Protein AF-A0A554VFR9-F1 (afdb_monomer_lite)

Secondary structure (DSSP, 8-state):
------------------HHHHHHHHHHHHS-TT-HHHHHHHHHHHHHHHHH-THHHHHHHHHHHHHHHT--SS--HHHHHHHHHHHHHT-GGG--TTSGGGTTHHHHHHHHHHHHHHHHHTSPP-B-S---TTSS---BHHHHHHHHHHHHHHSS-TT-HHHHHHHHTTHHHHHHHSTT---HHHHGGGGGSTTHHHHHHHHHHHHHHTT--SSSHHHHHHHHH-TT--TTSHHHHTHHHHHHHHHTT-TT--HHHHHHHHIIIIIGGGT---S-HHHHHHHHHHHHHHHHHTT-HHHHHHHHHHHHHHHHHHHHHHHHHHHHHHHHHHT-HHHHHHHHHHHHHTTT-TTHHHHHHHHHHHHHHHHSPPSS-S----SS--S-HHHHHHHHIIIIIIS--SSSPP-HHHHHHH--SS---HHHHTTS--HHHHHHHHH----HHHHTT--EEE---STTS--HHHHHHSTT--GGGTPPPPPP-TTHHHHGGG-TT--EEESGGG-TT-HHHHHHHHHTTPEEE---

Structure (mmCIF, N/CA/C/O backbone):
data_AF-A0A554VFR9-F1
#
_entry.id   AF-A0A554VFR9-F1
#
loop_
_atom_site.group_PDB
_atom_site.id
_atom_site.type_symbol
_atom_site.label_atom_id
_atom_site.label_alt_id
_atom_site.label_comp_id
_atom_site.label_asym_id
_atom_site.label_entity_id
_atom_site.label_seq_id
_atom_site.pdbx_PDB_ins_code
_atom_site.Cartn_x
_atom_site.Cartn_y
_atom_site.Cartn_z
_atom_site.occupancy
_atom_site.B_iso_or_equiv
_atom_site.auth_seq_id
_atom_site.auth_comp_id
_atom_site.auth_asym_id
_atom_site.auth_atom_id
_atom_site.pdbx_PDB_model_num
ATOM 1 N N . MET A 1 1 ? 40.768 -14.006 -35.092 1.00 33.62 1 MET A N 1
ATOM 2 C CA . MET A 1 1 ? 40.180 -14.949 -36.070 1.00 33.62 1 MET A CA 1
ATOM 3 C C . MET A 1 1 ? 38.774 -14.454 -36.395 1.00 33.62 1 MET A C 1
ATOM 5 O O . MET A 1 1 ? 38.002 -14.226 -35.478 1.00 33.62 1 MET A O 1
ATOM 9 N N . LYS A 1 2 ? 38.506 -14.130 -37.666 1.00 33.12 2 LYS A N 1
ATOM 10 C CA . LYS A 1 2 ? 37.283 -13.461 -38.146 1.00 33.12 2 LYS A CA 1
ATOM 11 C C . LYS A 1 2 ? 36.063 -14.386 -38.012 1.00 33.12 2 LYS A C 1
ATOM 13 O O . LYS A 1 2 ? 35.986 -15.350 -38.767 1.00 33.12 2 LYS A O 1
ATOM 18 N N . PHE A 1 3 ? 35.091 -14.060 -37.159 1.00 30.61 3 PHE A N 1
ATOM 19 C CA . PHE A 1 3 ? 33.733 -14.598 -37.302 1.00 30.61 3 PHE A CA 1
ATOM 20 C C . PHE A 1 3 ? 32.949 -13.697 -38.254 1.00 30.61 3 PHE A C 1
ATOM 22 O O . PHE A 1 3 ? 32.554 -12.578 -37.943 1.00 30.61 3 PHE A O 1
ATOM 29 N N . ARG A 1 4 ? 32.854 -14.177 -39.490 1.00 32.91 4 ARG A N 1
ATOM 30 C CA . ARG A 1 4 ? 32.241 -13.518 -40.636 1.00 32.91 4 ARG A CA 1
ATOM 31 C C . ARG A 1 4 ? 30.737 -13.810 -40.611 1.00 32.91 4 ARG A C 1
ATOM 33 O O . ARG A 1 4 ? 30.344 -14.963 -40.720 1.00 32.91 4 ARG A O 1
ATOM 40 N N . ASN A 1 5 ? 29.946 -12.747 -40.484 1.00 36.22 5 ASN A N 1
ATOM 41 C CA . ASN A 1 5 ? 28.613 -12.533 -41.056 1.00 36.22 5 ASN A CA 1
ATOM 42 C C . ASN A 1 5 ? 27.892 -13.761 -41.638 1.00 36.22 5 ASN A C 1
ATOM 44 O O . ASN A 1 5 ? 28.120 -14.127 -42.789 1.00 36.22 5 ASN A O 1
ATOM 48 N N . TYR A 1 6 ? 26.910 -14.267 -40.893 1.00 31.06 6 TYR A N 1
ATOM 49 C CA . TYR A 1 6 ? 25.746 -14.963 -41.449 1.00 31.06 6 TYR A CA 1
ATOM 50 C C . TYR A 1 6 ? 24.455 -14.414 -40.819 1.00 31.06 6 TYR A C 1
ATOM 52 O O . TYR A 1 6 ? 23.590 -15.149 -40.359 1.00 31.06 6 TYR A O 1
ATOM 60 N N . PHE A 1 7 ? 24.309 -13.086 -40.794 1.00 34.72 7 PHE A N 1
ATOM 61 C CA . PHE A 1 7 ? 22.995 -12.477 -40.604 1.00 34.72 7 PHE A CA 1
ATOM 62 C C . PHE A 1 7 ? 22.320 -12.354 -41.967 1.00 34.72 7 PHE A C 1
ATOM 64 O O . PHE A 1 7 ? 22.789 -11.641 -42.856 1.00 34.72 7 PHE A O 1
ATOM 71 N N . PHE A 1 8 ? 21.221 -13.089 -42.135 1.00 35.09 8 PHE A N 1
ATOM 72 C CA . PHE A 1 8 ? 20.299 -12.941 -43.251 1.00 35.09 8 PHE A CA 1
ATOM 73 C C . PHE A 1 8 ? 19.952 -11.462 -43.440 1.00 35.09 8 PHE A C 1
ATOM 75 O O . PHE A 1 8 ? 19.220 -10.872 -42.647 1.00 35.09 8 PHE A O 1
ATOM 82 N N . ARG A 1 9 ? 20.434 -10.867 -44.533 1.00 36.25 9 ARG A N 1
ATOM 83 C CA . ARG A 1 9 ? 19.979 -9.565 -45.022 1.00 36.25 9 ARG A CA 1
ATOM 84 C C . ARG A 1 9 ? 18.569 -9.757 -45.597 1.00 36.25 9 ARG A C 1
ATOM 86 O O . ARG A 1 9 ? 18.390 -9.846 -46.809 1.00 36.25 9 ARG A O 1
ATOM 93 N N . LYS A 1 10 ? 17.557 -9.908 -44.732 1.00 41.34 10 LYS A N 1
ATOM 94 C CA . LYS A 1 10 ? 16.150 -9.845 -45.153 1.00 41.34 10 LYS A CA 1
ATOM 95 C C . LYS A 1 10 ? 15.907 -8.450 -45.739 1.00 41.34 10 LYS A C 1
ATOM 97 O O . LYS A 1 10 ? 16.297 -7.443 -45.152 1.00 41.34 10 LYS A O 1
ATOM 102 N N . LYS A 1 11 ? 15.294 -8.398 -46.924 1.00 38.44 11 LYS A N 1
ATOM 103 C CA . LYS A 1 11 ? 14.761 -7.172 -47.542 1.00 38.44 11 LYS A CA 1
ATOM 104 C C . LYS A 1 11 ? 13.971 -6.407 -46.468 1.00 38.44 11 LYS A C 1
ATOM 106 O O . LYS A 1 11 ? 13.011 -6.972 -45.951 1.00 38.44 11 LYS A O 1
ATOM 111 N N . LYS A 1 12 ? 14.361 -5.166 -46.137 1.00 48.94 12 LYS A N 1
ATOM 112 C CA . LYS A 1 12 ? 13.577 -4.285 -45.251 1.00 48.94 12 LYS A CA 1
ATOM 113 C C . LYS A 1 12 ? 12.148 -4.223 -45.796 1.00 48.94 12 LYS A C 1
ATOM 115 O O . LYS A 1 12 ? 11.935 -3.708 -46.894 1.00 48.94 12 LYS A O 1
ATOM 120 N N . SER A 1 13 ? 11.187 -4.806 -45.083 1.00 54.25 13 SER A N 1
ATOM 121 C CA . SER A 1 13 ? 9.773 -4.708 -45.440 1.00 54.25 13 SER A CA 1
ATOM 122 C C . SER A 1 13 ? 9.373 -3.235 -45.421 1.00 54.25 13 SER A C 1
ATOM 124 O O . SER A 1 13 ? 9.718 -2.510 -44.489 1.00 54.25 13 SER A O 1
ATOM 126 N N . LYS A 1 14 ? 8.672 -2.753 -46.449 1.00 66.44 14 LYS A N 1
ATOM 127 C CA . LYS A 1 14 ? 8.213 -1.362 -46.472 1.00 66.44 14 LYS A CA 1
ATOM 128 C C . LYS A 1 14 ? 7.170 -1.181 -45.363 1.00 66.44 14 LYS A C 1
ATOM 130 O O . LYS A 1 14 ? 6.168 -1.889 -45.363 1.00 66.44 14 LYS A O 1
ATOM 135 N N . LEU A 1 15 ? 7.408 -0.266 -44.422 1.00 79.38 15 LEU A N 1
ATOM 136 C CA . LEU A 1 15 ? 6.438 0.074 -43.381 1.00 79.38 15 LEU A CA 1
ATOM 137 C C . LEU A 1 15 ? 5.237 0.777 -44.034 1.00 79.38 15 LEU A C 1
ATOM 139 O O . LEU A 1 15 ? 5.387 1.853 -44.612 1.00 79.38 15 LEU A O 1
ATOM 143 N N . ILE A 1 16 ? 4.058 0.155 -43.976 1.00 80.31 16 ILE A N 1
ATOM 144 C CA . ILE A 1 16 ? 2.810 0.706 -44.519 1.00 80.31 16 ILE A CA 1
ATOM 145 C C . ILE A 1 16 ? 1.946 1.149 -43.339 1.00 80.31 16 ILE A C 1
ATOM 147 O O . ILE A 1 16 ? 1.390 0.319 -42.623 1.00 80.31 16 ILE A O 1
ATOM 151 N N . VAL A 1 17 ? 1.859 2.462 -43.131 1.00 88.56 17 VAL A N 1
ATOM 152 C CA . VAL A 1 17 ? 1.063 3.098 -42.072 1.00 88.56 17 VAL A CA 1
ATOM 153 C C . VAL A 1 17 ? 0.434 4.387 -42.591 1.00 88.56 17 VAL A C 1
ATOM 155 O O . VAL A 1 17 ? 0.855 4.923 -43.618 1.00 88.56 17 VAL A O 1
ATOM 158 N N . SER A 1 18 ? -0.585 4.887 -41.894 1.00 90.81 18 SER A N 1
ATOM 159 C CA . SER A 1 18 ? -1.272 6.119 -42.276 1.00 90.81 18 SER A CA 1
ATOM 160 C C . SER A 1 18 ? -0.317 7.326 -42.352 1.00 90.81 18 SER A C 1
ATOM 162 O O . SER A 1 18 ? 0.653 7.400 -41.588 1.00 90.81 18 SER A O 1
ATOM 164 N N . PRO A 1 19 ? -0.609 8.327 -43.209 1.00 93.62 19 PRO A N 1
ATOM 165 C CA . PRO A 1 19 ? 0.192 9.552 -43.299 1.00 93.62 19 PRO A CA 1
ATOM 166 C C . PRO A 1 19 ? 0.339 10.281 -41.958 1.00 93.62 19 PRO A C 1
ATOM 168 O O . PRO A 1 19 ? 1.372 10.889 -41.684 1.00 93.62 19 PRO A O 1
ATOM 171 N N . LEU A 1 20 ? -0.681 10.190 -41.098 1.00 93.75 20 LEU A N 1
ATOM 172 C CA . LEU A 1 20 ? -0.644 10.775 -39.762 1.00 93.75 20 LEU A CA 1
ATOM 173 C C . LEU A 1 20 ? 0.404 10.095 -38.871 1.00 93.75 20 LEU A C 1
ATOM 175 O O . LEU A 1 20 ? 1.154 10.788 -38.188 1.00 93.75 20 LEU A O 1
ATOM 179 N N . ILE A 1 21 ? 0.496 8.760 -38.905 1.00 93.88 21 ILE A N 1
ATOM 180 C CA . ILE A 1 21 ? 1.521 8.023 -38.155 1.00 93.88 21 ILE A CA 1
ATOM 181 C C . ILE A 1 21 ? 2.914 8.404 -38.657 1.00 93.88 21 ILE A C 1
ATOM 183 O O . ILE A 1 21 ? 3.765 8.708 -37.829 1.00 93.88 21 ILE A O 1
ATOM 187 N N . LEU A 1 22 ? 3.141 8.475 -39.976 1.00 94.31 22 LEU A N 1
ATOM 188 C CA . LEU A 1 22 ? 4.434 8.911 -40.530 1.00 94.31 22 LEU A CA 1
ATOM 189 C C . LEU A 1 22 ? 4.828 10.303 -40.023 1.00 94.31 22 LEU A C 1
ATOM 191 O O . LEU A 1 22 ? 5.923 10.481 -39.496 1.00 94.31 22 LEU A O 1
ATOM 195 N N . LYS A 1 23 ? 3.895 11.261 -40.076 1.00 95.88 23 LYS A N 1
ATOM 196 C CA . LYS A 1 23 ? 4.103 12.609 -39.534 1.00 95.88 23 LYS A CA 1
ATOM 197 C C . LYS A 1 23 ? 4.447 12.585 -38.043 1.00 95.88 23 LYS A C 1
ATOM 199 O O . LYS A 1 23 ? 5.280 13.364 -37.592 1.00 95.88 23 LYS A O 1
ATOM 204 N N . HIS A 1 24 ? 3.800 11.725 -37.257 1.00 95.31 24 HIS A N 1
ATOM 205 C CA . HIS A 1 24 ? 4.088 11.615 -35.826 1.00 95.31 24 HIS A CA 1
ATOM 206 C C . HIS A 1 24 ? 5.449 10.978 -35.568 1.00 95.31 24 HIS A C 1
ATOM 208 O O . HIS A 1 24 ? 6.139 11.427 -34.662 1.00 95.31 24 HIS A O 1
ATOM 214 N N . LEU A 1 25 ? 5.870 9.997 -36.370 1.00 95.06 25 LEU A N 1
ATOM 215 C CA . LEU A 1 25 ? 7.216 9.435 -36.274 1.00 95.06 25 LEU A CA 1
ATOM 216 C C . LEU A 1 25 ? 8.275 10.509 -36.534 1.00 95.06 25 LEU A C 1
ATOM 218 O O . LEU A 1 25 ? 9.156 10.674 -35.702 1.00 95.06 25 LEU A O 1
ATOM 222 N N . GLU A 1 26 ? 8.124 11.332 -37.573 1.00 95.06 26 GLU A N 1
ATOM 223 C CA . GLU A 1 26 ? 9.041 12.457 -37.815 1.00 95.06 26 GLU A CA 1
ATOM 224 C C . GLU A 1 26 ? 9.077 13.463 -36.652 1.00 95.06 26 GLU A C 1
ATOM 226 O O . GLU A 1 26 ? 10.134 14.004 -36.323 1.00 95.06 26 GLU A O 1
ATOM 231 N N . LEU A 1 27 ? 7.926 13.734 -36.022 1.00 94.56 27 LEU A N 1
ATOM 232 C CA . LEU A 1 27 ? 7.858 14.604 -34.844 1.00 94.56 27 LEU A CA 1
ATOM 233 C C . LEU A 1 27 ? 8.589 13.989 -33.647 1.00 94.56 27 LEU A C 1
ATOM 235 O O . LEU A 1 27 ? 9.322 14.697 -32.963 1.00 94.56 27 LEU A O 1
ATOM 239 N N . ILE A 1 28 ? 8.416 12.688 -33.409 1.00 92.94 28 ILE A N 1
ATOM 240 C CA . ILE A 1 28 ? 9.092 11.948 -32.333 1.00 92.94 28 ILE A CA 1
ATOM 241 C C . ILE A 1 28 ? 10.607 11.969 -32.536 1.00 92.94 28 ILE A C 1
ATOM 243 O O . ILE A 1 28 ? 11.354 12.174 -31.581 1.00 92.94 28 ILE A O 1
ATOM 247 N N . GLU A 1 29 ? 11.060 11.771 -33.771 1.00 93.31 29 GLU A N 1
ATOM 248 C CA . GLU A 1 29 ? 12.480 11.757 -34.122 1.00 93.31 29 GLU A CA 1
ATOM 249 C C . GLU A 1 29 ? 13.126 13.121 -33.843 1.00 93.31 29 GLU A C 1
ATOM 251 O O . GLU A 1 29 ? 14.150 13.195 -33.161 1.00 93.31 29 GLU A O 1
ATOM 256 N N . LYS A 1 30 ? 12.470 14.210 -34.267 1.00 92.62 30 LYS A N 1
ATOM 257 C CA . LYS A 1 30 ? 12.962 15.589 -34.100 1.00 92.62 30 LYS A CA 1
ATOM 258 C C . LYS A 1 30 ? 12.841 16.126 -32.672 1.00 92.62 30 LYS A C 1
ATOM 260 O O . LYS A 1 30 ? 13.602 17.014 -32.295 1.00 92.62 30 LYS A O 1
ATOM 265 N N . ALA A 1 31 ? 11.880 15.639 -31.890 1.00 89.31 31 ALA A N 1
ATOM 266 C CA . ALA A 1 31 ? 11.632 16.159 -30.553 1.00 89.31 31 ALA A CA 1
ATOM 267 C C . ALA A 1 31 ? 12.731 15.742 -29.554 1.00 89.31 31 ALA A C 1
ATOM 269 O O . ALA A 1 31 ? 13.213 14.598 -29.591 1.00 89.31 31 ALA A O 1
ATOM 270 N N . PRO A 1 32 ? 13.100 16.624 -28.606 1.00 87.12 32 PRO A N 1
ATOM 271 C CA . PRO A 1 32 ? 13.838 16.224 -27.414 1.00 87.12 32 PRO A CA 1
ATOM 272 C C . PRO A 1 32 ? 13.103 15.102 -26.674 1.00 87.12 32 PRO A C 1
ATOM 274 O O . PRO A 1 32 ? 11.875 15.085 -26.613 1.00 87.12 32 PRO A O 1
ATOM 277 N N . TYR A 1 33 ? 13.839 14.166 -26.069 1.00 80.62 33 TYR A N 1
ATOM 278 C CA . TYR A 1 33 ? 13.228 13.022 -25.376 1.00 80.62 33 TYR A CA 1
ATOM 279 C C . TYR A 1 33 ? 12.236 13.436 -24.270 1.00 80.62 33 TYR A C 1
ATOM 281 O O . TYR A 1 33 ? 11.215 12.784 -24.063 1.00 80.62 33 TYR A O 1
ATOM 289 N N . ASN A 1 34 ? 12.524 14.527 -23.564 1.00 77.00 34 ASN A N 1
ATOM 290 C CA . ASN A 1 34 ? 11.715 15.057 -22.469 1.00 77.00 34 ASN A CA 1
ATOM 291 C C . ASN A 1 34 ? 10.664 16.091 -22.920 1.00 77.00 34 ASN A C 1
ATOM 293 O O . ASN A 1 34 ? 10.110 16.794 -22.072 1.00 77.00 34 ASN A O 1
ATOM 297 N N . ASP A 1 35 ? 10.372 16.194 -24.221 1.00 86.50 35 ASP A N 1
ATOM 298 C CA . ASP A 1 35 ? 9.360 17.116 -24.738 1.00 86.50 35 ASP A CA 1
ATOM 299 C C . ASP A 1 35 ? 7.938 16.636 -24.407 1.00 86.50 35 ASP A C 1
ATOM 301 O O . ASP A 1 35 ? 7.265 15.927 -25.168 1.00 86.50 35 ASP A O 1
ATOM 305 N N . LYS A 1 36 ? 7.469 17.071 -23.235 1.00 86.38 36 LYS A N 1
ATOM 306 C CA . LYS A 1 36 ? 6.117 16.812 -22.742 1.00 86.38 36 LYS A CA 1
ATOM 307 C C . LYS A 1 36 ? 5.041 17.327 -23.703 1.00 86.38 36 LYS A C 1
ATOM 309 O O . LYS A 1 36 ? 4.041 16.646 -23.892 1.00 86.38 36 LYS A O 1
ATOM 314 N N . SER A 1 37 ? 5.239 18.485 -24.333 1.00 89.38 37 SER A N 1
ATOM 315 C CA . SER A 1 37 ? 4.233 19.093 -25.213 1.00 89.38 37 SER A CA 1
ATOM 316 C C . SER A 1 37 ? 4.000 18.243 -26.461 1.00 89.38 37 SER A C 1
ATOM 318 O O . SER A 1 37 ? 2.856 17.910 -26.792 1.00 89.38 37 SER A O 1
ATOM 320 N N . THR A 1 38 ? 5.085 17.819 -27.118 1.00 90.19 38 THR A N 1
ATOM 321 C CA . THR A 1 38 ? 5.004 16.941 -28.293 1.00 90.19 38 THR A CA 1
ATOM 322 C C . THR A 1 38 ? 4.381 15.598 -27.935 1.00 90.19 38 THR A C 1
ATOM 324 O O . THR A 1 38 ? 3.469 15.143 -28.631 1.00 90.19 38 THR A O 1
ATOM 327 N N . ARG A 1 39 ? 4.804 14.992 -26.820 1.00 88.38 39 ARG A N 1
ATOM 328 C CA . ARG A 1 39 ? 4.213 13.750 -26.313 1.00 88.38 39 ARG A CA 1
ATOM 329 C C . ARG A 1 39 ? 2.708 13.900 -26.092 1.00 88.38 39 ARG A C 1
ATOM 331 O O . ARG A 1 39 ? 1.937 13.167 -26.700 1.00 88.38 39 ARG A O 1
ATOM 338 N N . ASP A 1 40 ? 2.281 14.869 -25.286 1.00 88.50 40 ASP A N 1
ATOM 339 C CA . ASP A 1 40 ? 0.876 15.044 -24.899 1.00 88.50 40 ASP A CA 1
ATOM 340 C C . ASP A 1 40 ? -0.016 15.374 -26.118 1.00 88.50 40 ASP A C 1
ATOM 342 O O . ASP A 1 40 ? -1.191 14.996 -26.175 1.00 88.50 40 ASP A O 1
ATOM 346 N N . LYS A 1 41 ? 0.531 16.054 -27.134 1.00 91.19 41 LYS A N 1
ATOM 347 C CA . LYS A 1 41 ? -0.141 16.275 -28.424 1.00 91.19 41 LYS A CA 1
ATOM 348 C C . LYS A 1 41 ? -0.344 14.970 -29.197 1.00 91.19 41 LYS A C 1
ATOM 350 O O . LYS A 1 41 ? -1.466 14.698 -29.623 1.00 91.19 41 LYS A O 1
ATOM 355 N N . ILE A 1 42 ? 0.714 14.175 -29.371 1.00 91.81 42 ILE A N 1
ATOM 356 C CA . ILE A 1 42 ? 0.645 12.894 -30.088 1.00 91.81 42 ILE A CA 1
ATOM 357 C C . ILE A 1 42 ? -0.315 11.938 -29.372 1.00 91.81 42 ILE A C 1
ATOM 359 O O . ILE A 1 42 ? -1.168 11.349 -30.033 1.00 91.81 42 ILE A O 1
ATOM 363 N N . CYS A 1 43 ? -0.250 11.859 -28.036 1.00 88.62 43 CYS A N 1
ATOM 364 C CA . CYS A 1 43 ? -1.150 11.038 -27.221 1.00 88.62 43 CYS A CA 1
ATOM 365 C C . CYS A 1 43 ? -2.624 11.350 -27.474 1.00 88.62 43 CYS A C 1
ATOM 367 O O . CYS A 1 43 ? -3.409 10.442 -27.751 1.00 88.62 43 CYS A O 1
ATOM 369 N N . ARG A 1 44 ? -3.005 12.633 -27.435 1.00 88.12 44 ARG A N 1
ATOM 370 C CA . ARG A 1 44 ? -4.391 13.053 -27.689 1.00 88.12 44 ARG A CA 1
ATOM 371 C C . ARG A 1 44 ? -4.858 12.661 -29.089 1.00 88.12 44 ARG A C 1
ATOM 373 O O . ARG A 1 44 ? -5.931 12.085 -29.236 1.00 88.12 44 ARG A O 1
ATOM 380 N N . GLN A 1 45 ? -4.029 12.898 -30.103 1.00 90.44 45 GLN A N 1
ATOM 381 C CA . GLN A 1 45 ? -4.381 12.589 -31.489 1.00 90.44 45 GLN A CA 1
ATOM 382 C C . GLN A 1 45 ? -4.475 11.083 -31.755 1.00 90.44 45 GLN A C 1
ATOM 384 O O . GLN A 1 45 ? -5.400 10.641 -32.435 1.00 90.44 45 GLN A O 1
ATOM 389 N N . TRP A 1 46 ? -3.560 10.275 -31.207 1.00 89.81 46 TRP A N 1
ATOM 390 C CA . TRP A 1 46 ? -3.657 8.816 -31.296 1.00 89.81 46 TRP A CA 1
ATOM 391 C C . TRP A 1 46 ? -4.917 8.302 -30.594 1.00 89.81 46 TRP A C 1
ATOM 393 O O . TRP A 1 46 ? -5.629 7.490 -31.180 1.00 89.81 46 TRP A O 1
ATOM 403 N N . LYS A 1 47 ? -5.255 8.820 -29.404 1.00 85.44 47 LYS A N 1
ATOM 404 C CA . LYS A 1 47 ? -6.490 8.463 -28.684 1.00 85.44 47 LYS A CA 1
ATOM 405 C C . LYS A 1 47 ? -7.744 8.755 -29.514 1.00 85.44 47 LYS A C 1
ATOM 407 O O . LYS A 1 47 ? -8.602 7.888 -29.655 1.00 85.44 47 LYS A O 1
ATOM 412 N N . GLU A 1 48 ? -7.837 9.942 -30.111 1.00 86.88 48 GLU A N 1
ATOM 413 C CA . GLU A 1 48 ? -8.952 10.306 -30.995 1.00 86.88 48 GLU A CA 1
ATOM 414 C C . GLU A 1 48 ? -9.054 9.394 -32.224 1.00 86.88 48 GLU A C 1
ATOM 416 O O . GLU A 1 48 ? -10.157 9.002 -32.606 1.00 86.88 48 GLU A O 1
ATOM 421 N N . CYS A 1 49 ? -7.920 9.039 -32.836 1.00 88.94 49 CYS A N 1
ATOM 422 C CA . CYS A 1 49 ? -7.898 8.153 -33.999 1.00 88.94 49 CYS A CA 1
ATOM 423 C C . CYS A 1 49 ? -8.329 6.732 -33.636 1.00 88.94 49 CYS A C 1
ATOM 425 O O . CYS A 1 49 ? -9.159 6.167 -34.336 1.00 88.94 49 CYS A O 1
ATOM 427 N N . ILE A 1 50 ? -7.832 6.182 -32.525 1.00 84.81 50 ILE A N 1
ATOM 428 C CA . ILE A 1 50 ? -8.170 4.827 -32.065 1.00 84.81 50 ILE A CA 1
ATOM 429 C C . ILE A 1 50 ? -9.655 4.720 -31.699 1.00 84.81 50 ILE A C 1
ATOM 431 O O . ILE A 1 50 ? -10.300 3.727 -32.033 1.00 84.81 50 ILE A O 1
ATOM 435 N N . ASN A 1 51 ? -10.220 5.753 -31.063 1.00 82.56 51 ASN A N 1
ATOM 436 C CA . ASN A 1 51 ? -11.647 5.793 -30.734 1.00 82.56 51 ASN A CA 1
ATOM 437 C C . ASN A 1 51 ? -12.542 5.755 -31.984 1.00 82.56 51 ASN A C 1
ATOM 439 O O . ASN A 1 51 ? -13.648 5.216 -31.932 1.00 82.56 51 ASN A O 1
ATOM 443 N N . LYS A 1 52 ? -12.067 6.326 -33.099 1.00 86.88 52 LYS A N 1
ATOM 444 C CA . LYS A 1 52 ? -12.768 6.322 -34.390 1.00 86.88 52 LYS A CA 1
ATOM 445 C C . LYS A 1 52 ? -12.522 5.032 -35.175 1.00 86.88 52 LYS A C 1
ATOM 447 O O . LYS A 1 52 ? -13.459 4.491 -35.752 1.00 86.88 52 LYS A O 1
ATOM 452 N N . ASP A 1 53 ? -11.285 4.546 -35.185 1.00 86.25 53 ASP A N 1
ATOM 453 C CA . ASP A 1 53 ? -10.849 3.365 -35.922 1.00 86.25 53 ASP A CA 1
ATOM 454 C C . ASP A 1 53 ? -9.768 2.586 -35.153 1.00 86.25 53 ASP A C 1
ATOM 456 O O . ASP A 1 53 ? -8.608 2.991 -35.051 1.00 86.25 53 ASP A O 1
ATOM 460 N N . VAL A 1 54 ? -10.138 1.395 -34.678 1.00 82.19 54 VAL A N 1
ATOM 461 C CA . VAL A 1 54 ? -9.231 0.460 -33.995 1.00 82.19 54 VAL A CA 1
ATOM 462 C C . VAL A 1 54 ? -8.068 0.048 -34.893 1.00 82.19 54 VAL A C 1
ATOM 464 O O . VAL A 1 54 ? -6.987 -0.245 -34.391 1.00 82.19 54 VAL A O 1
ATOM 467 N N . SER A 1 55 ? -8.229 0.048 -36.221 1.00 85.19 55 SER A N 1
ATOM 468 C CA . SER A 1 55 ? -7.141 -0.309 -37.135 1.00 85.19 55 SER A CA 1
ATOM 469 C C . SER A 1 55 ? -5.890 0.547 -36.924 1.00 85.19 55 SER A C 1
ATOM 471 O O . SER A 1 55 ? -4.766 0.076 -37.121 1.00 85.19 55 SER A O 1
ATOM 473 N N . PHE A 1 56 ? -6.078 1.769 -36.419 1.00 88.62 56 PHE A N 1
ATOM 474 C CA . PHE A 1 56 ? -5.003 2.677 -36.067 1.00 88.62 56 PHE A CA 1
ATOM 475 C C . PHE A 1 56 ? -4.055 2.088 -35.012 1.00 88.62 56 PHE A C 1
ATOM 477 O O . PHE A 1 56 ? -2.839 2.211 -35.160 1.00 88.62 56 PHE A O 1
ATOM 484 N N . VAL A 1 57 ? -4.565 1.385 -33.987 1.00 87.88 57 VAL A N 1
ATOM 485 C CA . VAL A 1 57 ? -3.686 0.767 -32.976 1.00 87.88 57 VAL A CA 1
ATOM 486 C C . VAL A 1 57 ? -2.864 -0.371 -33.578 1.00 87.88 57 VAL A C 1
ATOM 488 O O . VAL A 1 57 ? -1.675 -0.482 -33.290 1.00 87.88 57 VAL A O 1
ATOM 491 N N . TYR A 1 58 ? -3.441 -1.171 -34.481 1.00 87.12 58 TYR A N 1
ATOM 492 C CA . TYR A 1 58 ? -2.694 -2.230 -35.169 1.00 87.12 58 TYR A CA 1
ATOM 493 C C . TYR A 1 58 ? -1.575 -1.658 -36.048 1.00 87.12 58 TYR A C 1
ATOM 495 O O . TYR A 1 58 ? -0.486 -2.222 -36.092 1.00 87.12 58 TYR A O 1
ATOM 503 N N . GLN A 1 59 ? -1.793 -0.505 -36.688 1.00 91.38 59 GLN A N 1
ATOM 504 C CA . GLN A 1 59 ? -0.733 0.184 -37.427 1.00 91.38 59 GLN A CA 1
ATOM 505 C C . GLN A 1 59 ? 0.415 0.625 -36.508 1.00 91.38 59 GLN A C 1
ATOM 507 O O . GLN A 1 59 ? 1.573 0.481 -36.889 1.00 91.38 59 GLN A O 1
ATOM 512 N N . LEU A 1 60 ? 0.129 1.103 -35.291 1.00 92.56 60 LEU A N 1
ATOM 513 C CA . LEU A 1 60 ? 1.169 1.436 -34.306 1.00 92.56 60 LEU A CA 1
ATOM 514 C C . LEU A 1 60 ? 1.950 0.195 -33.844 1.00 92.56 60 LEU A C 1
ATOM 516 O O . LEU A 1 60 ? 3.173 0.255 -33.726 1.00 92.56 60 LEU A O 1
ATOM 520 N N . TYR A 1 61 ? 1.282 -0.947 -33.661 1.00 92.12 61 TYR A N 1
ATOM 521 C CA . TYR A 1 61 ? 1.971 -2.220 -33.422 1.00 92.12 61 TYR A CA 1
ATOM 522 C C . TYR A 1 61 ? 2.860 -2.624 -34.605 1.00 92.12 61 TYR A C 1
ATOM 524 O O . TYR A 1 61 ? 3.999 -3.025 -34.383 1.00 92.12 61 TYR A O 1
ATOM 532 N N . ASN A 1 62 ? 2.414 -2.438 -35.851 1.00 92.81 62 ASN A N 1
ATOM 533 C CA . ASN A 1 62 ? 3.253 -2.693 -37.027 1.00 92.81 62 ASN A CA 1
ATOM 534 C C . ASN A 1 62 ? 4.513 -1.813 -37.033 1.00 92.81 62 ASN A C 1
ATOM 536 O O . ASN A 1 62 ? 5.585 -2.291 -37.398 1.00 92.81 62 ASN A O 1
ATOM 540 N N . VAL A 1 63 ? 4.414 -0.548 -36.593 1.00 95.38 63 VAL A N 1
ATOM 541 C CA . VAL A 1 63 ? 5.594 0.312 -36.389 1.00 95.38 63 VAL A CA 1
ATOM 542 C C . VAL A 1 63 ? 6.531 -0.295 -35.350 1.00 95.38 63 VAL A C 1
ATOM 544 O O . VAL A 1 63 ? 7.735 -0.365 -35.597 1.00 95.38 63 VAL A O 1
ATOM 547 N N . LEU A 1 64 ? 5.999 -0.722 -34.201 1.00 95.62 64 LEU A N 1
ATOM 548 C CA . LEU A 1 64 ? 6.794 -1.323 -33.133 1.00 95.62 64 LEU A CA 1
ATOM 549 C C . LEU A 1 64 ? 7.540 -2.564 -33.631 1.00 95.62 64 LEU A C 1
ATOM 551 O O . LEU A 1 64 ? 8.759 -2.625 -33.500 1.00 95.62 64 LEU A O 1
ATOM 555 N N . ILE A 1 65 ? 6.827 -3.515 -34.239 1.00 95.38 65 ILE A N 1
ATOM 556 C CA . ILE A 1 65 ? 7.420 -4.744 -34.774 1.00 95.38 65 ILE A CA 1
ATOM 557 C C . ILE A 1 65 ? 8.474 -4.411 -35.828 1.00 95.38 65 ILE A C 1
ATOM 559 O O . ILE A 1 65 ? 9.601 -4.878 -35.720 1.00 95.38 65 ILE A O 1
ATOM 563 N N . HIS A 1 66 ? 8.175 -3.518 -36.774 1.00 94.31 66 HIS A N 1
ATOM 564 C CA . HIS A 1 66 ? 9.147 -3.111 -37.786 1.00 94.31 66 HIS A CA 1
ATOM 565 C C . HIS A 1 66 ? 10.416 -2.499 -37.174 1.00 94.31 66 HIS A C 1
ATOM 567 O O . HIS A 1 66 ? 11.526 -2.816 -37.601 1.00 94.31 66 HIS A O 1
ATOM 573 N N . LYS A 1 67 ? 10.286 -1.637 -36.158 1.00 95.31 67 LYS A N 1
ATOM 574 C CA . LYS A 1 67 ? 11.448 -1.065 -35.463 1.00 95.31 67 LYS A CA 1
ATOM 575 C C . LYS A 1 67 ? 12.231 -2.135 -34.691 1.00 95.31 67 LYS A C 1
ATOM 577 O O . LYS A 1 67 ? 13.454 -2.116 -34.742 1.00 95.31 67 LYS A O 1
ATOM 582 N N . LEU A 1 68 ? 11.558 -3.092 -34.049 1.00 95.62 68 LEU A N 1
ATOM 583 C CA . LEU A 1 68 ? 12.197 -4.214 -33.346 1.00 95.62 68 LEU A CA 1
ATOM 584 C C . LEU A 1 68 ? 12.883 -5.214 -34.292 1.00 95.62 68 LEU A C 1
ATOM 586 O O . LEU A 1 68 ? 13.880 -5.827 -33.921 1.00 95.62 68 LEU A O 1
ATOM 590 N N . GLU A 1 69 ? 12.373 -5.402 -35.509 1.00 93.88 69 GLU A N 1
ATOM 591 C CA . GLU A 1 69 ? 13.010 -6.214 -36.557 1.00 93.88 69 GLU A CA 1
ATOM 592 C C . GLU A 1 69 ? 14.293 -5.592 -37.099 1.00 93.88 69 GLU A C 1
ATOM 594 O O . GLU A 1 69 ? 15.194 -6.321 -37.509 1.00 93.88 69 GLU A O 1
ATOM 599 N N . ASN A 1 70 ? 14.367 -4.262 -37.104 1.00 90.25 70 ASN A N 1
ATOM 600 C CA . ASN A 1 70 ? 15.519 -3.505 -37.587 1.00 90.25 70 ASN A CA 1
ATOM 601 C C . ASN A 1 70 ? 16.442 -3.032 -36.454 1.00 90.25 70 ASN A C 1
ATOM 603 O O . ASN A 1 70 ? 17.367 -2.271 -36.723 1.00 90.25 70 ASN A O 1
ATOM 607 N N . PHE A 1 71 ? 16.193 -3.459 -35.215 1.00 92.25 71 PHE A N 1
ATOM 608 C CA . PHE A 1 71 ? 17.050 -3.158 -34.077 1.00 92.25 71 PHE A CA 1
ATOM 609 C C . PHE A 1 71 ? 18.385 -3.902 -34.216 1.00 92.25 71 PHE A C 1
ATOM 611 O O . PHE A 1 71 ? 18.410 -5.121 -34.386 1.00 92.25 71 PHE A O 1
ATOM 618 N N . ASP A 1 72 ? 19.482 -3.153 -34.168 1.00 87.62 72 ASP A N 1
ATOM 619 C CA . ASP A 1 72 ? 20.849 -3.622 -34.410 1.00 87.62 72 ASP A CA 1
ATOM 620 C C . ASP A 1 72 ? 21.588 -4.053 -33.135 1.00 87.62 72 ASP A C 1
ATOM 622 O O . ASP A 1 72 ? 22.651 -4.660 -33.230 1.00 87.62 72 ASP A O 1
ATOM 626 N N . GLY A 1 73 ? 21.006 -3.809 -31.956 1.00 90.12 73 GLY A N 1
ATOM 627 C CA . GLY A 1 73 ? 21.617 -4.161 -30.674 1.00 90.12 73 GLY A CA 1
ATOM 628 C C . GLY A 1 73 ? 22.596 -3.121 -30.140 1.00 90.12 73 GLY A C 1
ATOM 629 O O . GLY A 1 73 ? 23.314 -3.422 -29.192 1.00 90.12 73 GLY A O 1
ATOM 630 N N . GLU A 1 74 ? 22.625 -1.916 -30.715 1.00 91.25 74 GLU A N 1
ATOM 631 C CA . GLU A 1 74 ? 23.591 -0.876 -30.360 1.00 91.25 74 GLU A CA 1
ATOM 632 C C . GLU A 1 74 ? 22.918 0.485 -30.096 1.00 91.25 74 GLU A C 1
ATOM 634 O O . GLU A 1 74 ? 21.739 0.727 -30.389 1.00 91.25 74 GLU A O 1
ATOM 639 N N . ALA A 1 75 ? 23.687 1.405 -29.506 1.00 90.44 75 ALA A N 1
ATOM 640 C CA . ALA A 1 75 ? 23.269 2.781 -29.253 1.00 90.44 75 ALA A CA 1
ATOM 641 C C . ALA A 1 75 ? 23.274 3.605 -30.555 1.00 90.44 75 ALA A C 1
ATOM 643 O O . ALA A 1 75 ? 24.188 4.387 -30.814 1.00 90.44 75 ALA A O 1
ATOM 644 N N . SER A 1 76 ? 22.237 3.430 -31.373 1.00 92.25 76 SER A N 1
ATOM 645 C CA . SER A 1 76 ? 22.015 4.153 -32.630 1.00 92.25 76 SER A CA 1
ATOM 646 C C . SER A 1 76 ? 20.909 5.208 -32.511 1.00 92.25 76 SER A C 1
ATOM 648 O O . SER A 1 76 ? 20.135 5.242 -31.546 1.00 92.25 76 SER A O 1
ATOM 650 N N . GLU A 1 77 ? 20.817 6.100 -33.500 1.00 90.88 77 GLU A N 1
ATOM 651 C CA . GLU A 1 77 ? 19.727 7.082 -33.560 1.00 90.88 77 GLU A CA 1
ATOM 652 C C . GLU A 1 77 ? 18.373 6.377 -33.748 1.00 90.88 77 GLU A C 1
ATOM 654 O O . GLU A 1 77 ? 17.371 6.749 -33.139 1.00 90.88 77 GLU A O 1
ATOM 659 N N . GLU A 1 78 ? 18.353 5.276 -34.496 1.00 91.81 78 GLU A N 1
ATOM 660 C CA . GLU A 1 78 ? 17.209 4.385 -34.645 1.00 91.81 78 GLU A CA 1
ATOM 661 C C . GLU A 1 78 ? 16.754 3.803 -33.300 1.00 91.81 78 GLU A C 1
ATOM 663 O O . GLU A 1 78 ? 15.552 3.811 -33.006 1.00 91.81 78 GLU A O 1
ATOM 668 N N . THR A 1 79 ? 17.693 3.368 -32.453 1.00 93.94 79 THR A N 1
ATOM 669 C CA . THR A 1 79 ? 17.405 2.877 -31.097 1.00 93.94 79 THR A CA 1
ATOM 670 C C . THR A 1 79 ? 16.823 3.978 -30.210 1.00 93.94 79 THR A C 1
ATOM 672 O O . THR A 1 79 ? 15.824 3.749 -29.519 1.00 93.94 79 THR A O 1
ATOM 675 N N . LYS A 1 80 ? 17.358 5.206 -30.271 1.00 92.81 80 LYS A N 1
ATOM 676 C CA . LYS A 1 80 ? 16.765 6.359 -29.566 1.00 92.81 80 LYS A CA 1
ATOM 677 C C . LYS A 1 80 ? 15.343 6.634 -30.038 1.00 92.81 80 LYS A C 1
ATOM 679 O O . LYS A 1 80 ? 14.453 6.872 -29.222 1.00 92.81 80 LYS A O 1
ATOM 684 N N . ASN A 1 81 ? 15.103 6.558 -31.341 1.00 93.00 81 ASN A N 1
ATOM 685 C CA . ASN A 1 81 ? 13.788 6.796 -31.927 1.00 93.00 81 ASN A CA 1
ATOM 686 C C . ASN A 1 81 ? 12.776 5.713 -31.531 1.00 93.00 81 ASN A C 1
ATOM 688 O O . ASN A 1 81 ? 11.619 6.031 -31.245 1.00 93.00 81 ASN A O 1
ATOM 692 N N . LEU A 1 82 ? 13.198 4.447 -31.444 1.00 95.31 82 LEU A N 1
ATOM 693 C CA . LEU A 1 82 ? 12.392 3.370 -30.864 1.00 95.31 82 LEU A CA 1
ATOM 694 C C . LEU A 1 82 ? 12.083 3.636 -29.384 1.00 95.31 82 LEU A C 1
ATOM 696 O O . LEU A 1 82 ? 10.930 3.517 -28.971 1.00 95.31 82 LEU A O 1
ATOM 700 N N . TYR A 1 83 ? 13.075 4.055 -28.597 1.00 93.69 83 TYR A N 1
ATOM 701 C CA . TYR A 1 83 ? 12.892 4.368 -27.180 1.00 93.69 83 TYR A CA 1
ATOM 702 C C . TYR A 1 83 ? 11.887 5.513 -26.952 1.00 93.69 83 TYR A C 1
ATOM 704 O O . TYR A 1 83 ? 10.983 5.406 -26.111 1.00 93.69 83 TYR A O 1
ATOM 712 N N . LYS A 1 84 ? 12.001 6.605 -27.723 1.00 91.81 84 LYS A N 1
ATOM 713 C CA . LYS A 1 84 ? 11.047 7.727 -27.695 1.00 91.81 84 LYS A CA 1
ATOM 714 C C . LYS A 1 84 ? 9.646 7.265 -28.101 1.00 91.81 84 LYS A C 1
ATOM 716 O O . LYS A 1 84 ? 8.685 7.559 -27.395 1.00 91.81 84 LYS A O 1
ATOM 721 N N . PHE A 1 85 ? 9.532 6.490 -29.184 1.00 94.19 85 PHE A N 1
ATOM 722 C CA . PHE A 1 85 ? 8.257 5.925 -29.634 1.00 94.19 85 PHE A CA 1
ATOM 723 C C . PHE A 1 85 ? 7.596 5.071 -28.545 1.00 94.19 85 PHE A C 1
ATOM 725 O O . PHE A 1 85 ? 6.432 5.297 -28.228 1.00 94.19 85 PHE A O 1
ATOM 732 N N . LEU A 1 86 ? 8.334 4.144 -27.928 1.00 92.81 86 LEU A N 1
ATOM 733 C CA . LEU A 1 86 ? 7.822 3.285 -26.858 1.00 92.81 86 LEU A CA 1
ATOM 734 C C . LEU A 1 86 ? 7.402 4.084 -25.625 1.00 92.81 86 LEU A C 1
ATOM 736 O O . LEU A 1 86 ? 6.384 3.776 -25.025 1.00 92.81 86 LEU A O 1
ATOM 740 N N . THR A 1 87 ? 8.133 5.144 -25.274 1.00 88.94 87 THR A N 1
ATOM 741 C CA . THR A 1 87 ? 7.767 6.021 -24.147 1.00 88.94 87 THR A CA 1
ATOM 742 C C . THR A 1 87 ? 6.394 6.658 -24.330 1.00 88.94 87 THR A C 1
ATOM 744 O O . THR A 1 87 ? 5.683 6.883 -23.354 1.00 88.94 87 THR A O 1
ATOM 747 N N . ILE A 1 88 ? 6.023 6.935 -25.577 1.00 89.44 88 ILE A N 1
ATOM 748 C CA . ILE A 1 88 ? 4.690 7.400 -25.927 1.00 89.44 88 ILE A CA 1
ATOM 749 C C . ILE A 1 88 ? 3.737 6.200 -25.937 1.00 89.44 88 ILE A C 1
ATOM 751 O O . ILE A 1 88 ? 2.790 6.168 -25.164 1.00 89.44 88 ILE A O 1
ATOM 755 N N . PHE A 1 89 ? 4.016 5.191 -26.759 1.00 89.69 89 PHE A N 1
ATOM 756 C CA . PHE A 1 89 ? 3.106 4.081 -27.035 1.00 89.69 89 PHE A CA 1
ATOM 757 C C . PHE A 1 89 ? 2.753 3.220 -25.814 1.00 89.69 89 PHE A C 1
ATOM 759 O O . PHE A 1 89 ? 1.677 2.644 -25.795 1.00 89.69 89 PHE A O 1
ATOM 766 N N . SER A 1 90 ? 3.620 3.139 -24.802 1.00 86.06 90 SER A N 1
ATOM 767 C CA . SER A 1 90 ? 3.392 2.367 -23.575 1.00 86.06 90 SER A CA 1
ATOM 768 C C . SER A 1 90 ? 2.993 3.229 -22.369 1.00 86.06 90 SER A C 1
ATOM 770 O O . SER A 1 90 ? 3.157 2.781 -21.234 1.00 86.06 90 SER A O 1
ATOM 772 N N . SER A 1 91 ? 2.588 4.489 -22.562 1.00 78.75 91 SER A N 1
ATOM 773 C CA . SER A 1 91 ? 2.253 5.387 -21.445 1.00 78.75 91 SER A CA 1
ATOM 774 C C . SER A 1 91 ? 0.872 5.081 -20.860 1.00 78.75 91 SER A C 1
ATOM 776 O O . SER A 1 91 ? -0.077 4.815 -21.593 1.00 78.75 91 SER A O 1
ATOM 778 N N . SER A 1 92 ? 0.725 5.214 -19.538 1.00 68.06 92 SER A N 1
ATOM 779 C CA . SER A 1 92 ? -0.577 5.131 -18.872 1.00 68.06 92 SER A CA 1
ATOM 780 C C . SER A 1 92 ? -1.526 6.271 -19.237 1.00 68.06 92 SER A C 1
ATOM 782 O O . SER A 1 92 ? -2.737 6.127 -19.104 1.00 68.06 92 SER A O 1
ATOM 784 N N . ASP A 1 93 ? -0.999 7.384 -19.754 1.00 63.69 93 ASP A N 1
ATOM 785 C CA . ASP A 1 93 ? -1.796 8.517 -20.243 1.00 63.69 93 ASP A CA 1
ATOM 786 C C . ASP A 1 93 ? -2.631 8.135 -21.489 1.00 63.69 93 ASP A C 1
ATOM 788 O O . ASP A 1 93 ? -3.549 8.859 -21.884 1.00 63.69 93 ASP A O 1
ATOM 792 N N . TYR A 1 94 ? -2.340 6.973 -22.098 1.00 60.53 94 TYR A N 1
ATOM 793 C CA . TYR A 1 94 ? -3.163 6.322 -23.123 1.00 60.53 94 TYR A CA 1
ATOM 794 C C . TYR A 1 94 ? -4.365 5.554 -22.561 1.00 60.53 94 TYR A C 1
ATOM 796 O O . TYR A 1 94 ? -5.243 5.156 -23.332 1.00 60.53 94 TYR A O 1
ATOM 804 N N . ILE A 1 95 ? -4.452 5.321 -21.248 1.00 52.19 95 ILE A N 1
ATOM 805 C CA . ILE A 1 95 ? -5.457 4.418 -20.686 1.00 52.19 95 ILE A CA 1
ATOM 806 C C . ILE A 1 95 ? -6.799 5.129 -20.545 1.00 52.19 95 ILE A C 1
ATOM 808 O O . ILE A 1 95 ? -7.145 5.748 -19.547 1.00 52.19 95 ILE A O 1
ATOM 812 N N . SER A 1 96 ? -7.602 4.940 -21.578 1.00 46.47 96 SER A N 1
ATOM 813 C CA . SER A 1 96 ? -8.885 4.263 -21.404 1.00 46.47 96 SER A CA 1
ATOM 814 C C . SER A 1 96 ? -9.079 3.328 -22.603 1.00 46.47 96 SER A C 1
ATOM 816 O O . SER A 1 96 ? -10.068 3.413 -23.325 1.00 46.47 96 SER A O 1
ATOM 818 N N . LEU A 1 97 ? -8.110 2.436 -22.849 1.00 50.59 97 LEU A N 1
ATOM 819 C CA . LEU A 1 97 ? -8.256 1.332 -23.814 1.00 50.59 97 LEU A CA 1
ATOM 820 C C . LEU A 1 97 ? -9.075 0.158 -23.233 1.00 50.59 97 LEU A C 1
ATOM 822 O O . LEU A 1 97 ? -9.080 -0.936 -23.791 1.00 50.59 97 LEU A O 1
ATOM 826 N N . SER A 1 98 ? -9.811 0.396 -22.140 1.00 46.56 98 SER A N 1
ATOM 827 C CA . SER A 1 98 ? -10.833 -0.495 -21.572 1.00 46.56 98 SER A CA 1
ATOM 828 C C . SER A 1 98 ? -12.057 -0.671 -22.483 1.00 46.56 98 SER A C 1
ATOM 830 O O . SER A 1 98 ? -12.905 -1.525 -22.216 1.00 46.56 98 SER A O 1
ATOM 832 N N . GLY A 1 99 ? -12.140 0.086 -23.583 1.00 54.75 99 GLY A N 1
ATOM 833 C CA . GLY A 1 99 ? -13.132 -0.124 -24.627 1.00 54.75 99 GLY A CA 1
ATOM 834 C C . GLY A 1 99 ? -12.998 -1.515 -25.249 1.00 54.75 99 GLY A C 1
ATOM 835 O O . GLY A 1 99 ? -11.917 -1.940 -25.650 1.00 54.75 99 GLY A O 1
ATOM 836 N N . GLU A 1 100 ? -14.121 -2.220 -25.374 1.00 58.03 100 GLU A N 1
ATOM 837 C CA . GLU A 1 100 ? -14.232 -3.573 -25.944 1.00 58.03 100 GLU A CA 1
ATOM 838 C C . GLU A 1 100 ? -13.520 -3.740 -27.297 1.00 58.03 100 GLU A C 1
ATOM 840 O O . GLU A 1 100 ? -12.960 -4.789 -27.603 1.00 58.03 100 GLU A O 1
ATOM 845 N N . LYS A 1 101 ? -13.447 -2.644 -28.052 1.00 60.22 101 LYS A N 1
ATOM 846 C CA . LYS A 1 101 ? -12.879 -2.547 -29.392 1.00 60.22 101 LYS A CA 1
ATOM 847 C C . LYS A 1 101 ? -11.351 -2.719 -29.468 1.00 60.22 101 LYS A C 1
ATOM 849 O O . LYS A 1 101 ? -10.866 -3.185 -30.492 1.00 60.22 101 LYS A O 1
ATOM 854 N N . THR A 1 102 ? -10.580 -2.385 -28.428 1.00 62.81 102 THR A N 1
ATOM 855 C CA . THR A 1 102 ? -9.096 -2.404 -28.464 1.00 62.81 102 THR A CA 1
ATOM 856 C C . THR A 1 102 ? -8.461 -3.598 -27.751 1.00 62.81 102 THR A C 1
ATOM 858 O O . THR A 1 102 ? -7.249 -3.794 -27.858 1.00 62.81 102 THR A O 1
ATOM 861 N N . LYS A 1 103 ? -9.272 -4.441 -27.095 1.00 64.31 103 LYS A N 1
ATOM 862 C CA . LYS A 1 103 ? -8.832 -5.571 -26.253 1.00 64.31 103 LYS A CA 1
ATOM 863 C C . LYS A 1 103 ? -7.940 -6.585 -26.990 1.00 64.31 103 LYS A C 1
ATOM 865 O O . LYS A 1 103 ? -7.069 -7.201 -26.397 1.00 64.31 103 LYS A O 1
ATOM 870 N N . HIS A 1 104 ? -8.072 -6.700 -28.312 1.00 68.25 104 HIS A N 1
ATOM 871 C CA . HIS A 1 104 ? -7.328 -7.682 -29.109 1.00 68.25 104 HIS A CA 1
ATOM 872 C C . HIS A 1 104 ? -5.979 -7.190 -29.663 1.00 68.25 104 HIS A C 1
ATOM 874 O O . HIS A 1 104 ? -5.314 -7.936 -30.385 1.00 68.25 104 HIS A O 1
ATOM 880 N N . ALA A 1 105 ? -5.549 -5.954 -29.392 1.00 76.50 105 ALA A N 1
ATOM 881 C CA . ALA A 1 105 ? -4.325 -5.412 -29.993 1.00 76.50 105 ALA A CA 1
ATOM 882 C C . ALA A 1 105 ? -3.062 -6.196 -29.602 1.00 76.50 105 ALA A C 1
ATOM 884 O O . ALA A 1 105 ? -2.282 -6.578 -30.479 1.00 76.50 105 ALA A O 1
ATOM 885 N N . ILE A 1 106 ? -2.920 -6.529 -28.315 1.00 83.50 106 ILE A N 1
ATOM 886 C CA . ILE A 1 106 ? -1.838 -7.401 -27.846 1.00 83.50 106 ILE A CA 1
ATOM 887 C C . ILE A 1 106 ? -1.984 -8.817 -28.380 1.00 83.50 106 ILE A C 1
ATOM 889 O O . ILE A 1 106 ? -1.002 -9.365 -28.870 1.00 83.50 106 ILE A O 1
ATOM 893 N N . SER A 1 107 ? -3.196 -9.379 -28.374 1.00 82.12 107 SER A N 1
ATOM 894 C CA . SER A 1 107 ? -3.426 -10.767 -28.796 1.00 82.12 107 SER A CA 1
ATOM 895 C C . SER A 1 107 ? -2.861 -11.088 -30.187 1.00 82.12 107 SER A C 1
ATOM 897 O O . SER A 1 107 ? -2.285 -12.154 -30.384 1.00 82.12 107 SER A O 1
ATOM 899 N N . LYS A 1 108 ? -2.954 -10.141 -31.136 1.00 85.12 108 LYS A N 1
ATOM 900 C CA . LYS A 1 108 ? -2.466 -10.309 -32.516 1.00 85.12 108 LYS A CA 1
ATOM 901 C C . LYS A 1 108 ? -0.951 -10.169 -32.670 1.00 85.12 108 LYS A C 1
ATOM 903 O O . LYS A 1 108 ? -0.417 -10.591 -33.685 1.00 85.12 108 LYS A O 1
ATOM 908 N N . ASN A 1 109 ? -0.278 -9.546 -31.705 1.00 88.38 109 ASN A N 1
ATOM 909 C CA . ASN A 1 109 ? 1.149 -9.221 -31.778 1.00 88.38 109 ASN A CA 1
ATOM 910 C C . ASN A 1 109 ? 1.981 -9.954 -30.717 1.00 88.38 109 ASN A C 1
ATOM 912 O O . ASN A 1 109 ? 3.203 -9.848 -30.722 1.00 88.38 109 ASN A O 1
ATOM 916 N N . ASN A 1 110 ? 1.337 -10.682 -29.805 1.00 91.06 110 ASN A N 1
ATOM 917 C CA . ASN A 1 110 ? 1.963 -11.302 -28.644 1.00 91.06 110 ASN A CA 1
ATOM 918 C C . ASN A 1 110 ? 3.110 -12.256 -29.017 1.00 91.06 110 ASN A C 1
ATOM 920 O O . ASN A 1 110 ? 4.199 -12.136 -28.463 1.00 91.06 110 ASN A O 1
ATOM 924 N N . GLU A 1 111 ? 2.901 -13.145 -29.993 1.00 92.69 111 GLU A N 1
ATOM 925 C CA . GLU A 1 111 ? 3.931 -14.100 -30.430 1.00 92.69 111 GLU A CA 1
ATOM 926 C C . GLU A 1 111 ? 5.188 -13.382 -30.949 1.00 92.69 111 GLU A C 1
ATOM 928 O O . GLU A 1 111 ? 6.307 -13.668 -30.512 1.00 92.69 111 GLU A O 1
ATOM 933 N N . GLU A 1 112 ? 5.004 -12.381 -31.813 1.00 94.00 112 GLU A N 1
ATOM 934 C CA . GLU A 1 112 ? 6.101 -11.577 -32.355 1.00 94.00 112 GLU A CA 1
ATOM 935 C C . GLU A 1 112 ? 6.797 -10.745 -31.268 1.00 94.00 112 GLU A C 1
ATOM 937 O O . GLU A 1 112 ? 8.028 -10.685 -31.223 1.00 94.00 112 GLU A O 1
ATOM 942 N N . LEU A 1 113 ? 6.042 -10.153 -30.338 1.00 94.69 113 LEU A N 1
ATOM 943 C CA . LEU A 1 113 ? 6.607 -9.413 -29.208 1.00 94.69 113 LEU A CA 1
ATOM 944 C C . LEU A 1 113 ? 7.448 -10.318 -28.306 1.00 94.69 113 LEU A C 1
ATOM 946 O O . LEU A 1 113 ? 8.582 -9.959 -27.995 1.00 94.69 113 LEU A O 1
ATOM 950 N N . ILE A 1 114 ? 6.951 -11.501 -27.934 1.00 95.50 114 ILE A N 1
ATOM 951 C CA . ILE A 1 114 ? 7.712 -12.483 -27.147 1.00 95.50 114 ILE A CA 1
ATOM 952 C C . ILE A 1 114 ? 8.987 -12.887 -27.892 1.00 95.50 114 ILE A C 1
ATOM 954 O O . ILE A 1 114 ? 10.066 -12.928 -27.296 1.00 95.50 114 ILE A O 1
ATOM 958 N N . ARG A 1 115 ? 8.903 -13.128 -29.208 1.00 96.44 115 ARG A N 1
ATOM 959 C CA . ARG A 1 115 ? 10.071 -13.442 -30.045 1.00 96.44 115 ARG A CA 1
ATOM 960 C C . ARG A 1 115 ? 11.126 -12.335 -29.992 1.00 96.44 115 ARG A C 1
ATOM 962 O O . ARG A 1 115 ? 12.318 -12.637 -29.987 1.00 96.44 115 ARG A O 1
ATOM 969 N N . HIS A 1 116 ? 10.718 -11.068 -29.982 1.00 96.69 116 HIS A N 1
ATOM 970 C CA . HIS A 1 116 ? 11.642 -9.940 -29.859 1.00 96.69 116 HIS A CA 1
ATOM 971 C C . HIS A 1 116 ? 12.195 -9.780 -28.445 1.00 96.69 116 HIS A C 1
ATOM 973 O O . HIS A 1 116 ? 13.396 -9.580 -28.303 1.00 96.69 116 HIS A O 1
ATOM 979 N N . ILE A 1 117 ? 11.370 -9.938 -27.410 1.00 96.44 117 ILE A N 1
ATOM 980 C CA . ILE A 1 117 ? 11.808 -9.858 -26.011 1.00 96.44 117 ILE A CA 1
ATOM 981 C C . ILE A 1 117 ? 12.897 -10.891 -25.728 1.00 96.44 117 ILE A C 1
ATOM 983 O O . ILE A 1 117 ? 13.928 -10.523 -25.180 1.00 96.44 117 ILE A O 1
ATOM 987 N N . LYS A 1 118 ? 12.734 -12.140 -26.186 1.00 96.12 118 LYS A N 1
ATOM 988 C CA . LYS A 1 118 ? 13.776 -13.176 -26.066 1.00 96.12 118 LYS A CA 1
ATOM 989 C C . LYS A 1 118 ? 15.129 -12.707 -26.602 1.00 96.12 118 LYS A C 1
ATOM 991 O O . LYS A 1 118 ? 16.121 -12.806 -25.897 1.00 96.12 118 LYS A O 1
ATOM 996 N N . LYS A 1 119 ? 15.148 -12.140 -27.812 1.00 95.75 119 LYS A N 1
ATOM 997 C CA . LYS A 1 119 ? 16.377 -11.623 -28.436 1.00 95.75 119 LYS A CA 1
ATOM 998 C C . LYS A 1 119 ? 16.960 -10.439 -27.670 1.00 95.75 119 LYS A C 1
ATOM 1000 O O . LYS A 1 119 ? 18.167 -10.351 -27.517 1.00 95.75 119 LYS A O 1
ATOM 1005 N N . LEU A 1 120 ? 16.111 -9.523 -27.200 1.00 96.62 120 LEU A N 1
ATOM 1006 C CA . LEU A 1 120 ? 16.559 -8.347 -26.450 1.00 96.62 120 LEU A CA 1
ATOM 1007 C C . LEU A 1 120 ? 17.191 -8.726 -25.106 1.00 96.62 120 LEU A C 1
ATOM 1009 O O . LEU A 1 120 ? 18.152 -8.089 -24.695 1.00 96.62 120 LEU A O 1
ATOM 1013 N N . LEU A 1 121 ? 16.679 -9.766 -24.442 1.00 96.38 121 LEU A N 1
ATOM 1014 C CA . LEU A 1 121 ? 17.208 -10.254 -23.165 1.00 96.38 121 LEU A CA 1
ATOM 1015 C C . LEU A 1 121 ? 18.607 -10.886 -23.278 1.00 96.38 121 LEU A C 1
ATOM 1017 O O . LEU A 1 121 ? 19.281 -11.032 -22.264 1.00 96.38 121 LEU A O 1
ATOM 1021 N N . GLU A 1 122 ? 19.047 -11.252 -24.485 1.00 95.12 122 GLU A N 1
ATOM 1022 C CA . GLU A 1 122 ? 20.391 -11.789 -24.746 1.00 95.12 122 GLU A CA 1
ATOM 1023 C C . GLU A 1 122 ? 21.448 -10.686 -24.939 1.00 95.12 122 GLU A C 1
ATOM 1025 O O . GLU A 1 122 ? 22.645 -10.974 -24.982 1.00 95.12 122 GLU A O 1
ATOM 1030 N N . ILE A 1 123 ? 21.026 -9.423 -25.066 1.00 95.06 123 ILE A N 1
ATOM 1031 C CA . ILE A 1 123 ? 21.911 -8.293 -25.358 1.00 95.06 123 ILE A CA 1
ATOM 1032 C C . ILE A 1 123 ? 22.345 -7.633 -24.038 1.00 95.06 123 ILE A C 1
ATOM 1034 O O . ILE A 1 123 ? 21.484 -7.305 -23.216 1.00 95.06 123 ILE A O 1
ATOM 1038 N N . PRO A 1 124 ? 23.656 -7.403 -23.818 1.00 93.50 124 PRO A N 1
ATOM 1039 C CA . PRO A 1 124 ? 24.141 -6.670 -22.652 1.00 93.50 124 PRO A CA 1
ATOM 1040 C C . PRO A 1 124 ? 23.533 -5.268 -22.551 1.00 93.50 124 PRO A C 1
ATOM 1042 O O . PRO A 1 124 ? 23.288 -4.616 -23.564 1.00 93.50 124 PRO A O 1
ATOM 1045 N N . ASP A 1 125 ? 23.324 -4.782 -21.329 1.00 94.12 125 ASP A N 1
ATOM 1046 C CA . ASP A 1 125 ? 22.762 -3.447 -21.122 1.00 94.12 125 ASP A CA 1
ATOM 1047 C C . ASP A 1 125 ? 23.685 -2.346 -21.664 1.00 94.12 125 ASP A C 1
ATOM 1049 O O . ASP A 1 125 ? 24.909 -2.407 -21.531 1.00 94.12 125 ASP A O 1
ATOM 1053 N N . PHE A 1 126 ? 23.087 -1.316 -22.260 1.00 93.94 126 PHE A N 1
ATOM 1054 C CA . PHE A 1 126 ? 23.798 -0.149 -22.774 1.00 93.94 126 PHE A CA 1
ATOM 1055 C C . PHE A 1 126 ? 22.929 1.105 -22.695 1.00 93.94 126 PHE A C 1
ATOM 1057 O O . PHE A 1 126 ? 21.697 1.046 -22.691 1.00 93.94 126 PHE A O 1
ATOM 1064 N N . GLN A 1 127 ? 23.583 2.263 -22.641 1.00 93.88 127 GLN A N 1
ATOM 1065 C CA . GLN A 1 127 ? 22.919 3.558 -22.554 1.00 93.88 127 GLN A CA 1
ATOM 1066 C C . GLN A 1 127 ? 22.343 3.974 -23.918 1.00 93.88 127 GLN A C 1
ATOM 1068 O O . GLN A 1 127 ? 23.068 3.993 -24.910 1.00 93.88 127 GLN A O 1
ATOM 1073 N N . ILE A 1 128 ? 21.060 4.346 -23.972 1.00 93.19 128 ILE A N 1
ATOM 1074 C CA . ILE A 1 128 ? 20.373 4.779 -25.204 1.00 93.19 128 ILE A CA 1
ATOM 1075 C C . ILE A 1 128 ? 20.244 6.306 -25.257 1.00 93.19 128 ILE A C 1
ATOM 1077 O O . ILE A 1 128 ? 20.570 6.934 -26.265 1.00 93.19 128 ILE A O 1
ATOM 1081 N N . ILE A 1 129 ? 19.756 6.914 -24.176 1.00 89.25 129 ILE A N 1
ATOM 1082 C CA . ILE A 1 129 ? 19.563 8.368 -24.034 1.00 89.25 129 ILE A CA 1
ATOM 1083 C C . ILE A 1 129 ? 20.234 8.869 -22.757 1.00 89.25 129 ILE A C 1
ATOM 1085 O O . ILE A 1 129 ? 20.561 8.070 -21.897 1.00 89.25 129 ILE A O 1
ATOM 1089 N N . GLU A 1 130 ? 20.418 10.173 -22.580 1.00 84.25 130 GLU A N 1
ATOM 1090 C CA . GLU A 1 130 ? 20.969 10.703 -21.325 1.00 84.25 130 GLU A CA 1
ATOM 1091 C C . GLU A 1 130 ? 20.081 10.380 -20.112 1.00 84.25 130 GLU A C 1
ATOM 1093 O O . GLU A 1 130 ? 18.848 10.436 -20.182 1.00 84.25 130 GLU A O 1
ATOM 1098 N N . VAL A 1 131 ? 20.723 10.063 -18.981 1.00 79.12 131 VAL A N 1
ATOM 1099 C CA . VAL A 1 131 ? 20.035 9.796 -17.715 1.00 79.12 131 VAL A CA 1
ATOM 1100 C C . VAL A 1 131 ? 19.335 11.071 -17.261 1.00 79.12 131 VAL A C 1
ATOM 1102 O O . VAL A 1 131 ? 19.970 12.077 -16.944 1.00 79.12 131 VAL A O 1
ATOM 1105 N N . ASN A 1 132 ? 18.010 11.025 -17.164 1.00 71.62 132 ASN A N 1
ATOM 1106 C CA . ASN A 1 132 ? 17.261 12.110 -16.557 1.00 71.62 132 ASN A CA 1
ATOM 1107 C C . ASN A 1 132 ? 17.127 11.841 -15.058 1.00 71.62 132 ASN A C 1
ATOM 1109 O O . ASN A 1 132 ? 16.230 11.116 -14.638 1.00 71.62 132 ASN A O 1
ATOM 1113 N N . VAL A 1 133 ? 17.984 12.481 -14.257 1.00 66.44 133 VAL A N 1
ATOM 1114 C CA . VAL A 1 133 ? 18.012 12.363 -12.785 1.00 66.44 133 VAL A CA 1
ATOM 1115 C C . VAL A 1 133 ? 16.695 12.743 -12.096 1.00 66.44 133 VAL A C 1
ATOM 1117 O O . VAL A 1 133 ? 16.486 12.397 -10.937 1.00 66.44 133 VAL A O 1
ATOM 1120 N N . LYS A 1 134 ? 15.789 13.446 -12.792 1.00 65.00 134 LYS A N 1
ATOM 1121 C CA . LYS A 1 134 ? 14.453 13.797 -12.284 1.00 65.00 134 LYS A CA 1
ATOM 1122 C C . LYS A 1 134 ? 13.403 12.719 -12.561 1.00 65.00 134 LYS A C 1
ATOM 1124 O O . LYS A 1 134 ? 12.287 12.829 -12.066 1.00 65.00 134 LYS A O 1
ATOM 1129 N N . THR A 1 135 ? 13.722 11.705 -13.363 1.00 64.88 135 THR A N 1
ATOM 1130 C CA . THR A 1 135 ? 12.828 10.582 -13.668 1.00 64.88 135 THR A CA 1
ATOM 1131 C C . THR A 1 135 ? 13.453 9.272 -13.213 1.00 64.88 135 THR A C 1
ATOM 1133 O O . THR A 1 135 ? 14.668 9.125 -13.228 1.00 64.88 135 THR A O 1
ATOM 1136 N N . TYR A 1 136 ? 12.633 8.277 -12.877 1.00 62.91 136 TYR A N 1
ATOM 1137 C CA . TYR A 1 136 ? 13.129 6.934 -12.548 1.00 62.91 136 TYR A CA 1
ATOM 1138 C C . TYR A 1 136 ? 13.684 6.159 -13.760 1.00 62.91 136 TYR A C 1
ATOM 1140 O O . TYR A 1 136 ? 14.190 5.054 -13.585 1.00 62.91 136 TYR A O 1
ATOM 1148 N N . ASN A 1 137 ? 13.606 6.730 -14.968 1.00 73.31 137 ASN A N 1
ATOM 1149 C CA . ASN A 1 137 ? 14.132 6.130 -16.190 1.00 73.31 137 ASN A CA 1
ATOM 1150 C C . ASN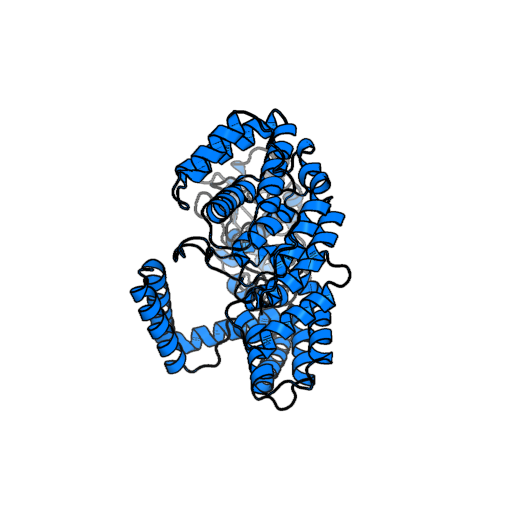 A 1 137 ? 15.634 6.418 -16.308 1.00 73.31 137 ASN A C 1
ATOM 1152 O O . ASN A 1 137 ? 16.052 7.574 -16.405 1.00 73.31 137 ASN A O 1
ATOM 1156 N N . LYS A 1 138 ? 16.424 5.352 -16.359 1.00 81.06 138 LYS A N 1
ATOM 1157 C CA . LYS A 1 138 ? 17.851 5.367 -16.662 1.00 81.06 138 LYS A CA 1
ATOM 1158 C C . LYS A 1 138 ? 18.130 5.605 -18.136 1.00 81.06 138 LYS A C 1
ATOM 1160 O O . LYS A 1 138 ? 19.191 6.122 -18.436 1.00 81.06 138 LYS A O 1
ATOM 1165 N N . GLY A 1 139 ? 17.211 5.284 -19.045 1.00 88.50 139 GLY A N 1
ATOM 1166 C CA . GLY A 1 139 ? 17.406 5.487 -20.479 1.00 88.50 139 GLY A CA 1
ATOM 1167 C C . GLY A 1 139 ? 18.305 4.444 -21.140 1.00 88.50 139 GLY A C 1
ATOM 1168 O O . GLY A 1 139 ? 18.987 4.771 -22.108 1.00 88.50 139 GLY A O 1
ATOM 1169 N N . ASN A 1 140 ? 18.333 3.223 -20.609 1.00 92.56 140 ASN A N 1
ATOM 1170 C CA . ASN A 1 140 ? 19.138 2.098 -21.089 1.00 92.56 140 ASN A CA 1
ATOM 1171 C C . ASN A 1 140 ? 18.278 1.026 -21.793 1.00 92.56 140 ASN A C 1
ATOM 1173 O O . ASN A 1 140 ? 17.057 1.175 -21.930 1.00 92.56 140 ASN A O 1
ATOM 1177 N N . LEU A 1 141 ? 18.908 -0.059 -22.252 1.00 95.19 141 LEU A N 1
ATOM 1178 C CA . LEU A 1 141 ? 18.214 -1.183 -22.886 1.00 95.19 141 LEU A CA 1
ATOM 1179 C C . LEU A 1 141 ? 17.205 -1.836 -21.934 1.00 95.19 141 LEU A C 1
ATOM 1181 O O . LEU A 1 141 ? 16.081 -2.132 -22.346 1.00 95.19 141 LEU A O 1
ATOM 1185 N N . GLY A 1 142 ? 17.560 -1.984 -20.655 1.00 93.31 142 GLY A N 1
ATOM 1186 C CA . GLY A 1 142 ? 16.634 -2.471 -19.632 1.00 93.31 142 GLY A CA 1
ATOM 1187 C C . GLY A 1 142 ? 15.325 -1.672 -19.590 1.00 93.31 142 GLY A C 1
ATOM 1188 O O . GLY A 1 142 ? 14.243 -2.257 -19.554 1.00 93.31 142 GLY A O 1
ATOM 1189 N N . ASP A 1 143 ? 15.389 -0.341 -19.652 1.00 91.31 143 ASP A N 1
ATOM 1190 C CA . ASP A 1 143 ? 14.211 0.537 -19.705 1.00 91.31 143 ASP A CA 1
ATOM 1191 C C . ASP A 1 143 ? 13.418 0.417 -21.008 1.00 91.31 143 ASP A C 1
ATOM 1193 O O . ASP A 1 143 ? 12.187 0.512 -20.996 1.00 91.31 143 ASP A O 1
ATOM 1197 N N . LEU A 1 144 ? 14.092 0.192 -22.138 1.00 94.12 144 LEU A N 1
ATOM 1198 C CA . LEU A 1 144 ? 13.417 -0.068 -23.409 1.00 94.12 144 LEU A CA 1
ATOM 1199 C C . LEU A 1 144 ? 12.559 -1.333 -23.309 1.00 94.12 144 LEU A C 1
ATOM 1201 O O . LEU A 1 144 ? 11.378 -1.303 -23.659 1.00 94.12 144 LEU A O 1
ATOM 1205 N N . ILE A 1 145 ? 13.131 -2.424 -22.791 1.00 95.00 145 ILE A N 1
ATOM 1206 C CA . ILE A 1 145 ? 12.430 -3.706 -22.644 1.00 95.00 145 ILE A CA 1
ATOM 1207 C C . ILE A 1 145 ? 11.252 -3.559 -21.675 1.00 95.00 145 ILE A C 1
ATOM 1209 O O . ILE A 1 145 ? 10.149 -4.011 -21.978 1.00 95.00 145 ILE A O 1
ATOM 1213 N N . GLN A 1 146 ? 11.431 -2.849 -20.557 1.00 91.38 146 GLN A N 1
ATOM 1214 C CA . GLN A 1 146 ? 10.347 -2.561 -19.610 1.00 91.38 146 GLN A CA 1
ATOM 1215 C C . GLN A 1 146 ? 9.137 -1.886 -20.261 1.00 91.38 146 GLN A C 1
ATOM 1217 O O . GLN A 1 146 ? 7.999 -2.220 -19.934 1.00 91.38 146 GLN A O 1
ATOM 1222 N N . LYS A 1 147 ? 9.353 -0.954 -21.196 1.00 91.12 147 LYS A N 1
ATOM 1223 C CA . LYS A 1 147 ? 8.254 -0.293 -21.920 1.00 91.12 147 LYS A CA 1
ATOM 1224 C C . LYS A 1 147 ? 7.467 -1.277 -22.781 1.00 91.12 147 LYS A C 1
ATOM 1226 O O . LYS A 1 147 ? 6.255 -1.137 -22.904 1.00 91.12 147 LYS A O 1
ATOM 1231 N N . ILE A 1 148 ? 8.119 -2.309 -23.320 1.00 93.88 148 ILE A N 1
ATOM 1232 C CA . ILE A 1 148 ? 7.430 -3.395 -24.029 1.00 93.88 148 ILE A CA 1
ATOM 1233 C C . ILE A 1 148 ? 6.579 -4.212 -23.043 1.00 93.88 148 ILE A C 1
ATOM 1235 O O . ILE A 1 148 ? 5.418 -4.490 -23.334 1.00 93.88 148 ILE A O 1
ATOM 1239 N N . PHE A 1 149 ? 7.103 -4.534 -21.854 1.00 92.19 149 PHE A N 1
ATOM 1240 C CA . PHE A 1 149 ? 6.326 -5.204 -20.799 1.00 92.19 149 PHE A CA 1
ATOM 1241 C C . PHE A 1 149 ? 5.131 -4.363 -20.328 1.00 92.19 149 PHE A C 1
ATOM 1243 O O . PHE A 1 149 ? 4.054 -4.910 -20.109 1.00 92.19 149 PHE A O 1
ATOM 1250 N N . ALA A 1 150 ? 5.276 -3.039 -20.229 1.00 88.38 150 ALA A N 1
ATOM 1251 C CA . ALA A 1 150 ? 4.198 -2.138 -19.817 1.00 88.38 150 ALA A CA 1
ATOM 1252 C C . ALA A 1 150 ? 2.970 -2.202 -20.748 1.00 88.38 150 ALA A C 1
ATOM 1254 O O . ALA A 1 150 ? 1.842 -2.000 -20.294 1.00 88.38 150 ALA A O 1
ATOM 1255 N N . LEU A 1 151 ? 3.151 -2.572 -22.024 1.00 88.38 151 LEU A N 1
ATOM 1256 C CA . LEU A 1 151 ? 2.031 -2.825 -22.937 1.00 88.38 151 LEU A CA 1
ATOM 1257 C C . LEU A 1 151 ? 1.099 -3.912 -22.377 1.00 88.38 151 LEU A C 1
ATOM 1259 O O . LEU A 1 151 ? -0.115 -3.765 -22.461 1.00 88.38 151 LEU A O 1
ATOM 1263 N N . TYR A 1 152 ? 1.631 -4.958 -21.736 1.00 88.25 152 TYR A N 1
ATOM 1264 C CA . TYR A 1 152 ? 0.842 -6.053 -21.147 1.00 88.25 152 TYR A CA 1
ATOM 1265 C C . TYR A 1 152 ? 0.049 -5.660 -19.898 1.00 88.25 152 TYR A C 1
ATOM 1267 O O . TYR A 1 152 ? -0.742 -6.453 -19.387 1.00 88.25 152 TYR A O 1
ATOM 1275 N N . PHE A 1 153 ? 0.260 -4.444 -19.403 1.00 80.56 153 PHE A N 1
ATOM 1276 C CA . PHE A 1 153 ? -0.548 -3.857 -18.348 1.00 80.56 153 PHE A CA 1
ATOM 1277 C C . PHE A 1 153 ? -1.578 -2.888 -18.943 1.00 80.56 153 PHE A C 1
ATOM 1279 O O . PHE A 1 153 ? -2.761 -2.964 -18.622 1.00 80.56 153 PHE A O 1
ATOM 1286 N N . TYR A 1 154 ? -1.150 -2.020 -19.864 1.00 79.62 154 TYR A N 1
ATOM 1287 C CA . TYR A 1 154 ? -1.974 -0.918 -20.369 1.00 79.62 154 TYR A CA 1
ATOM 1288 C C . TYR A 1 154 ? -2.838 -1.255 -21.592 1.00 79.62 154 TYR A C 1
ATOM 1290 O O . TYR A 1 154 ? -3.854 -0.600 -21.818 1.00 79.62 154 TYR A O 1
ATOM 1298 N N . HIS A 1 155 ? -2.446 -2.241 -22.403 1.00 81.69 155 HIS A N 1
ATOM 1299 C CA . HIS A 1 155 ? -3.099 -2.594 -23.676 1.00 81.69 155 HIS A CA 1
ATOM 1300 C C . HIS A 1 155 ? -3.788 -3.972 -23.641 1.00 81.69 155 HIS A C 1
ATOM 1302 O O . HIS A 1 155 ? -4.237 -4.469 -24.673 1.00 81.69 155 HIS A O 1
ATOM 1308 N N . THR A 1 156 ? -3.873 -4.593 -22.464 1.00 70.75 156 THR A N 1
ATOM 1309 C CA . THR A 1 156 ? -4.647 -5.824 -22.213 1.00 70.75 156 THR A CA 1
ATOM 1310 C C . THR A 1 156 ? -5.924 -5.510 -21.451 1.00 70.75 156 THR A C 1
ATOM 1312 O O . THR A 1 156 ? -5.902 -4.682 -20.538 1.00 70.75 156 THR A O 1
ATOM 1315 N N . SER A 1 157 ? -7.004 -6.231 -21.734 1.00 67.25 157 SER A N 1
ATOM 1316 C CA . SER A 1 157 ? -8.158 -6.274 -20.840 1.00 67.25 157 SER A CA 1
ATOM 1317 C C . SER A 1 157 ? -7.886 -7.163 -19.621 1.00 67.25 157 SER A C 1
ATOM 1319 O O . SER A 1 157 ? -6.950 -7.961 -19.606 1.00 67.25 157 SER A O 1
ATOM 1321 N N . TYR A 1 158 ? -8.721 -7.057 -18.586 1.00 60.59 158 TYR A N 1
ATOM 1322 C CA . TYR A 1 158 ? -8.671 -7.978 -17.444 1.00 60.59 158 TYR A CA 1
ATOM 1323 C C . TYR A 1 158 ? -8.946 -9.442 -17.841 1.00 60.59 158 TYR A C 1
ATOM 1325 O O . TYR A 1 158 ? -8.555 -10.338 -17.107 1.00 60.59 158 TYR A O 1
ATOM 1333 N N . LEU A 1 159 ? -9.560 -9.681 -19.008 1.00 58.09 159 LEU A N 1
ATOM 1334 C CA . LEU A 1 159 ? -9.870 -11.011 -19.544 1.00 58.09 159 LEU A CA 1
ATOM 1335 C C . LEU A 1 159 ? -8.685 -11.659 -20.284 1.00 58.09 159 LEU A C 1
ATOM 1337 O O . LEU A 1 159 ? -8.735 -12.841 -20.611 1.00 58.09 159 LEU A O 1
ATOM 1341 N N . ASP A 1 160 ? -7.608 -10.914 -20.545 1.00 72.38 160 ASP A N 1
ATOM 1342 C CA . ASP A 1 160 ? -6.452 -11.368 -21.330 1.00 72.38 160 ASP A CA 1
ATOM 1343 C C . ASP A 1 160 ? -5.382 -12.077 -20.472 1.00 72.38 160 ASP A C 1
ATOM 1345 O O . ASP A 1 160 ? -4.176 -11.940 -20.705 1.00 72.38 160 ASP A O 1
ATOM 1349 N N . GLU A 1 161 ? -5.807 -12.854 -19.469 1.00 82.00 161 GLU A N 1
ATOM 1350 C CA . GLU A 1 161 ? -4.905 -13.543 -18.532 1.00 82.00 161 GLU A CA 1
ATOM 1351 C C . GLU A 1 161 ? -3.912 -14.472 -19.238 1.00 82.00 161 GLU A C 1
ATOM 1353 O O . GLU A 1 161 ? -2.757 -14.557 -18.824 1.00 82.00 161 GLU A O 1
ATOM 1358 N N . LYS A 1 162 ? -4.319 -15.097 -20.353 1.00 88.00 162 LYS A N 1
ATOM 1359 C CA . LYS A 1 162 ? -3.444 -15.943 -21.178 1.00 88.00 162 LYS A CA 1
ATOM 1360 C C . LYS A 1 162 ? -2.157 -15.212 -21.574 1.00 88.00 162 LYS A C 1
ATOM 1362 O O . LYS A 1 162 ? -1.065 -15.723 -21.347 1.00 88.00 162 LYS A O 1
ATOM 1367 N N . TYR A 1 163 ? -2.273 -14.011 -22.139 1.00 88.12 163 TYR A N 1
ATOM 1368 C CA . TYR A 1 163 ? -1.114 -13.262 -22.636 1.00 88.12 163 TYR A CA 1
ATOM 1369 C C . TYR A 1 163 ? -0.255 -12.722 -21.495 1.00 88.12 163 TYR A C 1
ATOM 1371 O O . TYR A 1 163 ? 0.969 -12.686 -21.606 1.00 88.12 163 TYR A O 1
ATOM 1379 N N . ARG A 1 164 ? -0.879 -12.368 -20.363 1.00 89.50 164 ARG A N 1
ATOM 1380 C CA . ARG A 1 164 ? -0.150 -12.017 -19.136 1.00 89.50 164 ARG A CA 1
ATOM 1381 C C . ARG A 1 164 ? 0.629 -13.210 -18.580 1.00 89.50 164 ARG A C 1
ATOM 1383 O O . ARG A 1 164 ? 1.762 -13.041 -18.142 1.00 89.50 164 ARG A O 1
ATOM 1390 N N . SER A 1 165 ? 0.067 -14.413 -18.654 1.00 91.94 165 SER A N 1
ATOM 1391 C CA . SER A 1 165 ? 0.758 -15.642 -18.268 1.00 91.94 165 SER A CA 1
ATOM 1392 C C . SER A 1 165 ? 1.941 -15.945 -19.191 1.00 91.94 165 SER A C 1
ATOM 1394 O O . SER A 1 165 ? 3.044 -16.203 -18.712 1.00 91.94 165 SER A O 1
ATOM 1396 N N . GLU A 1 166 ? 1.773 -15.820 -20.509 1.00 93.44 166 GLU A N 1
ATOM 1397 C CA . GLU A 1 166 ? 2.858 -16.043 -21.473 1.00 93.44 166 GLU A CA 1
ATOM 1398 C C . GLU A 1 166 ? 4.029 -15.066 -21.285 1.00 93.44 166 GLU A C 1
ATOM 1400 O O . GLU A 1 166 ? 5.183 -15.498 -21.241 1.00 93.44 166 GLU A O 1
ATOM 1405 N N . ILE A 1 167 ? 3.756 -13.766 -21.109 1.00 93.19 167 ILE A N 1
ATOM 1406 C CA . ILE A 1 167 ? 4.822 -12.776 -20.891 1.00 93.19 167 ILE A CA 1
ATOM 1407 C C . ILE A 1 167 ? 5.484 -12.913 -19.513 1.00 93.19 167 ILE A C 1
ATOM 1409 O O . ILE A 1 167 ? 6.669 -12.607 -19.367 1.00 93.19 167 ILE A O 1
ATOM 1413 N N . SER A 1 168 ? 4.752 -13.398 -18.502 1.00 94.50 168 SER A N 1
ATOM 1414 C CA . SER A 1 168 ? 5.270 -13.505 -17.133 1.00 94.50 168 SER A CA 1
ATOM 1415 C C . SER A 1 168 ? 6.505 -14.405 -17.014 1.00 94.50 168 SER A C 1
ATOM 1417 O O . SER A 1 168 ? 7.360 -14.159 -16.165 1.00 94.50 168 SER A O 1
ATOM 1419 N N . GLN A 1 169 ? 6.658 -15.374 -17.925 1.00 95.56 169 GLN A N 1
ATOM 1420 C CA . GLN A 1 169 ? 7.809 -16.286 -18.007 1.00 95.56 169 GLN A CA 1
ATOM 1421 C C . GLN A 1 169 ? 9.141 -15.556 -18.249 1.00 95.56 169 GLN A C 1
ATOM 1423 O O . GLN A 1 169 ? 10.210 -16.100 -17.987 1.00 95.56 169 GLN A O 1
ATOM 1428 N N . TYR A 1 170 ? 9.092 -14.312 -18.732 1.00 96.06 170 TYR A N 1
ATOM 1429 C CA . TYR A 1 170 ? 10.273 -13.512 -19.061 1.00 96.06 170 TYR A CA 1
ATOM 1430 C C . TYR A 1 170 ? 10.599 -12.443 -18.011 1.00 96.06 170 TYR A C 1
ATOM 1432 O O . TYR A 1 170 ? 11.584 -11.725 -18.168 1.00 96.06 170 TYR A O 1
ATOM 1440 N N . ILE A 1 171 ? 9.824 -12.342 -16.925 1.00 94.62 171 ILE A N 1
ATOM 1441 C CA . ILE A 1 171 ? 10.070 -11.368 -15.848 1.00 94.62 171 ILE A CA 1
ATOM 1442 C C . ILE A 1 171 ? 11.342 -11.713 -15.074 1.00 94.62 171 ILE A C 1
ATOM 1444 O O . ILE A 1 171 ? 12.185 -10.848 -14.849 1.00 94.62 171 ILE A O 1
ATOM 1448 N N . LEU A 1 172 ? 11.505 -12.977 -14.681 1.00 94.69 172 LEU A N 1
ATOM 1449 C CA . LEU A 1 172 ? 12.711 -13.426 -13.991 1.00 94.69 172 LEU A CA 1
ATOM 1450 C C . LEU A 1 172 ? 13.964 -13.261 -14.883 1.00 94.69 172 LEU A C 1
ATOM 1452 O O . LEU A 1 172 ? 14.919 -12.633 -14.421 1.00 94.69 172 LEU A O 1
ATOM 1456 N N . PRO A 1 173 ? 13.974 -13.710 -16.159 1.00 95.81 173 PRO A N 1
ATOM 1457 C CA . PRO A 1 173 ? 15.044 -13.385 -17.106 1.00 95.81 173 PRO A CA 1
ATOM 1458 C C . PRO A 1 173 ? 15.345 -11.885 -17.227 1.00 95.81 173 PRO A C 1
ATOM 1460 O O . PRO A 1 173 ? 16.512 -11.502 -17.203 1.00 95.81 173 PRO A O 1
ATOM 1463 N N . LEU A 1 174 ? 14.315 -11.032 -17.296 1.00 94.94 174 LEU A N 1
ATOM 1464 C CA . LEU A 1 174 ? 14.471 -9.576 -17.358 1.00 94.94 174 LEU A CA 1
ATOM 1465 C C . LEU A 1 174 ? 15.249 -9.034 -16.159 1.00 94.94 174 LEU A C 1
ATOM 1467 O O . LEU A 1 174 ? 16.224 -8.314 -16.343 1.00 94.94 174 LEU A O 1
ATOM 1471 N N . TYR A 1 175 ? 14.855 -9.372 -14.934 1.00 93.44 175 TYR A N 1
ATOM 1472 C CA . TYR A 1 175 ? 15.549 -8.853 -13.754 1.00 93.44 175 TYR A CA 1
ATOM 1473 C C . TYR A 1 175 ? 16.914 -9.499 -13.517 1.00 93.44 175 TYR A C 1
ATOM 1475 O O . TYR A 1 175 ? 17.779 -8.863 -12.922 1.00 93.44 175 TYR A O 1
ATOM 1483 N N . LYS A 1 176 ? 17.153 -10.719 -14.010 1.00 93.31 176 LYS A N 1
ATOM 1484 C CA . LYS A 1 176 ? 18.500 -11.305 -13.996 1.00 93.31 176 LYS A CA 1
ATOM 1485 C C . LYS A 1 176 ? 19.443 -10.602 -14.973 1.00 93.31 176 LYS A C 1
ATOM 1487 O O . LYS A 1 176 ? 20.584 -10.332 -14.611 1.00 93.31 176 LYS A O 1
ATOM 1492 N N . ALA A 1 177 ? 18.970 -10.286 -16.179 1.00 94.00 177 ALA A N 1
ATOM 1493 C CA . ALA A 1 177 ? 19.758 -9.583 -17.192 1.00 94.00 177 ALA A CA 1
ATOM 1494 C C . ALA A 1 177 ? 19.942 -8.088 -16.863 1.00 94.00 177 ALA A C 1
ATOM 1496 O O . ALA A 1 177 ? 21.000 -7.521 -17.123 1.00 94.00 177 ALA A O 1
ATOM 1497 N N . PHE A 1 178 ? 18.940 -7.462 -16.238 1.00 92.25 178 PHE A N 1
ATOM 1498 C CA . PHE A 1 178 ? 18.910 -6.029 -15.930 1.00 92.25 178 PHE A CA 1
ATOM 1499 C C . PHE A 1 178 ? 18.613 -5.793 -14.437 1.00 92.25 178 PHE A C 1
ATOM 1501 O O . PHE A 1 178 ? 17.559 -5.256 -14.083 1.00 92.25 178 PHE A O 1
ATOM 1508 N N . PRO A 1 179 ? 19.527 -6.173 -13.525 1.00 91.00 179 PRO A N 1
ATOM 1509 C CA . PRO A 1 179 ? 19.252 -6.231 -12.088 1.00 91.00 179 PRO A CA 1
ATOM 1510 C C . PRO A 1 179 ? 19.018 -4.870 -11.434 1.00 91.00 179 PRO A C 1
ATOM 1512 O O . PRO A 1 179 ? 18.369 -4.793 -10.393 1.00 91.00 179 PRO A O 1
ATOM 1515 N N . GLU A 1 180 ? 19.492 -3.774 -12.023 1.00 87.56 180 GLU A N 1
ATOM 1516 C CA . GLU A 1 180 ? 19.236 -2.437 -11.484 1.00 87.56 180 GLU A CA 1
ATOM 1517 C C . GLU A 1 180 ? 17.928 -1.788 -11.978 1.00 87.56 180 GLU A C 1
ATOM 1519 O O . GLU A 1 180 ? 17.717 -0.585 -11.782 1.00 87.56 180 GLU A O 1
ATOM 1524 N N . ASN A 1 181 ? 17.082 -2.554 -12.665 1.00 85.44 181 ASN A N 1
ATOM 1525 C CA . ASN A 1 181 ? 15.726 -2.170 -13.027 1.00 85.44 181 ASN A CA 1
ATOM 1526 C C . ASN A 1 181 ? 14.847 -2.119 -11.764 1.00 85.44 181 ASN A C 1
ATOM 1528 O O . ASN A 1 181 ? 14.870 -3.038 -10.947 1.00 85.44 181 ASN A O 1
ATOM 1532 N N . LYS A 1 182 ? 14.076 -1.037 -11.600 1.00 84.19 182 LYS A N 1
ATOM 1533 C CA . LYS A 1 182 ? 13.281 -0.749 -10.390 1.00 84.19 182 LYS A CA 1
ATOM 1534 C C . LYS A 1 182 ? 11.770 -0.770 -10.613 1.00 84.19 182 LYS A C 1
ATOM 1536 O O . LYS A 1 182 ? 11.016 -0.399 -9.718 1.00 84.19 182 LYS A O 1
ATOM 1541 N N . ASN A 1 183 ? 11.306 -1.151 -11.797 1.00 84.06 183 ASN A N 1
ATOM 1542 C CA . ASN A 1 183 ? 9.901 -1.008 -12.148 1.00 84.06 183 ASN A CA 1
ATOM 1543 C C . ASN A 1 183 ? 9.027 -2.075 -11.475 1.00 84.06 183 ASN A C 1
ATOM 1545 O O . ASN A 1 183 ? 8.866 -3.178 -11.983 1.00 84.06 183 ASN A O 1
ATOM 1549 N N . THR A 1 184 ? 8.432 -1.733 -10.336 1.00 81.56 184 THR A N 1
ATOM 1550 C CA . THR A 1 184 ? 7.562 -2.618 -9.544 1.00 81.56 184 THR A CA 1
ATOM 1551 C C . THR A 1 184 ? 6.202 -2.899 -10.188 1.00 81.56 184 THR A C 1
ATOM 1553 O O . THR A 1 184 ? 5.476 -3.777 -9.728 1.00 81.56 184 THR A O 1
ATOM 1556 N N . LEU A 1 185 ? 5.833 -2.193 -11.263 1.00 81.00 185 LEU A N 1
ATOM 1557 C CA . LEU A 1 185 ? 4.617 -2.508 -12.012 1.00 81.00 185 LEU A CA 1
ATOM 1558 C C . LEU A 1 185 ? 4.774 -3.836 -12.759 1.00 81.00 185 LEU A C 1
ATOM 1560 O O . LEU A 1 185 ? 3.849 -4.641 -12.799 1.00 81.00 185 LEU A O 1
ATOM 1564 N N . ILE A 1 186 ? 5.959 -4.090 -13.318 1.00 86.62 186 ILE A N 1
ATOM 1565 C CA . ILE A 1 186 ? 6.229 -5.308 -14.093 1.00 86.62 186 ILE A CA 1
ATOM 1566 C C . ILE A 1 186 ? 6.260 -6.534 -13.184 1.00 86.62 186 ILE A C 1
ATOM 1568 O O . ILE A 1 186 ? 5.794 -7.595 -13.590 1.00 86.62 186 ILE A O 1
ATOM 1572 N N . THR A 1 187 ? 6.720 -6.402 -11.936 1.00 85.69 187 THR A N 1
ATOM 1573 C CA . THR A 1 187 ? 6.674 -7.521 -10.982 1.00 85.69 187 THR A CA 1
ATOM 1574 C C . THR A 1 187 ? 5.242 -7.970 -10.691 1.00 85.69 187 THR A C 1
ATOM 1576 O O . THR A 1 187 ? 5.033 -9.152 -10.444 1.00 85.69 187 THR A O 1
ATOM 1579 N N . ALA A 1 188 ? 4.237 -7.094 -10.822 1.00 85.31 188 ALA A N 1
ATOM 1580 C CA . ALA A 1 188 ? 2.832 -7.476 -10.668 1.00 85.31 188 ALA A CA 1
ATOM 1581 C C . ALA A 1 188 ? 2.351 -8.469 -11.743 1.00 85.31 188 ALA A C 1
ATOM 1583 O O . ALA A 1 188 ? 1.361 -9.163 -11.524 1.00 85.31 188 ALA A O 1
ATOM 1584 N N . LEU A 1 189 ? 3.037 -8.574 -12.891 1.00 89.69 189 LEU A N 1
ATOM 1585 C CA . LEU A 1 189 ? 2.736 -9.588 -13.905 1.00 89.69 189 LEU A CA 1
ATOM 1586 C C . LEU A 1 189 ? 3.195 -10.996 -13.479 1.00 89.69 189 LEU A C 1
ATOM 1588 O O . LEU A 1 189 ? 2.721 -11.985 -14.033 1.00 89.69 189 LEU A O 1
ATOM 1592 N N . LEU A 1 190 ? 4.075 -11.115 -12.478 1.00 92.19 190 LEU A N 1
ATOM 1593 C CA . LEU A 1 190 ? 4.616 -12.405 -12.042 1.00 92.19 190 LEU A CA 1
ATOM 1594 C C . LEU A 1 190 ? 3.543 -13.308 -11.425 1.00 92.19 190 LEU A C 1
ATOM 1596 O O . LEU A 1 190 ? 3.643 -14.527 -11.519 1.00 92.19 190 LEU A O 1
ATOM 1600 N N . ARG A 1 191 ? 2.464 -12.728 -10.884 1.00 93.06 191 ARG A N 1
ATOM 1601 C CA . ARG A 1 191 ? 1.308 -13.478 -10.367 1.00 93.06 191 ARG A CA 1
ATOM 1602 C C . ARG A 1 191 ? 0.586 -14.327 -11.4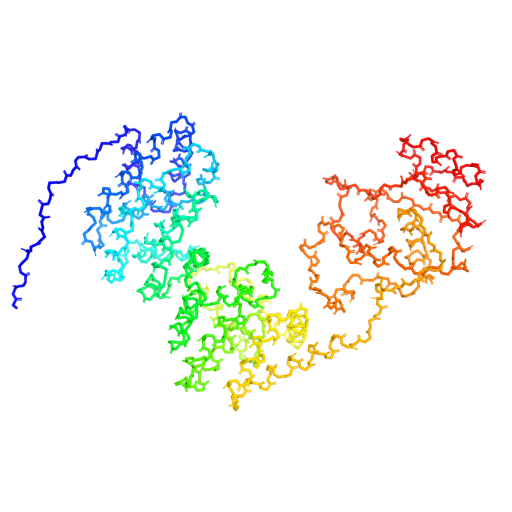19 1.00 93.06 191 ARG A C 1
ATOM 1604 O O . ARG A 1 191 ? -0.131 -15.246 -11.045 1.00 93.06 191 ARG A O 1
ATOM 1611 N N . TYR A 1 192 ? 0.740 -14.006 -12.707 1.00 93.19 192 TYR A N 1
ATOM 1612 C CA . TYR A 1 192 ? 0.148 -14.774 -13.810 1.00 93.19 192 TYR A CA 1
ATOM 1613 C C . TYR A 1 192 ? 1.034 -15.952 -14.244 1.00 93.19 192 TYR A C 1
ATOM 1615 O O . TYR A 1 192 ? 0.637 -16.740 -15.106 1.00 93.19 192 TYR A O 1
ATOM 1623 N 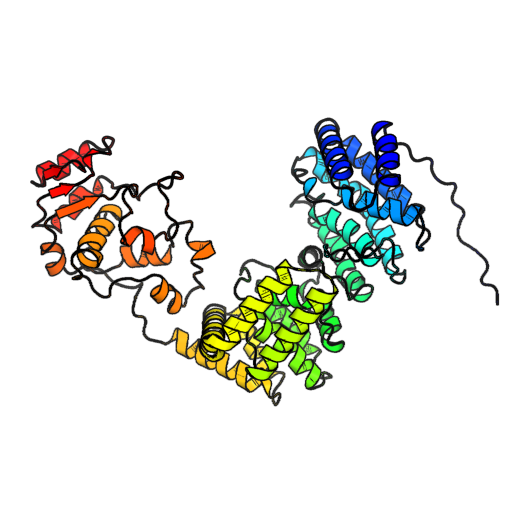N . HIS A 1 193 ? 2.234 -16.083 -13.670 1.00 95.38 193 HIS A N 1
ATOM 1624 C CA . HIS A 1 193 ? 3.133 -17.185 -13.974 1.00 95.38 193 HIS A CA 1
ATOM 1625 C C . HIS A 1 193 ? 2.578 -18.507 -13.420 1.00 95.38 193 HIS A C 1
ATOM 1627 O O . HIS A 1 193 ? 2.181 -18.543 -12.253 1.00 95.38 193 HIS A O 1
ATOM 1633 N N . PRO A 1 194 ? 2.600 -19.618 -14.188 1.00 94.31 194 PRO A N 1
ATOM 1634 C CA . PRO A 1 194 ? 2.105 -20.914 -13.708 1.00 94.31 194 PRO A CA 1
ATOM 1635 C C . PRO A 1 194 ? 2.773 -21.378 -12.403 1.00 94.31 194 PRO A C 1
ATOM 1637 O O . PRO A 1 194 ? 2.122 -21.962 -11.545 1.00 94.31 194 PRO A O 1
ATOM 1640 N N . ASN A 1 195 ? 4.054 -21.033 -12.228 1.00 96.19 195 ASN A N 1
ATOM 1641 C CA . ASN A 1 195 ? 4.851 -21.298 -11.025 1.00 96.19 195 ASN A CA 1
ATOM 1642 C C . ASN A 1 195 ? 5.224 -19.987 -10.311 1.00 96.19 195 ASN A C 1
ATOM 1644 O O . ASN A 1 195 ? 6.401 -19.722 -10.060 1.00 96.19 195 ASN A O 1
ATOM 1648 N N . ALA A 1 196 ? 4.252 -19.095 -10.098 1.00 96.75 196 ALA A N 1
ATOM 1649 C CA . ALA A 1 196 ? 4.502 -17.753 -9.568 1.00 96.75 196 ALA A CA 1
ATOM 1650 C C . ALA A 1 196 ? 5.262 -17.763 -8.232 1.00 96.75 196 ALA A C 1
ATOM 1652 O O . ALA A 1 196 ? 6.223 -17.016 -8.089 1.00 96.75 196 ALA A O 1
ATOM 1653 N N . ILE A 1 197 ? 4.888 -18.632 -7.284 1.00 97.69 197 ILE A N 1
ATOM 1654 C CA . ILE A 1 197 ? 5.537 -18.721 -5.961 1.00 97.69 197 ILE A CA 1
ATOM 1655 C C . ILE A 1 197 ? 7.042 -18.979 -6.101 1.00 97.69 197 ILE A C 1
ATOM 1657 O O . ILE A 1 197 ? 7.841 -18.213 -5.561 1.00 97.69 197 ILE A O 1
ATOM 1661 N N . ASP A 1 198 ? 7.419 -19.999 -6.871 1.00 97.44 198 ASP A N 1
ATOM 1662 C CA . ASP A 1 198 ? 8.823 -20.369 -7.065 1.00 97.44 198 ASP A CA 1
ATOM 1663 C C . ASP A 1 198 ? 9.592 -19.278 -7.812 1.00 97.44 198 ASP A C 1
ATOM 1665 O O . ASP A 1 198 ? 10.739 -18.993 -7.489 1.00 97.44 198 ASP A O 1
ATOM 1669 N N . ASN A 1 199 ? 8.944 -18.596 -8.761 1.00 96.88 199 ASN A N 1
ATOM 1670 C CA . ASN A 1 199 ? 9.577 -17.499 -9.492 1.00 96.88 199 ASN A CA 1
ATOM 1671 C C . ASN A 1 199 ? 9.797 -16.258 -8.616 1.00 96.88 199 ASN A C 1
ATOM 1673 O O . ASN A 1 199 ? 10.827 -15.600 -8.754 1.00 96.88 199 ASN A O 1
ATOM 1677 N N . TYR A 1 200 ? 8.873 -15.941 -7.701 1.00 97.25 200 TYR A N 1
ATOM 1678 C CA . TYR A 1 200 ? 9.110 -14.911 -6.686 1.00 97.25 200 TYR A CA 1
ATOM 1679 C C . TYR A 1 200 ? 10.279 -15.310 -5.784 1.00 97.25 200 TYR A C 1
ATOM 1681 O O . TYR A 1 200 ? 11.172 -14.494 -5.568 1.00 97.25 200 TYR A O 1
ATOM 1689 N N . ALA A 1 201 ? 10.307 -16.553 -5.294 1.00 97.81 201 ALA A N 1
ATOM 1690 C CA . ALA A 1 201 ? 11.392 -17.045 -4.451 1.00 97.81 201 ALA A CA 1
ATOM 1691 C C . ALA A 1 201 ? 12.747 -16.955 -5.170 1.00 97.81 201 ALA A C 1
ATOM 1693 O O . ALA A 1 201 ? 13.681 -16.357 -4.643 1.00 97.81 201 ALA A O 1
ATOM 1694 N N . GLU A 1 202 ? 12.844 -17.457 -6.401 1.00 97.38 202 GLU A N 1
ATOM 1695 C CA . GLU A 1 202 ? 14.071 -17.426 -7.200 1.00 97.38 202 GLU A CA 1
ATOM 1696 C C . GLU A 1 202 ? 14.548 -15.996 -7.486 1.00 97.38 202 GLU A C 1
ATOM 1698 O O . GLU A 1 202 ? 15.738 -15.694 -7.358 1.00 97.38 202 GLU A O 1
ATOM 1703 N N . LEU A 1 203 ? 13.621 -15.094 -7.818 1.00 96.00 203 LEU A N 1
ATOM 1704 C CA . LEU A 1 203 ? 13.928 -13.684 -8.029 1.00 96.00 203 LEU A CA 1
ATOM 1705 C C . LEU A 1 203 ? 14.470 -13.032 -6.752 1.00 96.00 203 LEU A C 1
ATOM 1707 O O . LEU A 1 203 ? 15.483 -12.336 -6.794 1.00 96.00 203 LEU A O 1
ATOM 1711 N N . ILE A 1 204 ? 13.822 -13.272 -5.611 1.00 96.62 204 ILE A N 1
ATOM 1712 C CA . ILE A 1 204 ? 14.253 -12.746 -4.313 1.00 96.62 204 ILE A CA 1
ATOM 1713 C C . ILE A 1 204 ? 15.643 -13.278 -3.961 1.00 96.62 204 ILE A C 1
ATOM 1715 O O . ILE A 1 204 ? 16.526 -12.489 -3.627 1.00 96.62 204 ILE A O 1
ATOM 1719 N N . MET A 1 205 ? 15.868 -14.588 -4.088 1.00 96.69 205 MET A N 1
ATOM 1720 C CA . MET A 1 205 ? 17.164 -15.207 -3.810 1.00 96.69 205 MET A CA 1
ATOM 1721 C C . MET A 1 205 ? 18.275 -14.603 -4.669 1.00 96.69 205 MET A C 1
ATOM 1723 O O . MET A 1 205 ? 19.325 -14.259 -4.132 1.00 96.69 205 MET A O 1
ATOM 1727 N N . PHE A 1 206 ? 18.031 -14.388 -5.968 1.00 95.94 206 PHE A N 1
ATOM 1728 C CA . PHE A 1 206 ? 18.988 -13.733 -6.864 1.00 95.94 206 PHE A CA 1
ATOM 1729 C C . PHE A 1 206 ? 19.437 -12.360 -6.338 1.00 95.94 206 PHE A C 1
ATOM 1731 O O . PHE A 1 206 ? 20.630 -12.060 -6.345 1.00 95.94 206 PHE A O 1
ATOM 1738 N N . TYR A 1 207 ? 18.511 -11.529 -5.853 1.00 95.81 207 TYR A N 1
ATOM 1739 C CA . TYR A 1 207 ? 18.846 -10.211 -5.306 1.00 95.81 207 TYR A CA 1
ATOM 1740 C C . TYR A 1 207 ? 19.526 -10.283 -3.934 1.00 95.81 207 TYR A C 1
ATOM 1742 O O . TYR A 1 207 ? 20.450 -9.513 -3.661 1.00 95.81 207 TYR A O 1
ATOM 1750 N N . ILE A 1 208 ? 19.079 -11.202 -3.079 1.00 96.19 208 ILE A N 1
ATOM 1751 C CA . ILE A 1 208 ? 19.561 -11.351 -1.705 1.00 96.19 208 ILE A CA 1
ATOM 1752 C C . ILE A 1 208 ? 21.002 -11.854 -1.660 1.00 96.19 208 ILE A C 1
ATOM 1754 O O . ILE A 1 208 ? 21.818 -11.272 -0.947 1.00 96.19 208 ILE A O 1
ATOM 1758 N N . THR A 1 209 ? 21.353 -12.871 -2.454 1.00 94.75 209 THR A N 1
ATOM 1759 C CA . THR A 1 209 ? 22.721 -13.422 -2.465 1.00 94.75 209 THR A CA 1
ATOM 1760 C C . THR A 1 209 ? 23.751 -12.410 -2.963 1.00 94.75 209 THR A C 1
ATOM 1762 O O . THR A 1 209 ? 24.903 -12.431 -2.537 1.00 94.75 209 THR A O 1
ATOM 1765 N N . GLN A 1 210 ? 23.326 -11.476 -3.814 1.00 92.88 210 GLN A N 1
ATOM 1766 C CA . GLN A 1 210 ? 24.147 -10.372 -4.311 1.00 92.88 210 GLN A CA 1
ATOM 1767 C C . GLN A 1 210 ? 24.092 -9.123 -3.422 1.00 92.88 210 GLN A C 1
ATOM 1769 O O . GLN A 1 210 ? 24.768 -8.139 -3.718 1.00 92.88 210 GLN A O 1
ATOM 1774 N N . LYS A 1 211 ? 23.275 -9.128 -2.358 1.00 91.56 211 LYS A N 1
ATOM 1775 C CA . LYS A 1 211 ? 22.999 -7.965 -1.498 1.00 91.56 211 LYS A CA 1
ATOM 1776 C C . LYS A 1 211 ? 22.631 -6.708 -2.304 1.00 91.56 211 LYS A C 1
ATOM 1778 O O . LYS A 1 211 ? 23.038 -5.591 -1.984 1.00 91.56 211 LYS A O 1
ATOM 1783 N N . ASN A 1 212 ? 21.886 -6.888 -3.396 1.00 87.25 212 ASN A N 1
ATOM 1784 C CA . ASN A 1 212 ? 21.600 -5.817 -4.342 1.00 87.25 212 ASN A CA 1
ATOM 1785 C C . ASN A 1 212 ? 20.393 -4.980 -3.884 1.00 87.25 212 ASN A C 1
ATOM 1787 O O . ASN A 1 212 ? 19.242 -5.406 -3.971 1.00 87.25 212 ASN A O 1
ATOM 1791 N N . THR A 1 213 ? 20.670 -3.749 -3.451 1.00 81.62 213 THR A N 1
ATOM 1792 C CA . THR A 1 213 ? 19.680 -2.760 -2.986 1.00 81.62 213 THR A CA 1
ATOM 1793 C C . THR A 1 213 ? 19.119 -1.867 -4.098 1.00 81.62 213 THR A C 1
ATOM 1795 O O . THR A 1 213 ? 18.224 -1.058 -3.860 1.00 81.62 213 THR A O 1
ATOM 1798 N N . LYS A 1 214 ? 19.638 -1.972 -5.327 1.00 78.31 214 LYS A N 1
ATOM 1799 C CA . LYS A 1 214 ? 19.317 -1.068 -6.443 1.00 78.31 214 LYS A CA 1
ATOM 1800 C C . LYS A 1 214 ? 18.187 -1.569 -7.349 1.00 78.31 214 LYS A C 1
ATOM 1802 O O . LYS A 1 214 ? 17.889 -0.886 -8.326 1.00 78.31 214 LYS A O 1
ATOM 1807 N N . GLY A 1 215 ? 17.576 -2.715 -7.053 1.00 83.44 215 GLY A N 1
ATOM 1808 C CA . GLY A 1 215 ? 16.516 -3.320 -7.867 1.00 83.44 215 GLY A CA 1
ATOM 1809 C C . GLY A 1 215 ? 15.115 -3.249 -7.253 1.00 83.44 215 GLY A C 1
ATOM 1810 O O . GLY A 1 215 ? 14.786 -2.354 -6.478 1.00 83.44 215 GLY A O 1
ATOM 1811 N N . ILE A 1 216 ? 14.288 -4.230 -7.609 1.00 90.44 216 ILE A N 1
ATOM 1812 C CA . ILE A 1 216 ? 12.871 -4.374 -7.218 1.00 90.44 216 ILE A CA 1
ATOM 1813 C C . ILE A 1 216 ? 12.625 -4.993 -5.839 1.00 90.44 216 ILE A C 1
ATOM 1815 O O . ILE A 1 216 ? 11.475 -5.082 -5.408 1.00 90.44 216 ILE A O 1
ATOM 1819 N N . LEU A 1 217 ? 13.682 -5.416 -5.143 1.00 92.81 217 LEU A N 1
ATOM 1820 C CA . LEU A 1 217 ? 13.579 -6.210 -3.919 1.00 92.81 217 LEU A CA 1
ATOM 1821 C C . LEU A 1 217 ? 12.737 -5.524 -2.831 1.00 92.81 217 LEU A C 1
ATOM 1823 O O . LEU A 1 217 ? 11.812 -6.133 -2.302 1.00 92.81 217 LEU A O 1
ATOM 1827 N N . THR A 1 218 ? 12.992 -4.240 -2.560 1.00 90.81 218 THR A N 1
ATOM 1828 C CA . THR A 1 218 ? 12.216 -3.452 -1.586 1.00 90.81 218 THR A CA 1
ATOM 1829 C C . THR A 1 218 ? 10.738 -3.372 -1.963 1.00 90.81 218 THR A C 1
ATOM 1831 O O . THR A 1 218 ? 9.878 -3.464 -1.097 1.00 90.81 218 THR A O 1
ATOM 1834 N N . GLY A 1 219 ? 10.424 -3.246 -3.256 1.00 91.81 219 GLY A N 1
ATOM 1835 C CA . GLY A 1 219 ? 9.042 -3.203 -3.730 1.00 91.81 219 GLY A CA 1
ATOM 1836 C C . GLY A 1 219 ? 8.297 -4.518 -3.503 1.00 91.81 219 GLY A C 1
ATOM 1837 O O . GLY A 1 219 ? 7.146 -4.498 -3.076 1.00 91.81 219 GLY A O 1
ATOM 1838 N N . ILE A 1 220 ? 8.957 -5.659 -3.735 1.00 94.62 220 ILE A N 1
ATOM 1839 C CA . ILE A 1 220 ? 8.388 -6.979 -3.422 1.00 94.62 220 ILE A CA 1
ATOM 1840 C C . ILE A 1 220 ? 8.188 -7.129 -1.912 1.00 94.62 220 ILE A C 1
ATOM 1842 O O . ILE A 1 220 ? 7.105 -7.510 -1.473 1.00 94.62 220 ILE A O 1
ATOM 1846 N N . ALA A 1 221 ? 9.206 -6.795 -1.120 1.00 95.69 221 ALA A N 1
ATOM 1847 C CA . ALA A 1 221 ? 9.161 -6.914 0.331 1.00 95.69 221 ALA A CA 1
ATOM 1848 C C . ALA A 1 221 ? 8.018 -6.084 0.942 1.00 95.69 221 ALA A C 1
ATOM 1850 O O . ALA A 1 221 ? 7.239 -6.605 1.741 1.00 95.69 221 ALA A O 1
ATOM 1851 N N . LEU A 1 222 ? 7.837 -4.839 0.486 1.00 94.31 222 LEU A N 1
ATOM 1852 C CA . LEU A 1 222 ? 6.741 -3.974 0.925 1.00 94.31 222 LEU A CA 1
ATOM 1853 C C . LEU A 1 222 ? 5.366 -4.541 0.570 1.00 94.31 222 LEU A C 1
ATOM 1855 O O . LEU A 1 222 ? 4.477 -4.460 1.405 1.00 94.31 222 LEU A O 1
ATOM 1859 N N . LYS A 1 223 ? 5.183 -5.159 -0.602 1.00 94.38 223 LYS A N 1
ATOM 1860 C CA . LYS A 1 223 ? 3.918 -5.836 -0.941 1.00 94.38 223 LYS A CA 1
ATOM 1861 C C . LYS A 1 223 ? 3.677 -7.111 -0.131 1.00 94.38 223 LYS A C 1
ATOM 1863 O O . LYS A 1 223 ? 2.533 -7.485 0.095 1.00 94.38 223 LYS A O 1
ATOM 1868 N N . MET A 1 224 ? 4.735 -7.794 0.306 1.00 96.25 224 MET A N 1
ATOM 1869 C CA . MET A 1 224 ? 4.607 -8.988 1.145 1.00 96.25 224 MET A CA 1
ATOM 1870 C C . MET A 1 224 ? 4.315 -8.630 2.606 1.00 96.25 224 MET A C 1
ATOM 1872 O O . MET A 1 224 ? 3.447 -9.248 3.221 1.00 96.25 224 MET A O 1
ATOM 1876 N N . PHE A 1 225 ? 5.017 -7.648 3.178 1.00 96.50 225 PHE A N 1
ATOM 1877 C CA . PHE A 1 225 ? 5.037 -7.427 4.631 1.00 96.50 225 PHE A CA 1
ATOM 1878 C C . PHE A 1 225 ? 4.873 -5.984 5.086 1.00 96.50 225 PHE A C 1
ATOM 1880 O O . PHE A 1 225 ? 4.670 -5.784 6.283 1.00 96.50 225 PHE A O 1
ATOM 1887 N N . GLY A 1 226 ? 4.928 -5.004 4.182 1.00 93.88 226 GLY A N 1
ATOM 1888 C CA . GLY A 1 226 ? 4.825 -3.589 4.530 1.00 93.88 226 GLY A CA 1
ATOM 1889 C C . GLY A 1 226 ? 3.588 -3.269 5.372 1.00 93.88 226 GLY A C 1
ATOM 1890 O O . GLY A 1 226 ? 2.585 -3.989 5.326 1.00 93.88 226 GLY A O 1
ATOM 1891 N N . LEU A 1 227 ? 3.661 -2.174 6.136 1.00 90.38 227 LEU A N 1
ATOM 1892 C CA . LEU A 1 227 ? 2.563 -1.720 7.003 1.00 90.38 227 LEU A CA 1
ATOM 1893 C C . LEU A 1 227 ? 1.239 -1.612 6.225 1.00 90.38 227 LEU A C 1
ATOM 1895 O O . LEU A 1 227 ? 0.221 -2.146 6.657 1.00 90.38 227 LEU A O 1
ATOM 1899 N N . ASN A 1 228 ? 1.311 -1.082 5.002 1.00 85.25 228 ASN A N 1
ATOM 1900 C CA . ASN A 1 228 ? 0.162 -0.867 4.118 1.00 85.25 228 ASN A CA 1
ATOM 1901 C C . ASN A 1 228 ? -0.008 -1.969 3.057 1.00 85.25 228 ASN A C 1
ATOM 1903 O O . ASN A 1 228 ? -0.643 -1.742 2.031 1.00 85.25 228 ASN A O 1
ATOM 1907 N N . ALA A 1 229 ? 0.602 -3.145 3.242 1.00 89.69 229 ALA A N 1
ATOM 1908 C CA . ALA A 1 229 ? 0.437 -4.237 2.287 1.00 89.69 229 ALA A CA 1
ATOM 1909 C C . ALA A 1 229 ? -1.010 -4.744 2.288 1.00 89.69 229 ALA A C 1
ATOM 1911 O O . ALA A 1 229 ? -1.514 -5.185 3.335 1.00 89.69 229 ALA A O 1
ATOM 1912 N N . ASP A 1 230 ? -1.628 -4.712 1.105 1.00 86.81 230 ASP A N 1
ATOM 1913 C CA . ASP A 1 230 ? -2.974 -5.218 0.862 1.00 86.81 230 ASP A CA 1
ATOM 1914 C C . ASP A 1 230 ? -3.014 -6.731 1.109 1.00 86.81 230 ASP A C 1
ATOM 1916 O O . ASP A 1 230 ? -2.180 -7.500 0.625 1.00 86.81 230 ASP A O 1
ATOM 1920 N N . ARG A 1 231 ? -3.998 -7.171 1.894 1.00 87.88 231 ARG A N 1
ATOM 1921 C CA . ARG A 1 231 ? -4.187 -8.585 2.226 1.00 87.88 231 ARG A CA 1
ATOM 1922 C C . ARG A 1 231 ? -4.682 -9.394 1.034 1.00 87.88 231 ARG A C 1
ATOM 1924 O O . ARG A 1 231 ? -4.516 -10.613 1.028 1.00 87.88 231 ARG A O 1
ATOM 1931 N N . GLU A 1 232 ? -5.258 -8.728 0.037 1.00 89.50 232 GLU A N 1
ATOM 1932 C CA . GLU A 1 232 ? -5.785 -9.352 -1.165 1.00 89.50 232 GLU A CA 1
ATOM 1933 C C . GLU A 1 232 ? -4.739 -9.536 -2.269 1.00 89.50 232 GLU A C 1
ATOM 1935 O O . GLU A 1 232 ? -4.942 -10.375 -3.162 1.00 89.50 232 GLU A O 1
ATOM 1940 N N . ASP A 1 233 ? -3.607 -8.833 -2.165 1.00 91.25 233 ASP A N 1
ATOM 1941 C CA . ASP A 1 233 ? -2.494 -8.932 -3.101 1.00 91.25 233 ASP A CA 1
ATOM 1942 C C . ASP A 1 233 ? -1.874 -10.332 -3.110 1.00 91.25 233 ASP A C 1
ATOM 1944 O O . ASP A 1 233 ? -1.782 -11.038 -2.098 1.00 91.25 233 ASP A O 1
ATOM 1948 N N . PHE A 1 234 ? -1.425 -10.749 -4.296 1.00 95.12 234 PHE A N 1
ATOM 1949 C CA . PHE A 1 234 ? -0.857 -12.080 -4.500 1.00 95.12 234 PHE A CA 1
ATOM 1950 C C . PHE A 1 234 ? 0.389 -12.294 -3.636 1.00 95.12 234 PHE A C 1
ATOM 1952 O O . PHE A 1 234 ? 0.545 -13.363 -3.039 1.00 95.12 234 PHE A O 1
ATOM 1959 N N . GLU A 1 235 ? 1.254 -11.280 -3.578 1.00 95.88 235 GLU A N 1
ATOM 1960 C CA . GLU A 1 235 ? 2.499 -11.271 -2.821 1.00 95.88 235 GLU A CA 1
ATOM 1961 C C . GLU A 1 235 ? 2.242 -11.514 -1.333 1.00 95.88 235 GLU A C 1
ATOM 1963 O O . GLU A 1 235 ? 2.849 -12.417 -0.757 1.00 95.88 235 GLU A O 1
ATOM 1968 N N . HIS A 1 236 ? 1.304 -10.778 -0.725 1.00 96.38 236 HIS A N 1
ATOM 1969 C CA . HIS A 1 236 ? 0.950 -10.959 0.680 1.00 96.38 236 HIS A CA 1
ATOM 1970 C C . HIS A 1 236 ? 0.312 -12.331 0.921 1.00 96.38 236 HIS A C 1
ATOM 1972 O O . HIS A 1 236 ? 0.808 -13.103 1.739 1.00 96.38 236 HIS A O 1
ATOM 1978 N N . LYS A 1 237 ? -0.734 -12.702 0.167 1.00 96.81 237 LYS A N 1
ATOM 1979 C CA . LYS A 1 237 ? -1.435 -13.993 0.336 1.00 96.81 237 LYS A CA 1
ATOM 1980 C C . LYS A 1 237 ? -0.511 -15.203 0.281 1.00 96.81 237 LYS A C 1
ATOM 1982 O O . LYS A 1 237 ? -0.741 -16.194 0.974 1.00 96.81 237 LYS A O 1
ATOM 1987 N N . ASN A 1 238 ? 0.521 -15.143 -0.557 1.00 98.00 238 ASN A N 1
ATOM 1988 C CA . ASN A 1 238 ? 1.452 -16.247 -0.756 1.00 98.00 238 ASN A CA 1
ATOM 1989 C C . ASN A 1 238 ? 2.785 -16.057 -0.030 1.00 98.00 238 ASN A C 1
ATOM 1991 O O . ASN A 1 238 ? 3.666 -16.903 -0.191 1.00 98.00 238 ASN A O 1
ATOM 1995 N N . ALA A 1 239 ? 2.939 -15.020 0.800 1.00 98.38 239 ALA A N 1
ATOM 1996 C CA . ALA A 1 239 ? 4.223 -14.692 1.403 1.00 98.38 239 ALA A CA 1
ATOM 1997 C C . ALA A 1 239 ? 4.803 -15.851 2.224 1.00 98.38 239 ALA A C 1
ATOM 1999 O O . ALA A 1 239 ? 5.971 -16.177 2.059 1.00 98.38 239 ALA A O 1
ATOM 2000 N N . VAL A 1 240 ? 3.983 -16.564 3.005 1.00 98.75 240 VAL A N 1
ATOM 2001 C CA . VAL A 1 240 ? 4.430 -17.746 3.772 1.00 98.75 240 VAL A CA 1
ATOM 2002 C C . VAL A 1 240 ? 5.008 -18.833 2.855 1.00 98.75 240 VAL A C 1
ATOM 2004 O O . VAL A 1 240 ? 6.040 -19.425 3.168 1.00 98.75 240 VAL A O 1
ATOM 2007 N N . LYS A 1 241 ? 4.373 -19.085 1.702 1.00 98.75 241 LYS A N 1
ATOM 2008 C CA . LYS A 1 241 ? 4.829 -20.093 0.731 1.00 98.75 241 LYS A CA 1
ATOM 2009 C C . LYS A 1 241 ? 6.117 -19.656 0.036 1.00 98.75 241 LYS A C 1
ATOM 2011 O O . LYS A 1 241 ? 7.025 -20.465 -0.106 1.00 98.75 241 LYS A O 1
ATOM 2016 N N . ILE A 1 242 ? 6.206 -18.379 -0.340 1.00 98.69 242 ILE A N 1
ATOM 2017 C CA . ILE A 1 242 ? 7.405 -17.787 -0.948 1.00 98.69 242 ILE A CA 1
ATOM 2018 C C . ILE A 1 242 ? 8.579 -17.850 0.037 1.00 98.69 242 ILE A C 1
ATOM 2020 O O . ILE A 1 242 ? 9.656 -18.307 -0.328 1.00 98.69 242 ILE A O 1
ATOM 2024 N N . ILE A 1 243 ? 8.367 -17.462 1.300 1.00 98.75 243 ILE A N 1
ATOM 2025 C CA . ILE A 1 243 ? 9.383 -17.549 2.359 1.00 98.75 243 ILE A CA 1
ATOM 2026 C C . ILE A 1 243 ? 9.839 -18.988 2.553 1.00 98.75 243 ILE A C 1
ATOM 2028 O O . ILE A 1 243 ? 11.038 -19.228 2.613 1.00 98.75 243 ILE A O 1
ATOM 2032 N N . LYS A 1 244 ? 8.917 -19.955 2.596 1.00 98.62 244 LYS A N 1
ATOM 2033 C CA . LYS A 1 244 ? 9.291 -21.368 2.691 1.00 98.62 244 LYS A CA 1
ATOM 2034 C C . LYS A 1 244 ? 10.188 -21.801 1.522 1.00 98.62 244 LYS A C 1
ATOM 2036 O O . LYS A 1 244 ? 11.259 -22.333 1.773 1.00 98.62 244 LYS A O 1
ATOM 2041 N N . ALA A 1 245 ? 9.805 -21.491 0.283 1.00 98.50 245 ALA A N 1
ATOM 2042 C CA . ALA A 1 245 ? 10.596 -21.831 -0.903 1.00 98.50 245 ALA A CA 1
ATOM 2043 C C . ALA A 1 245 ? 11.998 -21.181 -0.905 1.00 98.50 245 ALA A C 1
ATOM 2045 O O . ALA A 1 245 ? 12.966 -21.798 -1.349 1.00 98.50 245 ALA A O 1
ATOM 2046 N N . ILE A 1 246 ? 12.124 -19.956 -0.377 1.00 98.56 246 ILE A N 1
ATOM 2047 C CA . ILE A 1 246 ? 13.423 -19.297 -0.164 1.00 98.56 246 ILE A CA 1
ATOM 2048 C C . ILE A 1 246 ? 14.248 -20.059 0.877 1.00 98.56 246 ILE A C 1
ATOM 2050 O O . ILE A 1 246 ? 15.419 -20.349 0.644 1.00 98.56 246 ILE A O 1
ATOM 2054 N N . LEU A 1 247 ? 13.646 -20.374 2.027 1.00 98.00 247 LEU A N 1
ATOM 2055 C CA . LEU A 1 247 ? 14.349 -21.009 3.139 1.00 98.00 247 LEU A CA 1
ATOM 2056 C C . LEU A 1 247 ? 14.830 -22.421 2.789 1.00 98.00 247 LEU A C 1
ATOM 2058 O O . LEU A 1 247 ? 15.955 -22.759 3.149 1.00 98.00 247 LEU A O 1
ATOM 2062 N N . ASP A 1 248 ? 14.051 -23.172 2.005 1.00 97.12 248 ASP A N 1
ATOM 2063 C CA . ASP A 1 248 ? 14.415 -24.496 1.476 1.00 97.12 248 ASP A CA 1
ATOM 2064 C C . ASP A 1 248 ? 15.708 -24.468 0.622 1.00 97.12 248 ASP A C 1
ATOM 2066 O O . ASP A 1 248 ? 16.302 -25.511 0.363 1.00 97.12 248 ASP A O 1
ATOM 2070 N N . ASN A 1 249 ? 16.168 -23.283 0.197 1.00 95.38 249 ASN A N 1
ATOM 2071 C CA . ASN A 1 249 ? 17.372 -23.076 -0.616 1.00 95.38 249 ASN A CA 1
ATOM 2072 C C . ASN A 1 249 ? 18.381 -22.106 0.040 1.00 95.38 249 ASN A C 1
ATOM 2074 O O . ASN A 1 249 ? 19.229 -21.523 -0.642 1.00 95.38 249 ASN A O 1
ATOM 2078 N N . SER A 1 250 ? 18.290 -21.900 1.358 1.00 95.50 250 SER A N 1
ATOM 2079 C CA . SER A 1 250 ? 19.078 -20.888 2.084 1.00 95.50 250 SER A CA 1
ATOM 2080 C C . SER A 1 250 ? 20.240 -21.440 2.918 1.00 95.50 250 SER A C 1
ATOM 2082 O O . SER A 1 250 ? 20.980 -20.662 3.519 1.00 95.50 250 SER A O 1
ATOM 2084 N N . ASP A 1 251 ? 20.457 -22.759 2.925 1.00 91.88 251 ASP A N 1
ATOM 2085 C CA . ASP A 1 251 ? 21.471 -23.420 3.764 1.00 91.88 251 ASP A CA 1
ATOM 2086 C C . ASP A 1 251 ? 22.895 -22.896 3.528 1.00 91.88 251 ASP A C 1
ATOM 2088 O O . ASP A 1 251 ? 23.699 -22.797 4.455 1.00 91.88 251 ASP A O 1
ATOM 2092 N N . SER A 1 252 ? 23.211 -22.513 2.287 1.00 93.81 252 SER A N 1
ATOM 2093 C CA . SER A 1 252 ? 24.527 -21.986 1.916 1.00 93.81 252 SER A CA 1
ATOM 2094 C C . SER A 1 252 ? 24.695 -20.487 2.190 1.00 93.81 252 SER A C 1
ATOM 2096 O O . SER A 1 252 ? 25.723 -19.912 1.825 1.00 93.81 252 SER A O 1
ATOM 2098 N N . TRP A 1 253 ? 23.688 -19.809 2.748 1.00 97.12 253 TRP A N 1
ATOM 2099 C CA . TRP A 1 253 ? 23.757 -18.370 2.989 1.00 97.12 253 TRP A CA 1
ATOM 2100 C C . TRP A 1 253 ? 24.689 -18.058 4.153 1.00 97.12 253 TRP A C 1
ATOM 2102 O O . TRP A 1 253 ? 24.587 -18.629 5.240 1.00 97.12 253 TRP A O 1
ATOM 2112 N N . THR A 1 254 ? 25.572 -17.085 3.941 1.00 96.75 254 THR A N 1
ATOM 2113 C CA . THR A 1 254 ? 26.394 -16.532 5.018 1.00 96.75 254 THR A CA 1
ATOM 2114 C C . THR A 1 254 ? 25.532 -15.729 5.993 1.00 96.75 254 THR A C 1
ATOM 2116 O O . THR A 1 254 ? 24.437 -15.273 5.653 1.00 96.75 254 THR A O 1
ATOM 2119 N N . GLU A 1 255 ? 26.044 -15.495 7.202 1.00 96.44 255 GLU A N 1
ATOM 2120 C CA . GLU A 1 255 ? 25.347 -14.682 8.208 1.00 96.44 255 GLU A CA 1
ATOM 2121 C C . GLU A 1 255 ? 25.028 -13.260 7.721 1.00 96.44 255 GLU A C 1
ATOM 2123 O O . GLU A 1 255 ? 23.959 -12.727 8.021 1.00 96.44 255 GLU A O 1
ATOM 2128 N N . ASP A 1 256 ? 25.892 -12.667 6.895 1.00 96.62 256 ASP A N 1
ATOM 2129 C CA . ASP A 1 256 ? 25.637 -11.362 6.279 1.00 96.62 256 ASP A CA 1
ATOM 2130 C C . ASP A 1 256 ? 24.455 -11.399 5.303 1.00 96.62 256 ASP A C 1
ATOM 2132 O O . ASP A 1 256 ? 23.655 -10.465 5.265 1.00 96.62 256 ASP A O 1
ATOM 2136 N N . VAL A 1 257 ? 24.327 -12.471 4.511 1.00 97.44 257 VAL A N 1
ATOM 2137 C CA . VAL A 1 257 ? 23.217 -12.637 3.557 1.00 97.44 257 VAL A CA 1
ATOM 2138 C C . VAL A 1 257 ? 21.902 -12.850 4.309 1.00 97.44 257 VAL A C 1
ATOM 2140 O O . VAL A 1 257 ? 20.905 -12.202 3.987 1.00 97.44 257 VAL A O 1
ATOM 2143 N N . LYS A 1 258 ? 21.907 -13.675 5.365 1.00 97.88 258 LYS A N 1
ATOM 2144 C CA . LYS A 1 258 ? 20.749 -13.844 6.261 1.00 97.88 258 LYS A CA 1
ATOM 2145 C C . LYS A 1 258 ? 20.348 -12.520 6.912 1.00 97.88 258 LYS A C 1
ATOM 2147 O O . LYS A 1 258 ? 19.170 -12.172 6.935 1.00 97.88 258 LYS A O 1
ATOM 2152 N N . SER A 1 259 ? 21.325 -11.748 7.387 1.00 97.50 259 SER A N 1
ATOM 2153 C CA . SER A 1 259 ? 21.086 -10.444 8.013 1.00 97.50 259 SER A CA 1
ATOM 2154 C C . SER A 1 259 ? 20.484 -9.439 7.032 1.00 97.50 259 SER A C 1
ATOM 2156 O O . SER A 1 259 ? 19.525 -8.753 7.378 1.00 97.50 259 SER A O 1
ATOM 2158 N N . PHE A 1 260 ? 21.001 -9.392 5.802 1.00 97.38 260 PHE A N 1
ATOM 2159 C CA . PHE A 1 260 ? 20.476 -8.544 4.731 1.00 97.38 260 PHE A CA 1
ATOM 2160 C C . PHE A 1 260 ? 19.038 -8.918 4.340 1.00 97.38 260 PHE A C 1
ATOM 2162 O O . PHE A 1 260 ? 18.202 -8.043 4.099 1.00 97.38 260 PHE A O 1
ATOM 2169 N N . PHE A 1 261 ? 18.726 -10.216 4.311 1.00 98.06 261 PHE A N 1
ATOM 2170 C CA . PHE A 1 261 ? 17.365 -10.699 4.100 1.00 98.06 261 PHE A CA 1
ATOM 2171 C C . PHE A 1 261 ? 16.409 -10.239 5.201 1.00 98.06 261 PHE A C 1
ATOM 2173 O O . PHE A 1 261 ? 15.344 -9.703 4.889 1.00 98.06 261 PHE A O 1
ATOM 2180 N N . ILE A 1 262 ? 16.805 -10.397 6.469 1.00 98.06 262 ILE A N 1
ATOM 2181 C CA . ILE A 1 262 ? 15.993 -9.977 7.616 1.00 98.06 262 ILE A CA 1
ATOM 2182 C C . ILE A 1 262 ? 15.729 -8.468 7.574 1.00 98.06 262 ILE A C 1
ATOM 2184 O O . ILE A 1 262 ? 14.582 -8.046 7.736 1.00 98.06 262 ILE A O 1
ATOM 2188 N N . ASP A 1 263 ? 16.758 -7.661 7.300 1.00 97.06 263 ASP A N 1
ATOM 2189 C CA . ASP A 1 263 ? 16.590 -6.213 7.160 1.00 97.06 263 ASP A CA 1
ATOM 2190 C C . ASP A 1 263 ? 15.591 -5.883 6.063 1.00 97.06 263 ASP A C 1
ATOM 2192 O O . ASP A 1 263 ? 14.678 -5.091 6.264 1.00 97.06 263 ASP A O 1
ATOM 2196 N N . THR A 1 264 ? 15.740 -6.509 4.898 1.00 96.38 264 THR A N 1
ATOM 2197 C CA . THR A 1 264 ? 14.950 -6.145 3.726 1.00 96.38 264 THR A CA 1
ATOM 2198 C C . THR A 1 264 ? 13.480 -6.519 3.873 1.00 96.38 264 THR A C 1
ATOM 2200 O O . THR A 1 264 ? 12.615 -5.696 3.574 1.00 96.38 264 THR A O 1
ATOM 2203 N N . PHE A 1 265 ? 13.188 -7.738 4.329 1.00 97.19 265 PHE A N 1
ATOM 2204 C CA . PHE A 1 265 ? 11.819 -8.260 4.373 1.00 97.19 265 PHE A CA 1
ATOM 2205 C C . PHE A 1 265 ? 11.074 -7.978 5.672 1.00 97.19 265 PHE A C 1
ATOM 2207 O O . PHE A 1 265 ? 9.850 -8.082 5.684 1.00 97.19 265 PHE A O 1
ATOM 2214 N N . PHE A 1 266 ? 11.771 -7.597 6.743 1.00 96.94 266 PHE A N 1
ATOM 2215 C CA . PHE A 1 266 ? 11.127 -7.307 8.021 1.00 96.94 266 PHE A CA 1
ATOM 2216 C C . PHE A 1 266 ? 11.439 -5.892 8.489 1.00 96.94 266 PHE A C 1
ATOM 2218 O O . PHE A 1 266 ? 10.557 -5.043 8.413 1.00 96.94 266 PHE A O 1
ATOM 2225 N N . PHE A 1 267 ? 12.668 -5.585 8.911 1.00 97.38 267 PHE A N 1
ATOM 2226 C CA . PHE A 1 267 ? 12.926 -4.292 9.560 1.00 97.38 267 PHE A CA 1
ATOM 2227 C C . PHE A 1 267 ? 12.637 -3.093 8.650 1.00 97.38 267 PHE A C 1
ATOM 2229 O O . PHE A 1 267 ? 11.855 -2.229 9.032 1.00 97.38 267 PHE A O 1
ATOM 2236 N N . ASN A 1 268 ? 13.127 -3.089 7.411 1.00 94.88 268 ASN A N 1
ATOM 2237 C CA . ASN A 1 268 ? 12.861 -2.019 6.447 1.00 94.88 268 ASN A CA 1
ATOM 2238 C C . ASN A 1 268 ? 11.376 -1.938 6.057 1.00 94.88 268 ASN A C 1
ATOM 2240 O O . ASN A 1 268 ? 10.868 -0.849 5.808 1.00 94.88 268 ASN A O 1
ATOM 2244 N N . CYS A 1 269 ? 10.665 -3.071 6.017 1.00 95.12 269 CYS A N 1
ATOM 2245 C CA . CYS A 1 269 ? 9.229 -3.099 5.714 1.00 95.12 269 CYS A CA 1
ATOM 2246 C C . CYS A 1 269 ? 8.371 -2.498 6.833 1.00 95.12 269 CYS A C 1
ATOM 2248 O O . CYS A 1 269 ? 7.280 -1.992 6.565 1.00 95.12 269 CYS A O 1
ATOM 2250 N N . PHE A 1 270 ? 8.872 -2.546 8.065 1.00 95.06 270 PHE A N 1
ATOM 2251 C CA . PHE A 1 270 ? 8.260 -1.931 9.238 1.00 95.06 270 PHE A CA 1
ATOM 2252 C C . PHE A 1 270 ? 8.876 -0.570 9.592 1.00 95.06 270 PHE A C 1
ATOM 2254 O O . PHE A 1 270 ? 8.568 -0.021 10.644 1.00 95.06 270 PHE A O 1
ATOM 2261 N N . ASP A 1 271 ? 9.762 -0.038 8.741 1.00 93.88 271 ASP A N 1
ATOM 2262 C CA . ASP A 1 271 ? 10.526 1.193 8.988 1.00 93.88 271 ASP A CA 1
ATOM 2263 C C . ASP A 1 271 ? 11.338 1.163 10.306 1.00 93.88 271 ASP A C 1
ATOM 2265 O O . ASP A 1 271 ? 11.650 2.193 10.900 1.00 93.88 271 ASP A O 1
ATOM 2269 N N . ILE A 1 272 ? 11.718 -0.027 10.782 1.00 96.06 272 ILE A N 1
ATOM 2270 C CA . ILE A 1 272 ? 12.569 -0.212 11.959 1.00 96.06 272 ILE A CA 1
ATOM 2271 C C . ILE A 1 272 ? 14.029 -0.011 11.554 1.00 96.06 272 ILE A C 1
ATOM 2273 O O . ILE A 1 272 ? 14.577 -0.752 10.740 1.00 96.06 272 ILE A O 1
ATOM 2277 N N . LYS A 1 273 ? 14.690 0.953 12.199 1.00 93.25 273 LYS A N 1
ATOM 2278 C CA . LYS A 1 273 ? 16.138 1.169 12.102 1.00 93.25 273 LYS A CA 1
ATOM 2279 C C . LYS A 1 273 ? 16.788 0.786 13.429 1.00 93.25 273 LYS A C 1
ATOM 2281 O O . LYS A 1 273 ? 16.486 1.392 14.455 1.00 93.25 273 LYS A O 1
ATOM 2286 N N . LEU A 1 274 ? 17.669 -0.216 13.405 1.00 92.62 274 LEU A N 1
ATOM 2287 C CA . LEU A 1 274 ? 18.387 -0.693 14.598 1.00 92.62 274 LEU A CA 1
ATOM 2288 C C . LEU A 1 274 ? 19.628 0.152 14.941 1.00 92.62 274 LEU A C 1
ATOM 2290 O O . LEU A 1 274 ? 20.182 0.004 16.027 1.00 92.62 274 LEU A O 1
ATOM 2294 N N . ASN A 1 275 ? 20.042 1.025 14.023 1.00 92.12 275 ASN A N 1
ATOM 2295 C CA . ASN A 1 275 ? 21.223 1.877 14.141 1.00 92.12 275 ASN A CA 1
ATOM 2296 C C . ASN A 1 275 ? 21.048 2.937 15.237 1.00 92.12 275 ASN A C 1
ATOM 2298 O O . ASN A 1 275 ? 19.923 3.377 15.516 1.00 92.12 275 ASN A O 1
ATOM 2302 N N . THR A 1 276 ? 22.159 3.391 15.819 1.00 95.31 276 THR A N 1
ATOM 2303 C CA . THR A 1 276 ? 22.145 4.450 16.836 1.00 95.31 276 THR A CA 1
ATOM 2304 C C . THR A 1 276 ? 21.690 5.787 16.250 1.00 95.31 276 THR A C 1
ATOM 2306 O O . THR A 1 276 ? 21.643 5.986 15.031 1.00 95.31 276 THR A O 1
ATOM 2309 N N . LYS A 1 277 ? 21.367 6.743 17.127 1.00 96.38 277 LYS A N 1
ATOM 2310 C CA . LYS A 1 277 ? 21.016 8.105 16.715 1.00 96.38 277 LYS A CA 1
ATOM 2311 C C . LYS A 1 277 ? 22.122 8.725 15.856 1.00 96.38 277 LYS A C 1
ATOM 2313 O O . LYS A 1 277 ? 21.835 9.320 14.823 1.00 96.38 277 LYS A O 1
ATOM 2318 N N . GLU A 1 278 ? 23.379 8.559 16.254 1.00 97.12 278 GLU A N 1
ATOM 2319 C CA . GLU A 1 278 ? 24.550 9.111 15.568 1.00 97.12 278 GLU A CA 1
ATOM 2320 C C . GLU A 1 278 ? 24.717 8.516 14.167 1.00 97.12 278 GLU A C 1
ATOM 2322 O O . GLU A 1 278 ? 24.957 9.250 13.208 1.00 97.12 278 GLU A O 1
ATOM 2327 N N . GLU A 1 279 ? 24.546 7.200 14.036 1.00 96.31 279 GLU A N 1
ATOM 2328 C CA . GLU A 1 279 ? 24.616 6.493 12.755 1.00 96.31 279 GLU A CA 1
ATOM 2329 C C . GLU A 1 279 ? 23.510 6.961 11.803 1.00 96.31 279 GLU A C 1
ATOM 2331 O O . GLU A 1 279 ? 23.785 7.302 10.652 1.00 96.31 279 GLU A O 1
ATOM 2336 N N . GLN A 1 280 ? 22.273 7.085 12.294 1.00 95.12 280 GLN A N 1
ATOM 2337 C CA . GLN A 1 280 ? 21.160 7.579 11.480 1.00 95.12 280 GLN A CA 1
ATOM 2338 C C . GLN A 1 280 ? 21.353 9.043 11.066 1.00 95.12 280 GLN A C 1
ATOM 2340 O O . GLN A 1 280 ? 21.086 9.407 9.920 1.00 95.12 280 GLN A O 1
ATOM 2345 N N . LEU A 1 281 ? 21.857 9.897 11.962 1.00 97.25 281 LEU A N 1
ATOM 2346 C CA . LEU A 1 281 ? 22.175 11.285 11.623 1.00 97.25 281 LEU A CA 1
ATOM 2347 C C . LEU A 1 281 ? 23.287 11.368 10.576 1.00 97.25 281 LEU A C 1
ATOM 2349 O O . LEU A 1 281 ? 23.229 12.229 9.694 1.00 97.25 281 LEU A O 1
ATOM 2353 N N . LYS A 1 282 ? 24.284 10.481 10.640 1.00 97.25 282 LYS A N 1
ATOM 2354 C CA . LYS A 1 282 ? 25.341 10.389 9.631 1.00 97.25 282 LYS A CA 1
ATOM 2355 C C . LYS A 1 282 ? 24.765 10.031 8.258 1.00 97.25 282 LYS A C 1
ATOM 2357 O O . LYS A 1 282 ? 24.997 10.782 7.314 1.00 97.25 282 LYS A O 1
ATOM 2362 N N . GLU A 1 283 ? 23.960 8.974 8.164 1.00 94.38 283 GLU A N 1
ATOM 2363 C CA . GLU A 1 283 ? 23.306 8.555 6.912 1.00 94.38 283 GLU A CA 1
ATOM 2364 C C . GLU A 1 283 ? 22.444 9.671 6.305 1.00 94.38 283 GLU A C 1
ATOM 2366 O O . GLU A 1 283 ? 22.519 9.958 5.108 1.00 94.38 283 GLU A O 1
ATOM 2371 N N . VAL A 1 284 ? 21.647 10.356 7.132 1.00 96.12 284 VAL A N 1
ATOM 2372 C CA . VAL A 1 284 ? 20.798 11.460 6.667 1.00 96.12 284 VAL A CA 1
ATOM 2373 C C . VAL A 1 284 ? 21.641 12.641 6.176 1.00 96.12 284 VAL A C 1
ATOM 2375 O O . VAL A 1 284 ? 21.302 13.253 5.162 1.00 96.12 284 VAL A O 1
ATOM 2378 N N . ASN A 1 285 ? 22.759 12.961 6.836 1.00 97.06 285 ASN A N 1
ATOM 2379 C CA . ASN A 1 285 ? 23.673 14.004 6.364 1.00 97.06 285 ASN A CA 1
ATOM 2380 C C . ASN A 1 285 ? 24.317 13.633 5.022 1.00 97.06 285 ASN A C 1
ATOM 2382 O O . ASN A 1 285 ? 24.331 14.459 4.111 1.00 97.06 285 ASN A O 1
ATOM 2386 N N . GLU A 1 286 ? 24.795 12.396 4.874 1.00 96.88 286 GLU A N 1
ATOM 2387 C CA . GLU A 1 286 ? 25.345 11.896 3.610 1.00 96.88 286 GLU A CA 1
ATOM 2388 C C . GLU A 1 286 ? 24.305 11.996 2.486 1.00 96.88 286 GLU A C 1
ATOM 2390 O O . GLU A 1 286 ? 24.612 12.494 1.399 1.00 96.88 286 GLU A O 1
ATOM 2395 N N . LYS A 1 287 ? 23.041 11.648 2.768 1.00 95.25 287 LYS A N 1
ATOM 2396 C CA . LYS A 1 287 ? 21.950 11.779 1.799 1.00 95.25 287 LYS A CA 1
ATOM 2397 C C . LYS A 1 287 ? 21.643 13.232 1.435 1.00 95.25 287 LYS A C 1
ATOM 2399 O O . LYS A 1 287 ? 21.358 13.530 0.274 1.00 95.25 287 LYS A O 1
ATOM 2404 N N . ILE A 1 288 ? 21.710 14.153 2.396 1.00 96.69 288 ILE A N 1
ATOM 2405 C CA . ILE A 1 288 ? 21.552 15.592 2.143 1.00 96.69 288 ILE A CA 1
ATOM 2406 C C . ILE A 1 288 ? 22.649 16.096 1.199 1.00 96.69 288 ILE A C 1
ATOM 2408 O O . ILE A 1 288 ? 22.331 16.820 0.252 1.00 96.69 288 ILE A O 1
ATOM 2412 N N . GLU A 1 289 ? 23.912 15.728 1.428 1.00 96.81 289 GLU A N 1
ATOM 2413 C CA . GLU A 1 289 ? 25.025 16.151 0.569 1.00 96.81 289 GLU A CA 1
ATOM 2414 C C . GLU A 1 289 ? 24.943 15.529 -0.831 1.00 96.81 289 GLU A C 1
ATOM 2416 O O . GLU A 1 289 ? 25.102 16.243 -1.825 1.00 96.81 289 GLU A O 1
ATOM 2421 N N . GLU A 1 290 ? 24.577 14.248 -0.931 1.00 93.94 290 GLU A N 1
ATOM 2422 C CA . GLU A 1 290 ? 24.293 13.589 -2.209 1.00 93.94 290 GLU A CA 1
ATOM 2423 C C . GLU A 1 290 ? 23.232 14.375 -2.998 1.00 93.94 290 GLU A C 1
ATOM 2425 O O . GLU A 1 290 ? 23.480 14.795 -4.128 1.00 93.94 290 GLU A O 1
ATOM 2430 N N . LEU A 1 291 ? 22.071 14.656 -2.393 1.00 92.62 291 LEU A N 1
ATOM 2431 C CA . LEU A 1 291 ? 20.954 15.336 -3.059 1.00 92.62 291 LEU A CA 1
ATOM 2432 C C . LEU A 1 291 ? 21.267 16.789 -3.436 1.00 92.62 291 LEU A C 1
ATOM 2434 O O . LEU A 1 291 ? 20.767 17.273 -4.456 1.00 92.62 291 LEU A O 1
ATOM 2438 N N . LYS A 1 292 ? 22.096 17.485 -2.647 1.00 94.50 292 LYS A N 1
ATOM 2439 C CA . LYS A 1 292 ? 22.626 18.805 -3.016 1.00 94.50 292 LYS A CA 1
ATOM 2440 C C . LYS A 1 292 ? 23.498 18.713 -4.263 1.00 94.50 292 LYS A C 1
ATOM 2442 O O . LYS A 1 292 ? 23.310 19.524 -5.167 1.00 94.50 292 LYS A O 1
ATOM 2447 N N . SER A 1 293 ? 24.400 17.730 -4.328 1.00 92.62 293 SER A N 1
ATOM 2448 C CA . SER A 1 293 ? 25.330 17.575 -5.455 1.00 92.62 293 SER A CA 1
ATOM 2449 C C . SER A 1 293 ? 24.617 17.362 -6.798 1.00 92.62 293 SER A C 1
ATOM 2451 O O . SER A 1 293 ? 25.103 17.817 -7.829 1.00 92.62 293 SER A O 1
ATOM 2453 N N . ILE A 1 294 ? 23.423 16.756 -6.779 1.00 87.75 294 ILE A N 1
ATOM 2454 C CA . ILE A 1 294 ? 22.593 16.511 -7.972 1.00 87.75 294 ILE A CA 1
ATOM 2455 C C . ILE A 1 294 ? 21.415 17.492 -8.134 1.00 87.75 294 ILE A C 1
ATOM 2457 O O . ILE A 1 294 ? 20.559 17.300 -8.997 1.00 87.75 294 ILE A O 1
ATOM 2461 N N . GLY A 1 295 ? 21.345 18.551 -7.318 1.00 88.94 295 GLY A N 1
ATOM 2462 C CA . GLY A 1 295 ? 20.363 19.636 -7.461 1.00 88.94 295 GLY A CA 1
ATOM 2463 C C . GLY A 1 295 ? 18.910 19.283 -7.103 1.00 88.94 295 GLY A C 1
ATOM 2464 O O . GLY A 1 295 ? 17.979 19.929 -7.589 1.00 88.94 295 GLY A O 1
ATOM 2465 N N . ILE A 1 296 ? 18.668 18.277 -6.252 1.00 87.81 296 ILE A N 1
ATOM 2466 C CA . ILE A 1 296 ? 17.313 17.857 -5.839 1.00 87.81 296 ILE A CA 1
ATOM 2467 C C . ILE A 1 296 ? 16.889 18.605 -4.562 1.00 87.81 296 ILE A C 1
ATOM 2469 O O . ILE A 1 296 ? 16.881 18.071 -3.452 1.00 87.81 296 ILE A O 1
ATOM 2473 N N . HIS A 1 297 ? 16.499 19.875 -4.713 1.00 91.25 297 HIS A N 1
ATOM 2474 C CA . HIS A 1 297 ? 16.193 20.766 -3.580 1.00 91.25 297 HIS A CA 1
ATOM 2475 C C . HIS A 1 297 ? 15.043 20.290 -2.676 1.00 91.25 297 HIS A C 1
ATOM 2477 O O . HIS A 1 297 ? 15.128 20.430 -1.456 1.00 91.25 297 HIS A O 1
ATOM 2483 N N . GLN A 1 298 ? 13.980 19.711 -3.245 1.00 91.38 298 GLN A N 1
ATOM 2484 C CA . GLN A 1 298 ? 12.857 19.198 -2.447 1.00 91.38 298 GLN A CA 1
ATOM 2485 C C . GLN A 1 298 ? 13.280 18.014 -1.570 1.00 91.38 298 GLN A C 1
ATOM 2487 O O . GLN A 1 298 ? 12.917 17.957 -0.397 1.00 91.38 298 GLN A O 1
ATOM 2492 N N . GLY A 1 299 ? 14.124 17.127 -2.105 1.00 90.62 299 GLY A N 1
ATOM 2493 C CA . GLY A 1 299 ? 14.721 16.035 -1.338 1.00 90.62 299 GLY A CA 1
ATOM 2494 C C . GLY A 1 299 ? 15.583 16.564 -0.192 1.00 90.62 299 GLY A C 1
ATOM 2495 O O . GLY A 1 299 ? 15.419 16.141 0.946 1.00 90.62 299 GLY A O 1
ATOM 2496 N N . VAL A 1 300 ? 16.423 17.572 -0.448 1.00 94.50 300 VAL A N 1
ATOM 2497 C CA . VAL A 1 300 ? 17.218 18.223 0.609 1.00 94.50 300 VAL A CA 1
ATOM 2498 C C . VAL A 1 300 ? 16.328 18.800 1.716 1.00 94.50 300 VAL A C 1
ATOM 2500 O O . VAL A 1 300 ? 16.630 18.626 2.895 1.00 94.50 300 VAL A O 1
ATOM 2503 N N . LYS A 1 301 ? 15.221 19.472 1.368 1.00 96.31 301 LYS A N 1
ATOM 2504 C CA . LYS A 1 301 ? 14.267 20.007 2.355 1.00 96.31 301 LYS A CA 1
ATOM 2505 C C . LYS A 1 301 ? 13.642 18.888 3.194 1.00 96.31 301 LYS A C 1
ATOM 2507 O O . LYS A 1 301 ? 13.555 19.031 4.412 1.00 96.31 301 LYS A O 1
ATOM 2512 N N . HIS A 1 302 ? 13.243 17.792 2.552 1.00 95.56 302 HIS A N 1
ATOM 2513 C CA . HIS A 1 302 ? 12.685 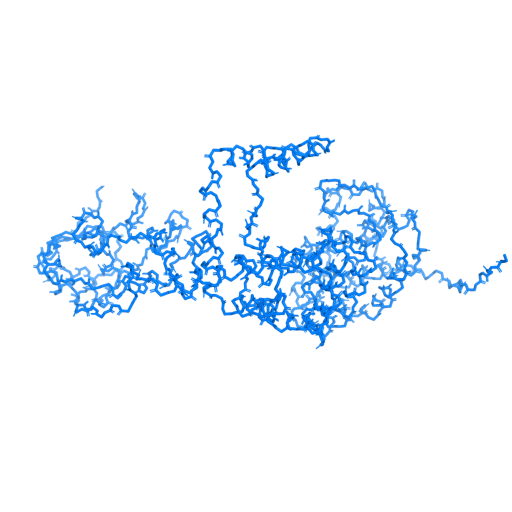16.618 3.218 1.00 95.56 302 HIS A CA 1
ATOM 2514 C C . HIS A 1 302 ? 13.670 16.015 4.229 1.00 95.56 302 HIS A C 1
ATOM 2516 O O . HIS A 1 302 ? 13.355 15.954 5.415 1.00 95.56 302 HIS A O 1
ATOM 2522 N N . TYR A 1 303 ? 14.891 15.677 3.806 1.00 96.38 303 TYR A N 1
ATOM 2523 C CA . TYR A 1 303 ? 15.875 15.046 4.693 1.00 96.38 303 TYR A CA 1
ATOM 2524 C C . TYR A 1 303 ? 16.402 15.987 5.784 1.00 96.38 303 TYR A C 1
ATOM 2526 O O . TYR A 1 303 ? 16.731 15.534 6.874 1.00 96.38 303 TYR A O 1
ATOM 2534 N N . LYS A 1 304 ? 16.415 17.311 5.568 1.00 97.25 304 LYS A N 1
ATOM 2535 C CA . LYS A 1 304 ? 16.668 18.271 6.659 1.00 97.25 304 LYS A CA 1
ATOM 2536 C C . LYS A 1 304 ? 15.582 18.226 7.737 1.00 97.25 304 LYS A C 1
ATOM 2538 O O . LYS A 1 304 ? 15.900 18.358 8.916 1.00 97.25 304 LYS A O 1
ATOM 2543 N N . LYS A 1 305 ? 14.314 18.048 7.348 1.00 96.81 305 LYS A N 1
ATOM 2544 C CA . LYS A 1 305 ? 13.209 17.863 8.298 1.00 96.81 305 LYS A CA 1
ATOM 2545 C C . LYS A 1 305 ? 13.349 16.530 9.034 1.00 96.81 305 LYS A C 1
ATOM 2547 O O . LYS A 1 305 ? 13.187 16.513 10.247 1.00 96.81 305 LYS A O 1
ATOM 2552 N N . GLU A 1 306 ? 13.686 15.452 8.324 1.00 94.69 306 GLU A N 1
ATOM 2553 C CA . GLU A 1 306 ? 13.954 14.141 8.936 1.00 94.69 306 GLU A CA 1
ATOM 2554 C C . GLU A 1 306 ? 15.099 14.223 9.949 1.00 94.69 306 GLU A C 1
ATOM 2556 O O . GLU A 1 306 ? 14.924 13.798 11.087 1.00 94.69 306 GLU A O 1
ATOM 2561 N N . LYS A 1 307 ? 16.221 14.857 9.581 1.00 97.12 307 LYS A N 1
ATOM 2562 C CA . LYS A 1 307 ? 17.359 15.093 10.477 1.00 97.12 307 LYS A CA 1
ATOM 2563 C C . LYS A 1 307 ? 16.920 15.764 11.775 1.00 97.12 307 LYS A C 1
ATOM 2565 O O . LYS A 1 307 ? 17.180 15.226 12.843 1.00 97.12 307 LYS A O 1
ATOM 2570 N N . LYS A 1 308 ? 16.217 16.898 11.672 1.00 97.38 308 LYS A N 1
ATOM 2571 C CA . LYS A 1 308 ? 15.717 17.623 12.845 1.00 97.38 308 LYS A CA 1
ATOM 2572 C C . LYS A 1 308 ? 14.795 16.744 13.694 1.00 97.38 308 LYS A C 1
ATOM 2574 O O . LYS A 1 308 ? 14.876 16.751 14.912 1.00 97.38 308 LYS A O 1
ATOM 2579 N N . ASN A 1 309 ? 13.943 15.946 13.055 1.00 95.25 309 ASN A N 1
ATOM 2580 C CA . ASN A 1 309 ? 13.039 15.063 13.778 1.00 95.25 309 ASN A CA 1
ATOM 2581 C C . ASN A 1 309 ? 13.789 13.957 14.541 1.00 95.25 309 ASN A C 1
ATOM 2583 O O . ASN A 1 309 ? 13.426 13.643 15.667 1.00 95.25 309 ASN A O 1
ATOM 2587 N N . ILE A 1 310 ? 14.856 13.400 13.959 1.00 95.38 310 ILE A N 1
ATOM 2588 C CA . ILE A 1 310 ? 15.752 12.455 14.643 1.00 95.38 310 ILE A CA 1
ATOM 2589 C C . ILE A 1 310 ? 16.486 13.156 15.795 1.00 95.38 310 ILE A C 1
ATOM 2591 O O . ILE A 1 310 ? 16.599 12.591 16.879 1.00 95.38 310 ILE A O 1
ATOM 2595 N N . GLU A 1 311 ? 16.972 14.383 15.595 1.00 96.94 311 GLU A N 1
ATOM 2596 C CA . GLU A 1 311 ? 17.637 15.172 16.642 1.00 96.94 311 GLU A CA 1
ATOM 2597 C C . GLU A 1 311 ? 16.717 15.403 17.849 1.00 96.94 311 GLU A C 1
ATOM 2599 O O . GLU A 1 311 ? 17.140 15.153 18.980 1.00 96.94 311 GLU A O 1
ATOM 2604 N N . ASP A 1 312 ? 15.466 15.785 17.600 1.00 97.44 312 ASP A N 1
ATOM 2605 C CA . ASP A 1 312 ? 14.521 16.210 18.634 1.00 97.44 312 ASP A CA 1
ATOM 2606 C C . ASP A 1 312 ? 13.735 15.033 19.258 1.00 97.44 312 ASP A C 1
ATOM 2608 O O . ASP A 1 312 ? 13.419 15.065 20.445 1.00 97.44 312 ASP A O 1
ATOM 2612 N N . HIS A 1 313 ? 13.436 13.972 18.493 1.00 97.00 313 HIS A N 1
ATOM 2613 C CA . HIS A 1 313 ? 12.434 12.955 18.867 1.00 97.00 313 HIS A CA 1
ATOM 2614 C C . HIS A 1 313 ? 12.871 11.496 18.627 1.00 97.00 313 HIS A C 1
ATOM 2616 O O . HIS A 1 313 ? 12.021 10.628 18.422 1.00 97.00 313 HIS A O 1
ATOM 2622 N N . PHE A 1 314 ? 14.175 11.196 18.642 1.00 96.12 314 PHE A N 1
ATOM 2623 C CA . PHE A 1 314 ? 14.710 9.862 18.312 1.00 96.12 314 PHE A CA 1
ATOM 2624 C C . PHE A 1 314 ? 13.987 8.684 18.996 1.00 96.12 314 PHE A C 1
ATOM 2626 O O . PHE A 1 314 ? 13.511 7.782 18.308 1.00 96.12 314 PHE A O 1
ATOM 2633 N N . GLU A 1 315 ? 13.875 8.699 20.329 1.00 96.25 315 GLU A N 1
ATOM 2634 C CA . GLU A 1 315 ? 13.268 7.586 21.078 1.00 96.25 315 GLU A CA 1
ATOM 2635 C C . GLU A 1 315 ? 11.775 7.435 20.771 1.00 96.25 315 GLU A C 1
ATOM 2637 O O . GLU A 1 315 ? 11.312 6.326 20.519 1.00 96.25 315 GLU A O 1
ATOM 2642 N N . ALA A 1 316 ? 11.037 8.546 20.675 1.00 95.38 316 ALA A N 1
ATOM 2643 C CA . ALA A 1 316 ? 9.618 8.521 20.322 1.00 95.38 316 ALA A CA 1
ATOM 2644 C C . ALA A 1 316 ? 9.386 7.971 18.902 1.00 95.38 316 ALA A C 1
ATOM 2646 O O . ALA A 1 316 ? 8.441 7.221 18.667 1.00 95.38 316 ALA A O 1
ATOM 2647 N N . ILE A 1 317 ? 10.264 8.299 17.946 1.00 93.69 317 ILE A N 1
ATOM 2648 C CA . ILE A 1 317 ? 10.218 7.750 16.581 1.00 93.69 317 ILE A CA 1
ATOM 2649 C C . ILE A 1 317 ? 10.465 6.239 16.601 1.00 93.69 317 ILE A C 1
ATOM 2651 O O . ILE A 1 317 ? 9.758 5.489 15.925 1.00 93.69 317 ILE A O 1
ATOM 2655 N N . LYS A 1 318 ? 11.469 5.791 17.361 1.00 95.19 318 LYS A N 1
ATOM 2656 C CA . LYS A 1 318 ? 11.818 4.374 17.494 1.00 95.19 318 LYS A CA 1
ATOM 2657 C C . LYS A 1 318 ? 10.679 3.576 18.129 1.00 95.19 318 LYS A C 1
ATOM 2659 O O . LYS A 1 318 ? 10.299 2.543 17.586 1.00 95.19 318 LYS A O 1
ATOM 2664 N N . GLU A 1 319 ? 10.118 4.075 19.227 1.00 95.44 319 GLU A N 1
ATOM 2665 C CA . GLU A 1 319 ? 8.974 3.469 19.909 1.00 95.44 319 GLU A CA 1
ATOM 2666 C C . GLU A 1 319 ? 7.757 3.388 18.984 1.00 95.44 319 GLU A C 1
ATOM 2668 O O . GLU A 1 319 ? 7.166 2.320 18.837 1.00 95.44 319 GLU A O 1
ATOM 2673 N N . LYS A 1 320 ? 7.429 4.482 18.283 1.00 93.00 320 LYS A N 1
ATOM 2674 C CA . LYS A 1 320 ? 6.318 4.499 17.328 1.00 93.00 320 LYS A CA 1
ATOM 2675 C C . LYS A 1 320 ? 6.484 3.426 16.247 1.00 93.00 320 LYS A C 1
ATOM 2677 O O . LYS A 1 320 ? 5.582 2.622 16.050 1.00 93.00 320 LYS A O 1
ATOM 2682 N N . ARG A 1 321 ? 7.643 3.378 15.580 1.00 94.88 321 ARG A N 1
ATOM 2683 C CA . ARG A 1 321 ? 7.934 2.388 14.522 1.00 94.88 321 ARG A CA 1
ATOM 2684 C C . ARG A 1 321 ? 7.847 0.952 15.032 1.00 94.88 321 ARG A C 1
ATOM 2686 O O . ARG A 1 321 ? 7.337 0.081 14.334 1.00 94.88 321 ARG A O 1
ATOM 2693 N N . TRP A 1 322 ? 8.321 0.704 16.253 1.00 96.75 322 TRP A N 1
ATOM 2694 C CA . TRP A 1 322 ? 8.198 -0.607 16.885 1.00 96.75 322 TRP A CA 1
ATOM 2695 C C . TRP A 1 322 ? 6.735 -0.979 17.138 1.00 96.75 322 TRP A C 1
ATOM 2697 O O . TRP A 1 322 ? 6.314 -2.073 16.772 1.00 96.75 322 TRP A O 1
ATOM 2707 N N . ASN A 1 323 ? 5.943 -0.060 17.692 1.00 94.00 323 ASN A N 1
ATOM 2708 C CA . ASN A 1 323 ? 4.522 -0.277 17.961 1.00 94.00 323 ASN A CA 1
ATOM 2709 C C . ASN A 1 323 ? 3.714 -0.500 16.673 1.00 94.00 323 ASN A C 1
ATOM 2711 O O . ASN A 1 323 ? 2.900 -1.423 16.621 1.00 94.00 323 ASN A O 1
ATOM 2715 N N . ASP A 1 324 ? 3.996 0.264 15.613 1.00 92.94 324 ASP A N 1
ATOM 2716 C CA . ASP A 1 324 ? 3.386 0.078 14.290 1.00 92.94 324 ASP A CA 1
ATOM 2717 C C . ASP A 1 324 ? 3.693 -1.338 13.745 1.00 92.94 324 ASP A C 1
ATOM 2719 O O . ASP A 1 324 ? 2.811 -2.031 13.225 1.00 92.94 324 ASP A O 1
ATOM 2723 N N . ALA A 1 325 ? 4.930 -1.820 13.924 1.00 95.94 325 ALA A N 1
ATOM 2724 C CA . ALA A 1 325 ? 5.337 -3.174 13.543 1.00 95.94 325 ALA A CA 1
ATOM 2725 C C . ALA A 1 325 ? 4.631 -4.259 14.371 1.00 95.94 325 ALA A C 1
ATOM 2727 O O . ALA A 1 325 ? 4.122 -5.235 13.816 1.00 95.94 325 ALA A O 1
ATOM 2728 N N . VAL A 1 326 ? 4.580 -4.083 15.694 1.00 96.19 326 VAL A N 1
ATOM 2729 C CA . VAL A 1 326 ? 3.896 -4.974 16.642 1.00 96.19 326 VAL A CA 1
ATOM 2730 C C . VAL A 1 326 ? 2.425 -5.116 16.270 1.00 96.19 326 VAL A C 1
ATOM 2732 O O . VAL A 1 326 ? 1.924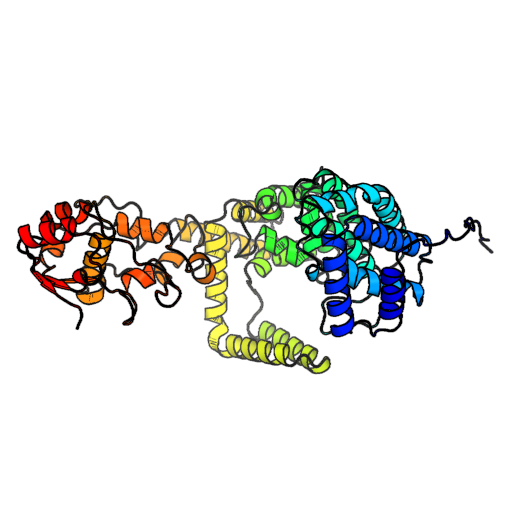 -6.236 16.147 1.00 96.19 326 VAL A O 1
ATOM 2735 N N . GLN A 1 327 ? 1.744 -4.002 16.000 1.00 93.44 327 GLN A N 1
ATOM 2736 C CA . GLN A 1 327 ? 0.357 -4.023 15.560 1.00 93.44 327 GLN A CA 1
ATOM 2737 C C . GLN A 1 327 ? 0.215 -4.765 14.228 1.00 93.44 327 GLN A C 1
ATOM 2739 O O . GLN A 1 327 ? -0.599 -5.686 14.122 1.00 93.44 327 GLN A O 1
ATOM 2744 N N . ARG A 1 328 ? 1.040 -4.434 13.223 1.00 93.44 328 ARG A N 1
ATOM 2745 C CA . ARG A 1 328 ? 1.009 -5.092 11.907 1.00 93.44 328 ARG A CA 1
ATOM 2746 C C . ARG A 1 328 ? 1.179 -6.608 12.017 1.00 93.44 328 ARG A C 1
ATOM 2748 O O . ARG A 1 328 ? 0.450 -7.359 11.365 1.00 93.44 328 ARG A O 1
ATOM 2755 N N . ILE A 1 329 ? 2.130 -7.069 12.827 1.00 96.06 329 ILE A N 1
ATOM 2756 C CA . ILE A 1 329 ? 2.411 -8.494 13.042 1.00 96.06 329 ILE A CA 1
ATOM 2757 C C . ILE A 1 329 ? 1.276 -9.156 13.825 1.00 96.06 329 ILE A C 1
ATOM 2759 O O . ILE A 1 329 ? 0.882 -10.279 13.493 1.00 96.06 329 ILE A O 1
ATOM 2763 N N . ALA A 1 330 ? 0.714 -8.475 14.826 1.00 94.75 330 ALA A N 1
ATOM 2764 C CA . ALA A 1 330 ? -0.409 -8.989 15.589 1.00 94.75 330 ALA A CA 1
ATOM 2765 C C . ALA A 1 330 ? -1.604 -9.281 14.668 1.00 94.75 330 ALA A C 1
ATOM 2767 O O . ALA A 1 330 ? -2.117 -10.402 14.631 1.00 94.75 330 ALA A O 1
ATOM 2768 N N . VAL A 1 331 ? -2.000 -8.327 13.837 1.00 91.75 331 VAL A N 1
ATOM 2769 C CA . VAL A 1 331 ? -3.211 -8.465 13.017 1.00 91.75 331 VAL A CA 1
ATOM 2770 C C . VAL A 1 331 ? -3.010 -9.277 11.727 1.00 91.75 331 VAL A C 1
ATOM 2772 O O . VAL A 1 331 ? -3.962 -9.455 10.964 1.00 91.75 331 VAL A O 1
ATOM 2775 N N . SER A 1 332 ? -1.791 -9.759 11.450 1.00 94.19 332 SER A N 1
ATOM 2776 C CA . SER A 1 332 ? -1.430 -10.480 10.221 1.00 94.19 332 SER A CA 1
ATOM 2777 C C . SER A 1 332 ? -0.861 -11.874 10.509 1.00 94.19 332 SER A C 1
ATOM 2779 O O . SER A 1 332 ? 0.310 -12.053 10.868 1.00 94.19 332 SER A O 1
ATOM 2781 N N . LYS A 1 333 ? -1.682 -12.907 10.278 1.00 94.56 333 LYS A N 1
ATOM 2782 C CA . LYS A 1 333 ? -1.245 -14.310 10.365 1.00 94.56 333 LYS A CA 1
ATOM 2783 C C . LYS A 1 333 ? -0.101 -14.601 9.390 1.00 94.56 333 LYS A C 1
ATOM 2785 O O . LYS A 1 333 ? 0.916 -15.150 9.793 1.00 94.56 333 LYS A O 1
ATOM 2790 N N . THR A 1 334 ? -0.228 -14.153 8.144 1.00 96.44 334 THR A N 1
ATOM 2791 C CA . THR A 1 334 ? 0.800 -14.288 7.105 1.00 96.44 334 THR A CA 1
ATOM 2792 C C . THR A 1 334 ? 2.153 -13.727 7.549 1.00 96.44 334 THR A C 1
ATOM 2794 O O . THR A 1 334 ? 3.179 -14.400 7.421 1.00 96.44 334 THR A O 1
ATOM 2797 N N . THR A 1 335 ? 2.171 -12.501 8.083 1.00 97.44 335 THR A N 1
ATOM 2798 C CA . THR A 1 335 ? 3.409 -11.837 8.515 1.00 97.44 335 THR A CA 1
ATOM 2799 C C . THR A 1 335 ? 4.018 -12.569 9.708 1.00 97.44 335 THR A C 1
ATOM 2801 O O . THR A 1 335 ? 5.196 -12.923 9.679 1.00 97.44 335 THR A O 1
ATOM 2804 N N . SER A 1 336 ? 3.213 -12.855 10.736 1.00 97.88 336 SER A N 1
ATOM 2805 C CA . SER A 1 336 ? 3.688 -13.546 11.941 1.00 97.88 336 SER A CA 1
ATOM 2806 C C . SER A 1 336 ? 4.203 -14.963 11.657 1.00 97.88 336 SER A C 1
ATOM 2808 O O . SER A 1 336 ? 5.242 -15.350 12.190 1.00 97.88 336 SER A O 1
ATOM 2810 N N . GLU A 1 337 ? 3.546 -15.736 10.787 1.00 98.56 337 GLU A N 1
ATOM 2811 C CA . GLU A 1 337 ? 4.021 -17.062 10.370 1.00 98.56 337 GLU A CA 1
ATOM 2812 C C . GLU A 1 337 ? 5.323 -16.984 9.568 1.00 98.56 337 GLU A C 1
ATOM 2814 O O . GLU A 1 337 ? 6.241 -17.764 9.827 1.00 98.56 337 GLU A O 1
ATOM 2819 N N . SER A 1 338 ? 5.444 -16.013 8.660 1.00 98.69 338 SER A N 1
ATOM 2820 C CA . SER A 1 338 ? 6.669 -15.785 7.883 1.00 98.69 338 SER A CA 1
ATOM 2821 C C . SER A 1 338 ? 7.862 -15.456 8.783 1.00 98.69 338 SER A C 1
ATOM 2823 O O . SER A 1 338 ? 8.926 -16.055 8.637 1.00 98.69 338 SER A O 1
ATOM 2825 N N . ILE A 1 339 ? 7.672 -14.581 9.778 1.00 98.69 339 ILE A N 1
ATOM 2826 C CA . ILE A 1 339 ? 8.702 -14.271 10.780 1.00 98.69 339 ILE A CA 1
ATOM 2827 C C . ILE A 1 339 ? 9.080 -15.531 11.572 1.00 98.69 339 ILE A C 1
ATOM 2829 O O . ILE A 1 339 ? 10.263 -15.821 11.737 1.00 98.69 339 ILE A O 1
ATOM 2833 N N . ARG A 1 340 ? 8.101 -16.330 12.024 1.00 98.69 340 ARG A N 1
ATOM 2834 C CA . ARG A 1 340 ? 8.372 -17.578 12.765 1.00 98.69 340 ARG A CA 1
ATOM 2835 C C . ARG A 1 340 ? 9.155 -18.601 11.940 1.00 98.69 340 ARG A C 1
ATOM 2837 O O . ARG A 1 340 ? 9.980 -19.307 12.514 1.00 98.69 340 ARG A O 1
ATOM 2844 N N . LEU A 1 341 ? 8.911 -18.702 10.632 1.00 98.62 341 LEU A N 1
ATOM 2845 C CA . LEU A 1 341 ? 9.705 -19.561 9.746 1.00 98.62 341 LEU A CA 1
ATOM 2846 C C . LEU A 1 341 ? 11.169 -19.111 9.714 1.00 98.62 341 LEU A C 1
ATOM 2848 O O . LEU A 1 341 ? 12.064 -19.932 9.902 1.00 98.62 341 LEU A O 1
ATOM 2852 N N . VAL A 1 342 ? 11.403 -17.808 9.562 1.00 98.56 342 VAL A N 1
ATOM 2853 C CA . VAL A 1 342 ? 12.752 -17.230 9.505 1.00 98.56 342 VAL A CA 1
ATOM 2854 C C . VAL A 1 342 ? 13.488 -17.370 10.839 1.00 98.56 342 VAL A C 1
ATOM 2856 O O . VAL A 1 342 ? 14.653 -17.755 10.842 1.00 98.56 342 VAL A O 1
ATOM 2859 N N . ILE A 1 343 ? 12.805 -17.158 11.971 1.00 98.50 343 ILE A N 1
ATOM 2860 C CA . ILE A 1 343 ? 13.360 -17.386 13.319 1.00 98.50 343 ILE A CA 1
ATOM 2861 C C . ILE A 1 343 ? 13.889 -18.815 13.469 1.00 98.50 343 ILE A C 1
ATOM 2863 O O . ILE A 1 343 ? 14.980 -19.009 13.998 1.00 98.50 343 ILE A O 1
ATOM 2867 N N . ARG A 1 344 ? 13.139 -19.817 12.994 1.00 97.75 344 ARG A N 1
ATOM 2868 C CA . ARG A 1 344 ? 13.564 -21.223 13.075 1.00 97.75 344 ARG A CA 1
ATOM 2869 C C . ARG A 1 344 ? 14.742 -21.514 12.148 1.00 97.75 344 ARG A C 1
ATOM 2871 O O . ARG A 1 344 ? 15.680 -22.190 12.560 1.00 97.75 344 ARG A O 1
ATOM 2878 N N . ALA A 1 345 ? 14.692 -21.012 10.916 1.00 97.81 345 ALA A N 1
ATOM 2879 C CA . ALA A 1 345 ? 15.697 -21.317 9.902 1.00 97.81 345 ALA A CA 1
ATOM 2880 C C . ALA A 1 345 ? 17.052 -20.652 10.189 1.00 97.81 345 ALA A C 1
ATOM 2882 O O . ALA A 1 345 ? 18.095 -21.270 10.006 1.00 97.81 345 ALA A O 1
ATOM 2883 N N . PHE A 1 346 ? 17.063 -19.410 10.680 1.00 97.31 346 PHE A N 1
ATOM 2884 C CA . PHE A 1 346 ? 18.292 -18.633 10.892 1.00 97.31 346 PHE A CA 1
ATOM 2885 C C . PHE A 1 346 ? 18.728 -18.588 12.361 1.00 97.31 346 PHE A C 1
ATOM 2887 O O . PHE A 1 346 ? 19.203 -17.563 12.852 1.00 97.31 346 PHE A O 1
ATOM 2894 N N . THR A 1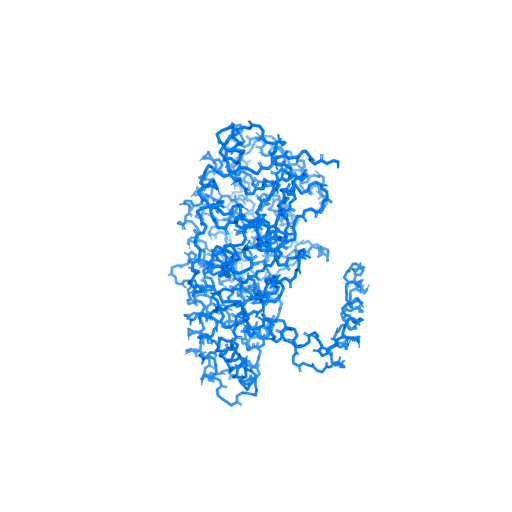 347 ? 18.579 -19.711 13.069 1.00 92.25 347 THR A N 1
ATOM 2895 C CA . THR A 1 347 ? 18.993 -19.850 14.475 1.00 92.25 347 THR A CA 1
ATOM 2896 C C . THR A 1 347 ? 20.453 -19.414 14.662 1.00 92.25 347 THR A C 1
ATOM 2898 O O . THR A 1 347 ? 21.331 -19.829 13.910 1.00 92.25 347 THR A O 1
ATOM 2901 N N . GLY A 1 348 ? 20.717 -18.581 15.674 1.00 90.81 348 GLY A N 1
ATOM 2902 C CA . GLY A 1 348 ? 22.054 -18.057 15.983 1.00 90.81 348 GLY A CA 1
ATOM 2903 C C . GLY A 1 348 ? 22.389 -16.712 15.332 1.00 90.81 348 GLY A C 1
ATOM 2904 O O . GLY A 1 348 ? 23.312 -16.042 15.793 1.00 90.81 348 GLY A O 1
ATOM 2905 N N . ASN A 1 349 ? 21.623 -16.260 14.333 1.00 96.06 349 ASN A N 1
ATOM 2906 C CA . ASN A 1 349 ? 21.805 -14.922 13.778 1.00 96.06 349 ASN A CA 1
ATOM 2907 C C . ASN A 1 349 ? 21.365 -13.846 14.801 1.00 96.06 349 ASN A C 1
ATOM 2909 O O . ASN A 1 349 ? 20.263 -13.941 15.351 1.00 96.06 349 ASN A O 1
ATOM 2913 N N . PRO A 1 350 ? 22.161 -12.785 15.044 1.00 94.50 350 PRO A N 1
ATOM 2914 C CA . PRO A 1 350 ? 21.873 -11.799 16.091 1.00 94.50 350 PRO A CA 1
ATOM 2915 C C . PRO A 1 350 ? 20.551 -11.044 15.883 1.00 94.50 350 PRO A C 1
ATOM 2917 O O . PRO A 1 350 ? 19.936 -10.593 16.851 1.00 94.50 350 PRO A O 1
ATOM 2920 N N . LYS A 1 351 ? 20.067 -10.931 14.639 1.00 96.19 351 LYS A N 1
ATOM 2921 C CA . LYS A 1 351 ? 18.809 -10.240 14.320 1.00 96.19 351 LYS A CA 1
ATOM 2922 C C . LYS A 1 351 ? 17.566 -11.042 14.699 1.00 96.19 351 LYS A C 1
ATOM 2924 O O . LYS A 1 351 ? 16.495 -10.458 14.867 1.00 96.19 351 LYS A O 1
ATOM 2929 N N . ILE A 1 352 ? 17.701 -12.353 14.910 1.00 97.62 352 ILE A N 1
ATOM 2930 C CA . ILE A 1 352 ? 16.594 -13.208 15.355 1.00 97.62 352 ILE A CA 1
ATOM 2931 C C . ILE A 1 352 ? 16.084 -12.813 16.739 1.00 97.62 352 ILE A C 1
ATOM 2933 O O . ILE A 1 352 ? 14.886 -12.942 16.993 1.00 97.62 352 ILE A O 1
ATOM 2937 N N . ASN A 1 353 ? 16.934 -12.254 17.602 1.00 97.06 353 ASN A N 1
ATOM 2938 C CA . ASN A 1 353 ? 16.505 -11.762 18.912 1.00 97.06 353 ASN A CA 1
ATOM 2939 C C . ASN A 1 353 ? 15.447 -10.659 18.773 1.00 97.06 353 ASN A C 1
ATOM 2941 O O . ASN A 1 353 ? 14.404 -10.728 19.416 1.00 97.06 353 ASN A O 1
ATOM 2945 N N . TYR A 1 354 ? 15.651 -9.700 17.866 1.00 97.94 354 TYR A N 1
ATOM 2946 C CA . TYR A 1 354 ? 14.680 -8.632 17.608 1.00 97.94 354 TYR A CA 1
ATOM 2947 C C . TYR A 1 354 ? 13.393 -9.152 16.960 1.00 97.94 354 TYR A C 1
ATOM 2949 O O . TYR A 1 354 ? 12.308 -8.734 17.349 1.00 97.94 354 TYR A O 1
ATOM 2957 N N . LEU A 1 355 ? 13.482 -10.101 16.019 1.00 98.38 355 LEU A N 1
ATOM 2958 C CA . LEU A 1 355 ? 12.285 -10.739 15.454 1.00 98.38 355 LEU A CA 1
ATOM 2959 C C . LEU A 1 355 ? 11.493 -11.519 16.513 1.00 98.38 355 LEU A C 1
ATOM 2961 O O . LEU A 1 355 ? 10.263 -11.520 16.499 1.00 98.38 355 LEU A O 1
ATOM 2965 N N . THR A 1 356 ? 12.191 -12.168 17.445 1.00 98.44 356 THR A N 1
ATOM 2966 C CA . THR A 1 356 ? 11.571 -12.879 18.567 1.00 98.44 356 THR A CA 1
ATOM 2967 C C . THR A 1 356 ? 10.875 -11.902 19.507 1.00 98.44 356 THR A C 1
ATOM 2969 O O . THR A 1 356 ? 9.725 -12.143 19.867 1.00 98.44 356 THR A O 1
ATOM 2972 N N . LEU A 1 357 ? 11.520 -10.777 19.839 1.00 98.19 357 LEU A N 1
ATOM 2973 C CA . LEU A 1 357 ? 10.909 -9.702 20.625 1.00 98.19 357 LEU A CA 1
ATOM 2974 C C . LEU A 1 357 ? 9.653 -9.150 19.944 1.00 98.19 357 LEU A C 1
ATOM 2976 O O . LEU A 1 357 ? 8.608 -9.119 20.578 1.00 98.19 357 LEU A O 1
ATOM 2980 N N . LEU A 1 358 ? 9.703 -8.845 18.641 1.00 98.19 358 LEU A N 1
ATOM 2981 C CA . LEU A 1 358 ? 8.522 -8.408 17.887 1.00 98.19 358 LEU A CA 1
ATOM 2982 C C . LEU A 1 358 ? 7.367 -9.408 17.996 1.00 98.19 358 LEU A C 1
ATOM 2984 O O . LEU A 1 358 ? 6.223 -9.009 18.190 1.00 98.19 358 LEU A O 1
ATOM 2988 N N . ILE A 1 359 ? 7.642 -10.711 17.894 1.00 98.38 359 ILE A N 1
ATOM 2989 C CA . ILE A 1 359 ? 6.622 -11.756 18.043 1.00 98.38 359 ILE A CA 1
ATOM 2990 C C . ILE A 1 359 ? 6.059 -11.808 19.468 1.00 98.38 359 ILE A C 1
ATOM 2992 O O . ILE A 1 359 ? 4.848 -11.975 19.633 1.00 98.38 359 ILE A O 1
ATOM 2996 N N . CYS A 1 360 ? 6.911 -11.687 20.485 1.00 98.00 360 CYS A N 1
ATOM 2997 C CA . CYS A 1 360 ? 6.488 -11.638 21.882 1.00 98.00 360 CYS A CA 1
ATOM 2998 C C . CYS A 1 360 ? 5.605 -10.416 22.144 1.00 98.00 360 CYS A C 1
ATOM 3000 O O . CYS A 1 360 ? 4.490 -10.576 22.632 1.00 98.00 360 CYS A O 1
ATOM 3002 N N . ASP A 1 361 ? 6.044 -9.231 21.731 1.00 97.75 361 ASP A N 1
ATOM 3003 C CA . ASP A 1 361 ? 5.305 -7.982 21.905 1.00 97.75 361 ASP A CA 1
ATOM 3004 C C . ASP A 1 361 ? 3.988 -8.002 21.126 1.00 97.75 361 ASP A C 1
ATOM 3006 O O . ASP A 1 361 ? 2.959 -7.591 21.649 1.00 97.75 361 ASP A O 1
ATOM 3010 N N . SER A 1 362 ? 3.969 -8.587 19.925 1.00 96.62 362 SER A N 1
ATOM 3011 C CA . SER A 1 362 ? 2.738 -8.798 19.143 1.00 96.62 362 SER A CA 1
ATOM 3012 C C . SER A 1 362 ? 1.747 -9.724 19.840 1.00 96.62 362 SER A C 1
ATOM 3014 O O . SER A 1 362 ? 0.536 -9.535 19.738 1.00 96.62 362 SER A O 1
ATOM 3016 N N . ASN A 1 363 ? 2.235 -10.743 20.547 1.00 95.56 363 ASN A N 1
ATOM 3017 C CA . ASN A 1 363 ? 1.384 -11.613 21.351 1.00 95.56 363 ASN A CA 1
ATOM 3018 C C . ASN A 1 363 ? 0.870 -10.880 22.601 1.00 95.56 363 ASN A C 1
ATOM 3020 O O . ASN A 1 363 ? -0.314 -10.987 22.917 1.00 95.56 363 ASN A O 1
ATOM 3024 N N . SER A 1 364 ? 1.728 -10.124 23.289 1.00 94.75 364 SER A N 1
ATOM 3025 C CA . SER A 1 364 ? 1.344 -9.294 24.438 1.00 94.75 364 SER A CA 1
ATOM 3026 C C . SER A 1 364 ? 0.300 -8.251 24.047 1.00 94.75 364 SER A C 1
ATOM 3028 O O . SER A 1 364 ? -0.697 -8.096 24.739 1.00 94.75 364 SER A O 1
ATOM 3030 N N . TYR A 1 365 ? 0.475 -7.610 22.892 1.00 93.00 365 TYR A N 1
ATOM 3031 C CA . TYR A 1 365 ? -0.448 -6.641 22.314 1.00 93.00 365 TYR A CA 1
ATOM 3032 C C . TYR A 1 365 ? -1.861 -7.204 22.111 1.00 93.00 365 TYR A C 1
ATOM 3034 O O . TYR A 1 365 ? -2.843 -6.550 22.464 1.00 93.00 365 TYR A O 1
ATOM 3042 N N . LYS A 1 366 ? -1.985 -8.423 21.566 1.00 90.38 366 LYS A N 1
ATOM 3043 C CA . LYS A 1 366 ? -3.291 -9.092 21.405 1.00 90.38 366 LYS A CA 1
ATOM 3044 C C . LYS A 1 366 ? -3.959 -9.338 22.749 1.00 90.38 366 LYS A C 1
ATOM 3046 O O . LYS A 1 366 ? -5.111 -8.996 22.962 1.00 90.38 366 LYS A O 1
ATOM 3051 N N . ASN A 1 367 ? -3.191 -9.882 23.686 1.00 89.44 367 ASN A N 1
ATOM 3052 C CA . ASN A 1 367 ? -3.711 -10.285 24.987 1.00 89.44 367 ASN A CA 1
ATOM 3053 C C . ASN A 1 367 ? -3.861 -9.115 25.976 1.00 89.44 367 ASN A C 1
ATOM 3055 O O . ASN A 1 367 ? -4.324 -9.327 27.097 1.00 89.44 367 ASN A O 1
ATOM 3059 N N . ALA A 1 368 ? -3.452 -7.900 25.598 1.00 89.44 368 ALA A N 1
ATOM 3060 C CA . ALA A 1 368 ? -3.579 -6.723 26.442 1.00 89.44 368 ALA A CA 1
ATOM 3061 C C . ALA A 1 368 ? -5.065 -6.382 26.666 1.00 89.44 368 ALA A C 1
ATOM 3063 O O . ALA A 1 368 ? -5.845 -6.423 25.709 1.00 89.44 368 ALA A O 1
ATOM 3064 N N . PRO A 1 369 ? -5.467 -6.009 27.895 1.00 88.69 369 PRO A N 1
ATOM 3065 C CA . PRO A 1 369 ? -6.811 -5.510 28.157 1.00 88.69 369 PRO A CA 1
ATOM 3066 C C . PRO A 1 369 ? -7.153 -4.340 27.231 1.00 88.69 369 PRO A C 1
ATOM 3068 O O . PRO A 1 369 ? -6.339 -3.436 27.047 1.00 88.69 369 PRO A O 1
ATOM 3071 N N . LYS A 1 370 ? -8.354 -4.371 26.652 1.00 88.38 370 LYS A N 1
ATOM 3072 C CA . LYS A 1 370 ? -8.846 -3.346 25.726 1.00 88.38 370 LYS A CA 1
ATOM 3073 C C . LYS A 1 370 ? -9.757 -2.382 26.472 1.00 88.38 370 LYS A C 1
ATOM 3075 O O . LYS A 1 370 ? -10.662 -2.821 27.184 1.00 88.38 370 LYS A O 1
ATOM 3080 N N . LYS A 1 371 ? -9.525 -1.082 26.309 1.00 91.50 371 LYS A N 1
ATOM 3081 C CA . LYS A 1 371 ? -10.355 -0.016 26.879 1.00 91.50 371 LYS A CA 1
ATOM 3082 C C . LYS A 1 371 ? -11.739 0.004 26.226 1.00 91.50 371 LYS A C 1
ATOM 3084 O O . LYS A 1 371 ? -12.742 0.183 26.913 1.00 91.50 371 LYS A O 1
ATOM 3089 N N . TYR A 1 372 ? -11.806 -0.241 24.920 1.00 91.50 372 TYR A N 1
ATOM 3090 C CA . TYR A 1 372 ? -13.015 -0.209 24.108 1.00 91.50 372 TYR A CA 1
ATOM 3091 C C . TYR A 1 372 ? -13.400 -1.621 23.657 1.00 91.50 372 TYR A C 1
ATOM 3093 O O . TYR A 1 372 ? -12.885 -2.183 22.689 1.00 91.50 372 TYR A O 1
ATOM 3101 N N . THR A 1 373 ? -14.357 -2.220 24.363 1.00 86.62 373 THR A N 1
ATOM 3102 C CA . THR A 1 373 ? -14.823 -3.576 24.048 1.00 86.62 373 THR A CA 1
ATOM 3103 C C . THR A 1 373 ? -15.957 -3.544 23.019 1.00 86.62 373 THR A C 1
ATOM 3105 O O . THR A 1 373 ? -16.989 -2.917 23.244 1.00 86.62 373 THR A O 1
ATOM 3108 N N . LEU A 1 374 ? -15.793 -4.259 21.899 1.00 85.62 374 LEU A N 1
ATOM 3109 C CA . LEU A 1 374 ? -16.810 -4.378 20.836 1.00 85.62 374 LEU A CA 1
ATOM 3110 C C . LEU A 1 374 ? -17.950 -5.351 21.177 1.00 85.62 374 LEU A C 1
ATOM 3112 O O . LEU A 1 374 ? -19.047 -5.235 20.635 1.00 85.62 374 LEU A O 1
ATOM 3116 N N . SER A 1 375 ? -17.691 -6.333 22.043 1.00 82.62 375 SER A N 1
ATOM 3117 C CA . SER A 1 375 ? -18.631 -7.397 22.423 1.00 82.62 375 SER A CA 1
ATOM 3118 C C . SER A 1 375 ? -19.470 -7.041 23.653 1.00 82.62 375 SER A C 1
ATOM 3120 O O . SER A 1 375 ? -19.763 -7.905 24.479 1.00 82.62 375 SER A O 1
ATOM 3122 N N . GLN A 1 376 ? -19.810 -5.764 23.810 1.00 88.62 376 GLN A N 1
ATOM 3123 C CA . GLN A 1 376 ? -20.739 -5.336 24.849 1.00 88.62 376 GLN A CA 1
ATOM 3124 C C . GLN A 1 376 ? -22.134 -5.913 24.570 1.00 88.62 376 GLN A C 1
ATOM 3126 O O . GLN A 1 376 ? -22.530 -6.085 23.418 1.00 88.62 376 GLN A O 1
ATOM 3131 N N . SER A 1 377 ? -22.854 -6.259 25.635 1.00 89.50 377 SER A N 1
ATOM 3132 C CA . SER A 1 377 ? -24.246 -6.717 25.576 1.00 89.50 377 SER A CA 1
ATOM 3133 C C . SER A 1 377 ? -25.113 -5.641 26.225 1.00 89.50 377 SER A C 1
ATOM 3135 O O . SER A 1 377 ? -25.283 -5.681 27.446 1.00 89.50 377 SER A O 1
ATOM 3137 N N . PRO A 1 378 ? -25.579 -4.644 25.450 1.00 91.62 378 PRO A N 1
ATOM 3138 C CA . PRO A 1 378 ? -26.281 -3.505 26.011 1.00 91.62 378 PRO A CA 1
ATOM 3139 C C . PRO A 1 378 ? -27.615 -3.949 26.615 1.00 91.62 378 PRO A C 1
ATOM 3141 O O . PRO A 1 378 ? -28.340 -4.750 26.022 1.00 91.62 378 PRO A O 1
ATOM 3144 N N . LYS A 1 379 ? -27.943 -3.430 27.800 1.00 92.69 379 LYS A N 1
ATOM 3145 C CA . LYS A 1 379 ? -29.231 -3.710 28.458 1.00 92.69 379 LYS A CA 1
ATOM 3146 C C . LYS A 1 379 ? -30.378 -2.987 27.763 1.00 92.69 379 LYS A C 1
ATOM 3148 O O . LYS A 1 379 ? -31.477 -3.527 27.674 1.00 92.69 379 LYS A O 1
ATOM 3153 N N . VAL A 1 380 ? -30.102 -1.779 27.276 1.00 94.19 380 VAL A N 1
ATOM 3154 C CA . VAL A 1 380 ? -31.026 -0.958 26.492 1.00 94.19 380 VAL A CA 1
ATOM 3155 C C . VAL A 1 380 ? -30.596 -1.003 25.030 1.00 94.19 380 VAL A C 1
ATOM 3157 O O . VAL A 1 380 ? -29.477 -0.617 24.687 1.00 94.19 380 VAL A O 1
ATOM 3160 N N . ILE A 1 381 ? -31.482 -1.490 24.163 1.00 95.19 381 ILE A N 1
ATOM 3161 C CA . ILE A 1 381 ? -31.210 -1.664 22.734 1.00 95.19 381 ILE A CA 1
ATOM 3162 C C . ILE A 1 381 ? -32.018 -0.625 21.961 1.00 95.19 381 ILE A C 1
ATOM 3164 O O . ILE A 1 381 ? -33.217 -0.797 21.764 1.00 95.19 381 ILE A O 1
ATOM 3168 N N . PHE A 1 382 ? -31.339 0.424 21.499 1.00 96.94 382 PHE A N 1
ATOM 3169 C CA . PHE A 1 382 ? -31.910 1.390 20.563 1.00 96.94 382 PHE A CA 1
ATOM 3170 C C . PHE A 1 382 ? -32.135 0.731 19.200 1.00 96.94 382 PHE A C 1
ATOM 3172 O O . PHE A 1 382 ? -31.232 0.084 18.658 1.00 96.94 382 PHE A O 1
ATOM 3179 N N . LYS A 1 383 ? -33.326 0.914 18.635 1.00 96.06 383 LYS A N 1
ATOM 3180 C CA . LYS A 1 383 ? -33.664 0.518 17.265 1.00 96.06 383 LYS A CA 1
ATOM 3181 C C . LYS A 1 383 ? -33.107 1.507 16.243 1.00 96.06 383 LYS A C 1
ATOM 3183 O O . LYS A 1 383 ? -32.711 1.094 15.155 1.00 96.06 383 LYS A O 1
ATOM 3188 N N . ASP A 1 384 ? -33.067 2.792 16.584 1.00 96.50 384 ASP A N 1
ATOM 3189 C CA . ASP A 1 384 ? -32.563 3.867 15.742 1.00 96.50 384 ASP A CA 1
ATOM 3190 C C . ASP A 1 384 ? -31.130 4.261 16.120 1.00 96.50 384 ASP A C 1
ATOM 3192 O O . ASP A 1 384 ? -30.837 4.722 17.226 1.00 96.50 384 ASP A O 1
ATOM 3196 N N . PHE A 1 385 ? -30.205 4.074 15.177 1.00 96.12 385 PHE A N 1
ATOM 3197 C CA . PHE A 1 385 ? -28.796 4.358 15.425 1.00 96.12 385 PHE A CA 1
ATOM 3198 C C . PHE A 1 385 ? -28.494 5.860 15.481 1.00 96.12 385 PHE A C 1
ATOM 3200 O O . PHE A 1 385 ? -27.624 6.252 16.253 1.00 96.12 385 PHE A O 1
ATOM 3207 N N . ALA A 1 386 ? -29.202 6.699 14.716 1.00 94.62 386 ALA A N 1
ATOM 3208 C CA . ALA A 1 386 ? -28.972 8.143 14.729 1.00 94.62 386 ALA A CA 1
ATOM 3209 C C . ALA A 1 386 ? -29.357 8.735 16.090 1.00 94.62 386 ALA A C 1
ATOM 3211 O O . ALA A 1 386 ? -28.552 9.442 16.696 1.00 94.62 386 ALA A O 1
ATOM 3212 N N . LEU A 1 387 ? -30.521 8.348 16.631 1.00 96.19 387 LEU A N 1
ATOM 3213 C CA . LEU A 1 387 ? -30.928 8.759 17.977 1.00 96.19 387 LEU A CA 1
ATOM 3214 C C . LEU A 1 387 ? -29.920 8.290 19.038 1.00 96.19 387 LEU A C 1
ATOM 3216 O O . LEU A 1 387 ? -29.551 9.063 19.923 1.00 96.19 387 LEU A O 1
ATOM 3220 N N . LYS A 1 388 ? -29.423 7.048 18.931 1.00 97.50 388 LYS A N 1
ATOM 3221 C CA . LYS A 1 388 ? -28.385 6.548 19.844 1.00 97.50 388 LYS A CA 1
ATOM 3222 C C . LYS A 1 388 ? -27.117 7.405 19.790 1.00 97.50 388 LYS A C 1
ATOM 3224 O O . LYS A 1 388 ? -26.540 7.684 20.838 1.00 97.50 388 LYS A O 1
ATOM 3229 N N . LEU A 1 389 ? -26.680 7.833 18.604 1.00 96.94 389 LEU A N 1
ATOM 3230 C CA . LEU A 1 389 ? -25.513 8.707 18.464 1.00 96.94 389 LEU A CA 1
ATOM 3231 C C . LEU A 1 389 ? -25.734 10.078 19.108 1.00 96.94 389 LEU A C 1
ATOM 3233 O O . LEU A 1 389 ? -24.814 10.568 19.751 1.00 96.94 389 LEU A O 1
ATOM 3237 N N . TRP A 1 390 ? -26.932 10.662 19.017 1.00 96.38 390 TRP A N 1
ATOM 3238 C CA . TRP A 1 390 ? -27.238 11.928 19.701 1.00 96.38 390 TRP A CA 1
ATOM 3239 C C . TRP A 1 390 ? -27.178 11.784 21.222 1.00 96.38 390 TRP A C 1
ATOM 3241 O O . TRP A 1 390 ? -26.624 12.635 21.911 1.00 96.38 390 TRP A O 1
ATOM 3251 N N . VAL A 1 391 ? -27.694 10.673 21.753 1.00 98.06 391 VAL A N 1
ATOM 3252 C CA . VAL A 1 391 ? -27.596 10.352 23.184 1.00 98.06 391 VAL A CA 1
ATOM 3253 C C . VAL A 1 391 ? -26.137 10.159 23.611 1.00 98.06 391 VAL A C 1
ATOM 3255 O O . VAL A 1 391 ? -25.749 10.605 24.690 1.00 98.06 391 VAL A O 1
ATOM 3258 N N . ILE A 1 392 ? -25.316 9.513 22.776 1.00 97.88 392 ILE A N 1
ATOM 3259 C CA . ILE A 1 392 ? -23.875 9.371 23.024 1.00 97.88 392 ILE A CA 1
ATOM 3260 C C . ILE A 1 392 ? -23.190 10.738 22.989 1.00 97.88 392 ILE A C 1
ATOM 3262 O O . ILE A 1 392 ? -22.403 11.009 23.890 1.00 97.88 392 ILE A O 1
ATOM 3266 N N . GLU A 1 393 ? -23.493 11.595 22.011 1.00 97.25 393 GLU A N 1
ATOM 3267 C CA . GLU A 1 393 ? -22.954 12.958 21.937 1.00 97.25 393 GLU A CA 1
ATOM 3268 C C . GLU A 1 393 ? -23.211 13.718 23.236 1.00 97.25 393 GLU A C 1
ATOM 3270 O O . GLU A 1 393 ? -22.280 14.193 23.893 1.00 97.25 393 GLU A O 1
ATOM 3275 N N . GLU A 1 394 ? -24.471 13.720 23.666 1.00 97.88 394 GLU A N 1
ATOM 3276 C CA . GLU A 1 394 ? -24.889 14.431 24.862 1.00 97.88 394 GLU A CA 1
ATOM 3277 C C . GLU A 1 394 ? -24.226 13.870 26.127 1.00 97.88 394 GLU A C 1
ATOM 3279 O O . GLU A 1 394 ? -23.591 14.600 26.890 1.00 97.88 394 GLU A O 1
ATOM 3284 N N . LEU A 1 395 ? -24.301 12.558 26.358 1.00 98.50 395 LEU A N 1
ATOM 3285 C CA . LEU A 1 395 ? -23.798 11.968 27.599 1.00 98.50 395 LEU A CA 1
ATOM 3286 C C . LEU A 1 395 ? -22.269 11.863 27.648 1.00 98.50 395 LEU A C 1
ATOM 3288 O O . LEU A 1 395 ? -21.682 12.022 28.719 1.00 98.50 395 LEU A O 1
ATOM 3292 N N . MET A 1 396 ? -21.610 11.546 26.532 1.00 97.88 396 MET A N 1
ATOM 3293 C CA . MET A 1 396 ? -20.167 11.281 26.486 1.00 97.88 396 MET A CA 1
ATOM 3294 C C . MET A 1 396 ? -19.349 12.548 26.257 1.00 97.88 396 MET A C 1
ATOM 3296 O O . MET A 1 396 ? -18.318 12.725 26.908 1.00 97.88 396 MET A O 1
ATOM 3300 N N . TYR A 1 397 ? -19.772 13.408 25.330 1.00 96.69 397 TYR A N 1
ATOM 3301 C CA . TYR A 1 397 ? -18.960 14.534 24.872 1.00 96.69 397 TYR A CA 1
ATOM 3302 C C . TYR A 1 397 ? -19.376 15.854 25.527 1.00 96.69 397 TYR A C 1
ATOM 3304 O O . TYR A 1 397 ? -18.491 16.572 26.002 1.00 96.69 397 TYR A O 1
ATOM 3312 N N . ASN A 1 398 ? -20.679 16.121 25.663 1.00 95.88 398 ASN A N 1
ATOM 3313 C CA . ASN A 1 398 ? -21.172 17.348 26.302 1.00 95.88 398 ASN A CA 1
ATOM 3314 C C . ASN A 1 398 ? -21.140 17.250 27.834 1.00 95.88 398 ASN A C 1
ATOM 3316 O O . ASN A 1 398 ? -20.508 18.067 28.507 1.00 95.88 398 ASN A O 1
ATOM 3320 N N . GLN A 1 399 ? -21.774 16.219 28.402 1.00 96.94 399 GLN A N 1
ATOM 3321 C CA . GLN A 1 399 ? -21.897 16.065 29.856 1.00 96.94 399 GLN A CA 1
ATOM 3322 C C . GLN A 1 399 ? -20.715 15.325 30.505 1.00 96.94 399 GLN A C 1
ATOM 3324 O O . GLN A 1 399 ? -20.514 15.436 31.713 1.00 96.94 399 GLN A O 1
ATOM 3329 N N . ASN A 1 400 ? -19.910 14.589 29.728 1.00 96.81 400 ASN A N 1
ATOM 3330 C CA . ASN A 1 400 ? -18.796 13.756 30.216 1.00 96.81 400 ASN A CA 1
ATOM 3331 C C . ASN A 1 400 ? -19.209 12.701 31.276 1.00 96.81 400 ASN A C 1
ATOM 3333 O O . ASN A 1 400 ? -18.409 12.336 32.139 1.00 96.81 400 ASN A O 1
ATOM 3337 N N . LEU A 1 401 ? -20.448 12.201 31.218 1.00 97.50 401 LEU A N 1
ATOM 3338 C CA . LEU A 1 401 ? -20.986 11.179 32.127 1.00 97.50 401 LEU A CA 1
ATOM 3339 C C . LEU A 1 401 ? -20.776 9.748 31.614 1.00 97.50 401 LEU A C 1
ATOM 3341 O O . LEU A 1 401 ? -20.541 8.833 32.407 1.00 97.50 401 LEU A O 1
ATOM 3345 N N . LEU A 1 402 ? -20.860 9.534 30.298 1.00 96.88 402 LEU A N 1
ATOM 3346 C CA . LEU A 1 402 ? -20.666 8.217 29.690 1.00 96.88 402 LEU A CA 1
ATOM 3347 C C . LEU A 1 402 ? -19.167 7.954 29.495 1.00 96.88 402 LEU A C 1
ATOM 3349 O O . LEU A 1 402 ? -18.511 8.598 28.679 1.00 96.88 402 LEU A O 1
ATOM 3353 N N . THR A 1 403 ? -18.618 7.013 30.267 1.00 93.75 403 THR A N 1
ATOM 3354 C CA . THR A 1 403 ? -17.180 6.706 30.293 1.00 93.75 403 THR A CA 1
ATOM 3355 C C . THR A 1 403 ? -16.890 5.244 29.921 1.00 93.75 403 THR A C 1
ATOM 3357 O O . THR A 1 403 ? -17.728 4.376 30.167 1.00 93.75 403 THR A O 1
ATOM 3360 N N . PRO A 1 404 ? -15.704 4.941 29.352 1.00 94.31 404 PRO A N 1
ATOM 3361 C CA . PRO A 1 404 ? -14.669 5.891 28.942 1.00 94.31 404 PRO A CA 1
ATOM 3362 C C . PRO A 1 404 ? -15.096 6.742 27.737 1.00 94.31 404 PRO A C 1
ATOM 3364 O O . PRO A 1 404 ? -15.804 6.260 26.858 1.00 94.31 404 PRO A O 1
ATOM 3367 N N . LYS A 1 405 ? -14.617 7.992 27.678 1.00 95.56 405 LYS A N 1
ATOM 3368 C CA . LYS A 1 405 ? -14.759 8.834 26.484 1.00 95.56 405 LYS A CA 1
ATOM 3369 C C . LYS A 1 405 ? -14.064 8.145 25.313 1.00 95.56 405 LYS A C 1
ATOM 3371 O O . LYS A 1 405 ? -12.889 7.798 25.440 1.00 95.56 405 LYS A O 1
ATOM 3376 N N . PHE A 1 406 ? -14.792 7.926 24.223 1.00 97.19 406 PHE A N 1
ATOM 3377 C CA . PHE A 1 406 ? -14.260 7.258 23.046 1.00 97.19 406 PHE A CA 1
ATOM 3378 C C . PHE A 1 406 ? -13.333 8.190 22.269 1.00 97.19 406 PHE A C 1
ATOM 3380 O O . PHE A 1 406 ? -13.701 9.323 21.944 1.00 97.19 406 PHE A O 1
ATOM 3387 N N . ASP A 1 407 ? -12.144 7.674 21.976 1.00 96.06 407 ASP A N 1
ATOM 3388 C CA . ASP A 1 407 ? -11.103 8.324 21.195 1.00 96.06 407 ASP A CA 1
ATOM 3389 C C . ASP A 1 407 ? -10.601 7.339 20.132 1.00 96.06 407 ASP A C 1
ATOM 3391 O O . ASP A 1 407 ? -10.078 6.265 20.449 1.00 96.06 407 ASP A O 1
ATOM 3395 N N . ILE A 1 408 ? -10.765 7.701 18.861 1.00 95.31 408 ILE A N 1
ATOM 3396 C CA . ILE A 1 408 ? -10.355 6.892 17.719 1.00 95.31 408 ILE A CA 1
ATOM 3397 C C . ILE A 1 408 ? -8.848 6.630 17.727 1.00 95.31 408 ILE A C 1
ATOM 3399 O O . ILE A 1 408 ? -8.432 5.508 17.450 1.00 95.31 408 ILE A O 1
ATOM 3403 N N . ALA A 1 409 ? -8.018 7.611 18.083 1.00 92.56 409 ALA A N 1
ATOM 3404 C CA . ALA A 1 409 ? -6.568 7.458 18.096 1.00 92.56 409 ALA A CA 1
ATOM 3405 C C . ALA A 1 409 ? -6.109 6.463 19.174 1.00 92.56 409 ALA A C 1
ATOM 3407 O O . ALA A 1 409 ? -5.074 5.814 19.011 1.00 92.56 409 ALA A O 1
ATOM 3408 N N . GLU A 1 410 ? -6.867 6.308 20.259 1.00 93.31 410 GLU A N 1
ATOM 3409 C CA . GLU A 1 410 ? -6.670 5.224 21.223 1.00 93.31 410 GLU A CA 1
ATOM 3410 C C . GLU A 1 410 ? -7.261 3.894 20.734 1.00 93.31 410 GLU A C 1
ATOM 3412 O O . GLU A 1 410 ? -6.599 2.861 20.835 1.00 93.31 410 GLU A O 1
ATOM 3417 N N . PHE A 1 411 ? -8.467 3.906 20.159 1.00 93.94 411 PHE A N 1
ATOM 3418 C CA . PHE A 1 411 ? -9.138 2.706 19.652 1.00 93.94 411 PHE A CA 1
ATOM 3419 C C . PHE A 1 411 ? -8.308 1.979 18.589 1.00 93.94 411 PHE A C 1
ATOM 3421 O O . PHE A 1 411 ? -8.096 0.767 18.675 1.00 93.94 411 PHE A O 1
ATOM 3428 N N . VAL A 1 412 ? -7.781 2.715 17.605 1.00 91.62 412 VAL A N 1
ATOM 3429 C CA . VAL A 1 412 ? -6.951 2.125 16.546 1.00 91.62 412 VAL A CA 1
ATOM 3430 C C . VAL A 1 412 ? -5.676 1.512 17.105 1.00 91.62 412 VAL A C 1
ATOM 3432 O O . VAL A 1 412 ? -5.215 0.512 16.567 1.00 91.62 412 VAL A O 1
ATOM 3435 N N . LYS A 1 413 ? -5.127 2.049 18.204 1.00 87.56 413 LYS A N 1
ATOM 3436 C CA . LYS A 1 413 ? -3.924 1.499 18.838 1.00 87.56 413 LYS A CA 1
ATOM 3437 C C . LYS A 1 413 ? -4.180 0.168 19.506 1.00 87.56 413 LYS A C 1
ATOM 3439 O O . LYS A 1 413 ? -3.240 -0.598 19.609 1.00 87.56 413 LYS A O 1
ATOM 3444 N N . GLU A 1 414 ? -5.390 -0.143 19.952 1.00 90.50 414 GLU A N 1
ATOM 3445 C CA . GLU A 1 414 ? -5.665 -1.406 20.643 1.00 90.50 414 GLU A CA 1
ATOM 3446 C C . GLU A 1 414 ? -6.397 -2.445 19.780 1.00 90.50 414 GLU A C 1
ATOM 3448 O O . GLU A 1 414 ? -6.472 -3.616 20.166 1.00 90.50 414 GLU A O 1
ATOM 3453 N N . HIS A 1 415 ? -6.902 -2.050 18.608 1.00 89.81 415 HIS A N 1
ATOM 3454 C CA . HIS A 1 415 ? -7.663 -2.930 17.732 1.00 89.81 415 HIS A CA 1
ATOM 3455 C C . HIS A 1 415 ? -6.810 -4.056 17.116 1.00 89.81 415 HIS A C 1
ATOM 3457 O O . HIS A 1 415 ? -5.823 -3.827 16.418 1.00 89.81 415 HIS A O 1
ATOM 3463 N N . GLU A 1 416 ? -7.232 -5.304 17.340 1.00 86.31 416 GLU A N 1
ATOM 3464 C CA . GLU A 1 416 ? -6.428 -6.498 17.039 1.00 86.31 416 GLU A CA 1
ATOM 3465 C C . GLU A 1 416 ? -6.908 -7.346 15.847 1.00 86.31 416 GLU A C 1
ATOM 3467 O O . GLU A 1 416 ? -6.215 -8.281 15.436 1.00 86.31 416 GLU A O 1
ATOM 3472 N N . LYS A 1 417 ? -8.092 -7.072 15.281 1.00 86.06 417 LYS A N 1
ATOM 3473 C CA . LYS A 1 417 ? -8.627 -7.888 14.170 1.00 86.06 417 LYS A CA 1
ATOM 3474 C C . LYS A 1 417 ? -8.050 -7.460 12.822 1.00 86.06 417 LYS A C 1
ATOM 3476 O O . LYS A 1 417 ? -7.736 -8.295 11.967 1.00 86.06 417 LYS A O 1
ATOM 3481 N N . ARG A 1 418 ? -7.874 -6.155 12.632 1.00 87.88 418 ARG A N 1
ATOM 3482 C CA . ARG A 1 418 ? -7.168 -5.568 11.492 1.00 87.88 418 ARG A CA 1
ATOM 3483 C C . ARG A 1 418 ? -6.401 -4.324 11.917 1.00 87.88 418 ARG A C 1
ATOM 3485 O O . ARG A 1 418 ? -6.560 -3.850 13.029 1.00 87.88 418 ARG A O 1
ATOM 3492 N N . GLN A 1 419 ? -5.567 -3.809 11.028 1.00 84.94 419 GLN A N 1
ATOM 3493 C CA . GLN A 1 419 ? -5.034 -2.465 11.197 1.00 84.94 419 GLN A CA 1
ATOM 3494 C C . GLN A 1 419 ? -6.105 -1.496 10.696 1.00 84.94 419 GLN A C 1
ATOM 3496 O O . GLN A 1 419 ? -6.660 -1.720 9.616 1.00 84.94 419 GLN A O 1
ATOM 3501 N N . ILE A 1 420 ? -6.433 -0.497 11.509 1.00 87.94 420 ILE A N 1
ATOM 3502 C CA . ILE A 1 420 ? -7.299 0.614 11.115 1.00 87.94 420 ILE A CA 1
ATOM 3503 C C . ILE A 1 420 ? -6.369 1.781 10.813 1.00 87.94 420 ILE A C 1
ATOM 3505 O O . ILE A 1 420 ? -5.589 2.178 11.678 1.00 87.94 420 ILE A O 1
ATOM 3509 N N . ASP A 1 421 ? -6.422 2.280 9.586 1.00 86.25 421 ASP A N 1
ATOM 3510 C CA . ASP A 1 421 ? -5.632 3.423 9.144 1.00 86.25 421 ASP A CA 1
ATOM 3511 C C . ASP A 1 421 ? -6.577 4.595 8.912 1.00 86.25 421 ASP A C 1
ATOM 3513 O O . ASP A 1 421 ? -7.333 4.612 7.948 1.00 86.25 421 ASP A O 1
ATOM 3517 N N . ILE A 1 422 ? -6.535 5.576 9.811 1.00 89.62 422 ILE A N 1
ATOM 3518 C CA . ILE A 1 422 ? -7.432 6.736 9.787 1.00 89.62 422 ILE A CA 1
ATOM 3519 C C . ILE A 1 422 ? -7.326 7.486 8.453 1.00 89.62 422 ILE A C 1
ATOM 3521 O O . ILE A 1 422 ? -8.340 7.943 7.941 1.00 89.62 422 ILE A O 1
ATOM 3525 N N . GLU A 1 423 ? -6.137 7.559 7.850 1.00 88.06 423 GLU A N 1
ATOM 3526 C CA . GLU A 1 423 ? -5.924 8.298 6.601 1.00 88.06 423 GLU A CA 1
ATOM 3527 C C . GLU A 1 423 ? -6.604 7.641 5.394 1.00 88.06 423 GLU A C 1
ATOM 3529 O O . GLU A 1 423 ? -6.936 8.326 4.430 1.00 88.06 423 GLU A O 1
ATOM 3534 N N . SER A 1 424 ? -6.815 6.323 5.421 1.00 85.50 424 SER A N 1
ATOM 3535 C CA . SER A 1 424 ? -7.475 5.593 4.331 1.00 85.50 424 SER A CA 1
ATOM 3536 C C . SER A 1 424 ? -8.915 5.203 4.663 1.00 85.50 424 SER A C 1
ATOM 3538 O O . SER A 1 424 ? -9.803 5.382 3.829 1.00 85.50 424 SER A O 1
ATOM 3540 N N . ASP A 1 425 ? -9.170 4.725 5.880 1.00 89.31 425 ASP A N 1
ATOM 3541 C CA . ASP A 1 425 ? -10.494 4.328 6.360 1.00 89.31 425 ASP A CA 1
ATOM 3542 C C . ASP A 1 425 ? -11.382 5.540 6.691 1.00 89.31 425 ASP A C 1
ATOM 3544 O O . ASP A 1 425 ? -12.606 5.441 6.619 1.00 89.31 425 ASP A O 1
ATOM 3548 N N . GLY A 1 426 ? -10.789 6.688 7.036 1.00 91.88 426 GLY A N 1
ATOM 3549 C CA . GLY A 1 426 ? -11.500 7.839 7.595 1.00 91.88 426 GLY A CA 1
ATOM 3550 C C . GLY A 1 426 ? -12.381 8.618 6.621 1.00 91.88 426 GLY A C 1
ATOM 3551 O O . GLY A 1 426 ? -13.109 9.499 7.062 1.00 91.88 426 GLY A O 1
ATOM 3552 N N . TYR A 1 427 ? -12.346 8.293 5.325 1.00 90.75 427 TYR A N 1
ATOM 3553 C CA . TYR A 1 427 ? -13.245 8.855 4.305 1.00 90.75 427 TYR A CA 1
ATOM 3554 C C . TYR A 1 427 ? -14.641 8.223 4.310 1.00 90.75 427 TYR A C 1
ATOM 3556 O O . TYR A 1 427 ? -15.509 8.657 3.564 1.00 90.75 427 TYR A O 1
ATOM 3564 N N . ASN A 1 428 ? -14.857 7.179 5.108 1.00 92.50 428 ASN A N 1
ATOM 3565 C CA . ASN A 1 428 ? -16.160 6.559 5.298 1.00 92.50 428 ASN A CA 1
ATOM 3566 C C . ASN A 1 428 ? -16.376 6.267 6.786 1.00 92.50 428 ASN A C 1
ATOM 3568 O O . ASN A 1 428 ? -15.447 6.301 7.594 1.00 92.50 428 ASN A O 1
ATOM 3572 N N . ILE A 1 429 ? -17.605 5.889 7.142 1.00 93.94 429 ILE A N 1
ATOM 3573 C CA . ILE A 1 429 ? -17.896 5.334 8.466 1.00 93.94 429 ILE A CA 1
ATOM 3574 C C . ILE A 1 429 ? -17.055 4.074 8.695 1.00 93.94 429 ILE A C 1
ATOM 3576 O O . ILE A 1 429 ? -17.194 3.081 7.974 1.00 93.94 429 ILE A O 1
ATOM 3580 N N . ILE A 1 430 ? -16.246 4.085 9.755 1.00 95.50 430 ILE A N 1
ATOM 3581 C CA . ILE A 1 430 ? -15.394 2.954 10.121 1.00 95.50 430 ILE A CA 1
ATOM 3582 C C . ILE A 1 430 ? -16.268 1.855 10.754 1.00 95.50 430 ILE A C 1
ATOM 3584 O O . ILE A 1 430 ? -16.855 2.078 11.822 1.00 95.50 430 ILE A O 1
ATOM 3588 N N . PRO A 1 431 ? -16.372 0.651 10.149 1.00 95.12 431 PRO A N 1
ATOM 3589 C CA . PRO A 1 431 ? -17.325 -0.373 10.584 1.00 95.12 431 PRO A CA 1
ATOM 3590 C C . PRO A 1 431 ? -17.140 -0.830 12.033 1.00 95.12 431 PRO A C 1
ATOM 3592 O O . PRO A 1 431 ? -18.116 -1.094 12.731 1.00 95.12 431 PRO A O 1
ATOM 3595 N N . GLU A 1 432 ? -15.897 -0.915 12.503 1.00 95.44 432 GLU A N 1
ATOM 3596 C CA . GLU A 1 432 ? -15.581 -1.309 13.873 1.00 95.44 432 GLU A CA 1
ATOM 3597 C C . GLU A 1 432 ? -16.070 -0.276 14.887 1.00 95.44 432 GLU A C 1
ATOM 3599 O O . GLU A 1 432 ? -16.620 -0.644 15.921 1.00 95.44 432 GLU A O 1
ATOM 3604 N N . ILE A 1 433 ? -15.927 1.011 14.576 1.00 96.38 433 ILE A N 1
ATOM 3605 C CA . ILE A 1 433 ? -16.372 2.100 15.452 1.00 96.38 433 ILE A CA 1
ATOM 3606 C C . ILE A 1 433 ? -17.897 2.183 15.443 1.00 96.38 433 ILE A C 1
ATOM 3608 O O . ILE A 1 433 ? -18.524 2.313 16.494 1.00 96.38 433 ILE A O 1
ATOM 3612 N N . LYS A 1 434 ? -18.515 1.985 14.272 1.00 95.88 434 LYS A N 1
ATOM 3613 C CA . LYS A 1 434 ? -19.968 1.837 14.161 1.00 95.88 434 LYS A CA 1
ATOM 3614 C C . LYS A 1 434 ? -20.472 0.713 15.062 1.00 95.88 434 LYS A C 1
ATOM 3616 O O . LYS A 1 434 ? -21.382 0.932 15.854 1.00 95.88 434 LYS A O 1
ATOM 3621 N N . ALA A 1 435 ? -19.858 -0.467 14.978 1.00 95.25 435 ALA A N 1
ATOM 3622 C CA . ALA A 1 435 ? -20.220 -1.610 15.809 1.00 95.25 435 ALA A CA 1
ATOM 3623 C C . ALA A 1 435 ? -20.007 -1.328 17.307 1.00 95.25 435 ALA A C 1
ATOM 3625 O O . ALA A 1 435 ? -20.831 -1.738 18.122 1.00 95.25 435 ALA A O 1
ATOM 3626 N N . TYR A 1 436 ? -18.946 -0.598 17.673 1.00 96.19 436 TYR A N 1
ATOM 3627 C CA . TYR A 1 436 ? -18.727 -0.151 19.049 1.00 96.19 436 TYR A CA 1
ATOM 3628 C C . TYR A 1 436 ? -19.892 0.708 19.548 1.00 96.19 436 TYR A C 1
ATOM 3630 O O . TYR A 1 436 ? -20.511 0.352 20.546 1.00 96.19 436 TYR A O 1
ATOM 3638 N N . PHE A 1 437 ? -20.252 1.784 18.842 1.00 96.94 437 PHE A N 1
ATOM 3639 C CA . PHE A 1 437 ? -21.348 2.660 19.269 1.00 96.94 437 PHE A CA 1
ATOM 3640 C C . PHE A 1 437 ? -22.715 1.968 19.223 1.00 96.94 437 PHE A C 1
ATOM 3642 O O . PHE A 1 437 ? -23.547 2.184 20.105 1.00 96.94 437 PHE A O 1
ATOM 3649 N N . GLN A 1 438 ? -22.945 1.072 18.259 1.00 95.25 438 GLN A N 1
ATOM 3650 C CA . GLN A 1 438 ? -24.154 0.244 18.218 1.00 95.25 438 GLN A CA 1
ATOM 3651 C C . GLN A 1 438 ? -24.283 -0.636 19.465 1.00 95.25 438 GLN A C 1
ATOM 3653 O O . GLN A 1 438 ? -25.368 -0.712 20.038 1.00 95.25 438 GLN A O 1
ATOM 3658 N N . ASN A 1 439 ? -23.184 -1.222 19.942 1.00 95.44 439 ASN A N 1
ATOM 3659 C CA . ASN A 1 439 ? -23.191 -2.135 21.089 1.00 95.44 439 ASN A CA 1
ATOM 3660 C C . ASN A 1 439 ? -22.904 -1.460 22.437 1.00 95.44 439 ASN A C 1
ATOM 3662 O O . ASN A 1 439 ? -23.017 -2.125 23.463 1.00 95.44 439 ASN A O 1
ATOM 3666 N N . LEU A 1 440 ? -22.540 -0.173 22.452 1.00 96.50 440 LEU A N 1
ATOM 3667 C CA . LEU A 1 440 ? -22.204 0.563 23.671 1.00 96.50 440 LEU A CA 1
ATOM 3668 C C . LEU A 1 440 ? -23.363 0.494 24.671 1.00 96.50 440 LEU A C 1
ATOM 3670 O O . LEU A 1 440 ? -24.481 0.903 24.338 1.00 96.50 440 LEU A O 1
ATOM 3674 N N . ASP A 1 441 ? -23.103 -0.051 25.861 1.00 95.88 441 ASP A N 1
ATOM 3675 C CA . ASP A 1 441 ? -24.095 -0.119 26.934 1.00 95.88 441 ASP A CA 1
ATOM 3676 C C . ASP A 1 441 ? -24.224 1.255 27.593 1.00 95.88 441 ASP A C 1
ATOM 3678 O O . ASP A 1 441 ? -23.231 1.853 28.010 1.00 95.88 441 ASP A O 1
ATOM 3682 N N . ILE A 1 442 ? -25.453 1.758 27.670 1.00 96.81 442 ILE A N 1
ATOM 3683 C CA . ILE A 1 442 ? -25.761 3.030 28.321 1.00 96.81 442 ILE A CA 1
ATOM 3684 C C . ILE A 1 442 ? -26.743 2.711 29.449 1.00 96.81 442 ILE A C 1
ATOM 3686 O O . ILE A 1 442 ? -27.898 2.378 29.169 1.00 96.81 442 ILE A O 1
ATOM 3690 N N . PRO A 1 443 ? -26.302 2.764 30.719 1.00 96.31 443 PRO A N 1
ATOM 3691 C CA . PRO A 1 443 ? -27.173 2.499 31.854 1.00 96.31 443 PRO A CA 1
ATOM 3692 C C . PRO A 1 443 ? -28.381 3.438 31.870 1.00 96.31 443 PRO A C 1
ATOM 3694 O O . PRO A 1 443 ? -28.257 4.629 31.567 1.00 96.31 443 PRO A O 1
ATOM 3697 N N . GLN A 1 444 ? -29.543 2.918 32.275 1.00 97.00 444 GLN A N 1
ATOM 3698 C CA . GLN A 1 444 ? -30.787 3.691 32.339 1.00 97.00 444 GLN A CA 1
ATOM 3699 C C . GLN A 1 444 ? -30.641 4.937 33.228 1.00 97.00 444 GLN A C 1
ATOM 3701 O O . GLN A 1 444 ? -31.247 5.969 32.962 1.00 97.00 444 GLN A O 1
ATOM 3706 N N . GLU A 1 445 ? -29.794 4.877 34.257 1.00 97.19 445 GLU A N 1
ATOM 3707 C CA . GLU A 1 445 ? -29.500 6.000 35.147 1.00 97.19 445 GLU A CA 1
ATOM 3708 C C . GLU A 1 445 ? -28.878 7.195 34.410 1.00 97.19 445 GLU A C 1
ATOM 3710 O O . GLU A 1 445 ? -29.173 8.339 34.763 1.00 97.19 445 GLU A O 1
ATOM 3715 N N . LEU A 1 446 ? -28.051 6.935 33.387 1.00 97.88 446 LEU A N 1
ATOM 3716 C CA . LEU A 1 446 ? -27.469 7.968 32.527 1.00 97.88 446 LEU A CA 1
ATOM 3717 C C . LEU A 1 446 ? -28.469 8.450 31.480 1.00 97.88 446 LEU A C 1
ATOM 3719 O O . LEU A 1 446 ? -28.571 9.649 31.254 1.00 97.88 446 LEU A O 1
ATOM 3723 N N . LEU A 1 447 ? -29.254 7.542 30.893 1.00 98.12 447 LEU A N 1
ATOM 3724 C CA . LEU A 1 447 ? -30.323 7.905 29.955 1.00 98.12 447 LEU A CA 1
ATOM 3725 C C . LEU A 1 447 ? -31.333 8.873 30.590 1.00 98.12 447 LEU A C 1
ATOM 3727 O O . LEU A 1 447 ? -31.783 9.819 29.951 1.00 98.12 447 LEU A O 1
ATOM 3731 N N . ASN A 1 448 ? -31.606 8.710 31.885 1.00 97.50 448 ASN A N 1
ATOM 3732 C CA . ASN A 1 448 ? -32.453 9.623 32.649 1.00 97.50 448 ASN A CA 1
ATOM 3733 C C . ASN A 1 448 ? -31.855 11.038 32.812 1.00 97.50 448 ASN A C 1
ATOM 3735 O O . ASN A 1 448 ? -32.590 11.946 33.194 1.00 97.50 448 ASN A O 1
ATOM 3739 N N . GLN A 1 449 ? -30.557 11.249 32.566 1.00 97.88 449 GLN A N 1
ATOM 3740 C CA . GLN A 1 449 ? -29.926 12.579 32.611 1.00 97.88 449 GLN A CA 1
ATOM 3741 C C . GLN A 1 449 ? -30.110 13.365 31.306 1.00 97.88 449 GLN A C 1
ATOM 3743 O O . GLN A 1 449 ? -29.843 14.564 31.265 1.00 97.88 449 GLN A O 1
ATOM 3748 N N . VAL A 1 450 ? -30.571 12.713 30.235 1.00 98.19 450 VAL A N 1
ATOM 3749 C CA . VAL A 1 450 ? -30.800 13.368 28.947 1.00 98.19 450 VAL A CA 1
ATOM 3750 C C . VAL A 1 450 ? -32.085 14.186 29.023 1.00 98.19 450 VAL A C 1
ATOM 3752 O O . VAL A 1 450 ? -33.187 13.639 29.055 1.00 98.19 450 VAL A O 1
ATOM 3755 N N . THR A 1 451 ? -31.947 15.510 29.049 1.00 97.44 451 THR A N 1
ATOM 3756 C CA . THR A 1 451 ? -33.084 16.445 29.018 1.00 97.44 451 THR A CA 1
ATOM 3757 C C . THR A 1 451 ? -33.250 17.138 27.675 1.00 97.44 451 THR A C 1
ATOM 3759 O O . THR A 1 451 ? -34.346 17.596 27.350 1.00 97.44 451 THR A O 1
ATOM 3762 N N . GLU A 1 452 ? -32.173 17.228 26.900 1.00 96.69 452 GLU A N 1
ATOM 3763 C CA . GLU A 1 452 ? -32.104 17.952 25.635 1.00 96.69 452 GLU A CA 1
ATOM 3764 C C . GLU A 1 452 ? -31.222 17.152 24.672 1.00 96.69 452 GLU A C 1
ATOM 3766 O O . GLU A 1 452 ? -30.212 16.592 25.093 1.00 96.69 452 GLU A O 1
ATOM 3771 N N . LEU A 1 453 ? -31.612 17.074 23.401 1.00 95.88 453 LEU A N 1
ATOM 3772 C CA . LEU A 1 453 ? -30.780 16.523 22.330 1.00 95.88 453 LEU A CA 1
ATOM 3773 C C . LEU A 1 453 ? -30.648 17.548 21.209 1.00 95.88 453 LEU A C 1
ATOM 3775 O O . LEU A 1 453 ? -31.556 18.344 20.970 1.00 95.88 453 LEU A O 1
ATOM 3779 N N . TYR A 1 454 ? -29.527 17.503 20.506 1.00 91.06 454 TYR A N 1
ATOM 3780 C CA . TYR A 1 454 ? -29.238 18.388 19.389 1.00 91.06 454 TYR A CA 1
ATOM 3781 C C . TYR A 1 454 ? -28.795 17.558 18.185 1.00 91.06 454 TYR A C 1
ATOM 3783 O O . TYR A 1 454 ? -27.920 16.697 18.296 1.00 91.06 454 TYR A O 1
ATOM 3791 N N . MET A 1 455 ? -29.450 17.789 17.050 1.00 87.88 455 MET A N 1
ATOM 3792 C CA . MET A 1 455 ? -29.070 17.224 15.765 1.00 87.88 455 MET A CA 1
ATOM 3793 C C . MET A 1 455 ? -28.126 18.202 15.070 1.00 87.88 455 MET A C 1
ATOM 3795 O O . MET A 1 455 ? -28.580 19.138 14.424 1.00 87.88 455 MET A O 1
ATOM 3799 N N . ASP A 1 456 ? -26.826 17.951 15.186 1.00 82.62 456 ASP A N 1
ATOM 3800 C CA . ASP A 1 456 ? -25.806 18.710 14.461 1.00 82.62 456 ASP A CA 1
ATOM 3801 C C . ASP A 1 456 ? -25.820 18.329 12.969 1.00 82.62 456 ASP A C 1
ATOM 3803 O O . ASP A 1 456 ? -25.703 17.147 12.616 1.00 82.62 456 ASP A O 1
ATOM 3807 N N . ASP A 1 457 ? -25.987 19.320 12.094 1.00 79.06 457 ASP A N 1
ATOM 3808 C CA . ASP A 1 457 ? -25.974 19.151 10.638 1.00 79.06 457 ASP A CA 1
ATOM 3809 C C . ASP A 1 457 ? -24.557 19.173 10.030 1.00 79.06 457 ASP A C 1
ATOM 3811 O O . ASP A 1 457 ? -24.371 18.874 8.847 1.00 79.06 457 ASP A O 1
ATOM 3815 N N . GLY A 1 458 ? -23.559 19.472 10.863 1.00 78.38 458 GLY A N 1
ATOM 3816 C CA . GLY A 1 458 ? -22.137 19.515 10.568 1.00 78.38 458 GLY A CA 1
ATOM 3817 C C . GLY A 1 458 ? -21.636 20.816 9.949 1.00 78.38 458 GLY A C 1
ATOM 3818 O O . GLY A 1 458 ? -20.421 21.005 9.878 1.00 78.38 458 GLY A O 1
ATOM 3819 N N . PHE A 1 459 ? -22.509 21.748 9.554 1.00 76.12 459 PHE A N 1
ATOM 3820 C CA . PHE A 1 459 ? -22.079 23.023 8.966 1.00 76.12 459 PHE A CA 1
ATOM 3821 C C . PHE A 1 459 ? -21.475 23.979 10.009 1.00 76.12 459 PHE A C 1
ATOM 3823 O O . PHE A 1 459 ? -20.657 24.834 9.658 1.00 76.12 459 PHE A O 1
ATOM 3830 N N . GLY A 1 460 ? -21.832 23.815 11.289 1.00 68.38 460 GLY A N 1
ATOM 3831 C CA . GLY A 1 460 ? -21.345 24.617 12.420 1.00 68.38 460 GLY A CA 1
ATOM 3832 C C . GLY A 1 460 ? -20.096 24.081 13.126 1.00 68.38 460 GLY A C 1
ATOM 3833 O O . GLY A 1 460 ? -19.618 24.705 14.074 1.00 68.38 460 GLY A O 1
ATOM 3834 N N . GLY A 1 461 ? -19.546 22.951 12.679 1.00 67.75 461 GLY A N 1
ATOM 3835 C CA . GLY A 1 461 ? -18.393 22.326 13.322 1.00 67.75 461 GLY A CA 1
ATOM 3836 C C . GLY A 1 461 ? -18.600 20.885 13.763 1.00 67.75 461 GLY A C 1
ATOM 3837 O O . GLY A 1 461 ? -17.599 20.302 14.157 1.00 67.75 461 GLY A O 1
ATOM 3838 N N . GLY A 1 462 ? -19.792 20.295 13.611 1.00 79.12 462 GLY A N 1
ATOM 3839 C CA . GLY A 1 462 ? -20.053 18.854 13.697 1.00 79.12 462 GLY A CA 1
ATOM 3840 C C . GLY A 1 462 ? -19.973 18.242 15.097 1.00 79.12 462 GLY A C 1
ATOM 3841 O O . GLY A 1 462 ? -19.048 18.501 15.867 1.00 79.12 462 GLY A O 1
ATOM 3842 N N . ALA A 1 463 ? -20.900 17.330 15.400 1.00 89.06 463 ALA A N 1
ATOM 3843 C CA . ALA A 1 463 ? -20.898 16.606 16.666 1.00 89.06 463 ALA A CA 1
ATOM 3844 C C . ALA A 1 463 ? -19.664 15.696 16.774 1.00 89.06 463 ALA A C 1
ATOM 3846 O O . ALA A 1 463 ? -19.271 15.006 15.823 1.00 89.06 463 ALA A O 1
ATOM 3847 N N . GLN A 1 464 ? -19.047 15.665 17.956 1.00 93.75 464 GLN A N 1
ATOM 3848 C CA . GLN A 1 464 ? -17.767 15.000 18.171 1.00 93.75 464 GLN A CA 1
ATOM 3849 C C . GLN A 1 464 ? -17.844 13.503 17.859 1.00 93.75 464 GLN A C 1
ATOM 3851 O O . GLN A 1 464 ? -16.885 12.953 17.310 1.00 93.75 464 GLN A O 1
ATOM 3856 N N . VAL A 1 465 ? -18.972 12.854 18.153 1.00 94.38 465 VAL A N 1
ATOM 3857 C CA . VAL A 1 465 ? -19.228 11.444 17.841 1.00 94.38 465 VAL A CA 1
ATOM 3858 C C . VAL A 1 465 ? -19.074 11.133 16.347 1.00 94.38 465 VAL A C 1
ATOM 3860 O O . VAL A 1 465 ? -18.570 10.060 16.003 1.00 94.38 465 VAL A O 1
ATOM 3863 N N . TYR A 1 466 ? -19.417 12.067 15.450 1.00 92.19 466 TYR A N 1
ATOM 3864 C CA . TYR A 1 466 ? -19.255 11.868 14.010 1.00 92.19 466 TYR A CA 1
ATOM 3865 C C . TYR A 1 466 ? -17.790 11.881 13.600 1.00 92.19 466 TYR A C 1
ATOM 3867 O O . TYR A 1 466 ? -17.382 10.960 12.909 1.00 92.19 466 TYR A O 1
ATOM 3875 N N . TYR A 1 467 ? -16.959 12.797 14.101 1.00 92.81 467 TYR A N 1
ATOM 3876 C CA . TYR A 1 467 ? -15.517 12.767 13.800 1.00 92.81 467 TYR A CA 1
ATOM 3877 C C . TYR A 1 467 ? -14.794 11.551 14.386 1.00 92.81 467 TYR A C 1
ATOM 3879 O O . TYR A 1 467 ? -13.714 11.180 13.936 1.00 92.81 467 TYR A O 1
ATOM 3887 N N . GLN A 1 468 ? -15.366 10.912 15.405 1.00 95.81 468 GLN A N 1
ATOM 3888 C CA . GLN A 1 468 ? -14.822 9.661 15.931 1.00 95.81 468 GLN A CA 1
ATOM 3889 C C . GLN A 1 468 ? -15.234 8.465 15.064 1.00 95.81 468 GLN A C 1
ATOM 3891 O O . GLN A 1 468 ? -14.468 7.517 14.920 1.00 95.81 468 GLN A O 1
ATOM 3896 N N . LEU A 1 469 ? -16.433 8.505 14.476 1.00 94.38 469 LEU A N 1
ATOM 3897 C CA . LEU A 1 469 ? -17.004 7.454 13.631 1.00 94.38 469 LEU A CA 1
ATOM 3898 C C . LEU A 1 469 ? -16.555 7.533 12.159 1.00 94.38 469 LEU A C 1
ATOM 3900 O O . LEU A 1 469 ? -16.349 6.503 11.512 1.00 94.38 469 LEU A O 1
ATOM 3904 N N . TRP A 1 470 ? -16.443 8.754 11.647 1.00 93.06 470 TRP A N 1
ATOM 3905 C CA . TRP A 1 470 ? -16.142 9.154 10.277 1.00 93.06 470 TRP A CA 1
ATOM 3906 C C . TRP A 1 470 ? -15.199 10.383 10.325 1.00 93.06 470 TRP A C 1
ATOM 3908 O O . TRP A 1 470 ? -15.639 11.524 10.210 1.00 93.06 470 TRP A O 1
ATOM 3918 N N . PRO A 1 471 ? -13.886 10.168 10.540 1.00 93.62 471 PRO A N 1
ATOM 3919 C CA . PRO A 1 471 ? -12.894 11.226 10.784 1.00 93.62 471 PRO A CA 1
ATOM 3920 C C . PRO A 1 471 ? -12.821 12.359 9.764 1.00 93.62 471 PRO A C 1
ATOM 3922 O O . PRO A 1 471 ? -12.573 13.499 10.149 1.00 93.62 471 PRO A O 1
ATOM 3925 N N . PHE A 1 472 ? -13.017 12.054 8.483 1.00 92.44 472 PHE A N 1
ATOM 3926 C CA . PHE A 1 472 ? -13.014 13.041 7.403 1.00 92.44 472 PHE A CA 1
ATOM 3927 C C . PHE A 1 472 ? -14.419 13.327 6.874 1.00 92.44 472 PHE A C 1
ATOM 3929 O O . PHE A 1 472 ? -14.560 13.663 5.703 1.00 92.44 472 PHE A O 1
ATOM 3936 N N . TRP A 1 473 ? -15.443 13.157 7.715 1.00 90.50 473 TRP A N 1
ATOM 3937 C CA . TRP A 1 473 ? -16.804 13.568 7.394 1.00 90.50 473 TRP A CA 1
ATOM 3938 C C . TRP A 1 473 ? -16.845 15.069 7.091 1.00 90.50 473 TRP A C 1
ATOM 3940 O O . TRP A 1 473 ? -16.443 15.878 7.930 1.00 90.50 473 TRP A O 1
ATOM 3950 N N . ASP A 1 474 ? -17.320 15.426 5.898 1.00 87.75 474 ASP A N 1
ATOM 3951 C CA . ASP A 1 474 ? -17.450 16.816 5.465 1.00 87.75 474 ASP A CA 1
ATOM 3952 C C . ASP A 1 474 ? -18.797 17.047 4.743 1.00 87.75 474 ASP A C 1
ATOM 3954 O O . ASP A 1 474 ? -18.943 16.774 3.542 1.00 87.75 474 ASP A O 1
ATOM 3958 N N . PRO A 1 475 ? -19.811 17.594 5.440 1.00 81.94 475 PRO A N 1
ATOM 3959 C CA . PRO A 1 475 ? -21.102 17.896 4.820 1.00 81.94 475 PRO A CA 1
ATOM 3960 C C . PRO A 1 475 ? -20.998 18.949 3.706 1.00 81.94 475 PRO A C 1
ATOM 3962 O O . PRO A 1 475 ? -21.839 18.980 2.805 1.00 81.94 475 PRO A O 1
ATOM 3965 N N . GLY A 1 476 ? -19.948 19.779 3.696 1.00 80.19 476 GLY A N 1
ATOM 3966 C CA . GLY A 1 476 ? -19.700 20.791 2.668 1.00 80.19 476 GLY A CA 1
ATOM 3967 C C . GLY A 1 476 ? -19.358 20.215 1.290 1.00 80.19 476 GLY A C 1
ATOM 3968 O O . GLY A 1 476 ? -19.543 20.901 0.281 1.00 80.19 476 GLY A O 1
ATOM 3969 N N . VAL A 1 477 ? -18.913 18.956 1.220 1.00 83.19 477 VAL A N 1
ATOM 3970 C CA . VAL A 1 477 ? -18.664 18.230 -0.042 1.00 83.19 477 VAL A CA 1
ATOM 3971 C C . VAL A 1 477 ? -19.740 17.190 -0.364 1.00 83.19 477 VAL A C 1
ATOM 3973 O O . VAL A 1 477 ? -19.615 16.469 -1.356 1.00 83.19 477 VAL A O 1
ATOM 3976 N N . GLY A 1 478 ? -20.829 17.173 0.410 1.00 79.88 478 GLY A N 1
ATOM 3977 C CA . GLY A 1 478 ? -21.997 16.326 0.177 1.00 79.88 478 GLY A CA 1
ATOM 3978 C C . GLY A 1 478 ? -22.049 15.048 1.013 1.00 79.88 478 GLY A C 1
ATOM 3979 O O . GLY A 1 478 ? -22.853 14.175 0.686 1.00 79.88 478 GLY A O 1
ATOM 3980 N N . ASP A 1 479 ? -21.237 14.917 2.066 1.00 86.12 479 ASP A N 1
ATOM 3981 C CA . ASP A 1 479 ? -21.360 13.793 2.992 1.00 86.12 479 ASP A CA 1
ATOM 3982 C C . ASP A 1 479 ? -22.612 13.935 3.871 1.00 86.12 479 ASP A C 1
ATOM 3984 O O . ASP A 1 479 ? -22.780 14.899 4.618 1.00 86.12 479 ASP A O 1
ATOM 3988 N N . GLU A 1 480 ? -23.503 12.950 3.823 1.00 83.38 480 GLU A N 1
ATOM 3989 C CA . GLU A 1 480 ? -24.757 12.991 4.577 1.00 83.38 480 GLU A CA 1
ATOM 3990 C C . GLU A 1 480 ? -24.584 12.492 6.020 1.00 83.38 480 GLU A C 1
ATOM 3992 O O . GLU A 1 480 ? -23.930 11.478 6.273 1.00 83.38 480 GLU A O 1
ATOM 3997 N N . ILE A 1 481 ? -25.246 13.158 6.975 1.00 84.31 481 ILE A N 1
ATOM 3998 C CA . ILE A 1 481 ? -25.445 12.602 8.322 1.00 84.31 481 ILE A CA 1
ATOM 3999 C C . ILE A 1 481 ? -26.200 11.273 8.252 1.00 84.31 481 ILE A C 1
ATOM 4001 O O . ILE A 1 481 ? -27.008 11.036 7.350 1.00 84.31 481 ILE A O 1
ATOM 4005 N N . ILE A 1 482 ? -26.006 10.424 9.261 1.00 88.50 482 ILE A N 1
ATOM 4006 C CA . ILE A 1 482 ? -26.786 9.192 9.386 1.00 88.50 482 ILE A CA 1
ATOM 4007 C C . ILE A 1 482 ? -28.262 9.577 9.579 1.00 88.50 482 ILE A C 1
ATOM 4009 O O . ILE A 1 482 ? -28.582 10.287 10.535 1.00 88.50 482 ILE A O 1
ATOM 4013 N N . PRO A 1 483 ? -29.174 9.128 8.698 1.00 88.94 483 PRO A N 1
ATOM 4014 C CA . PRO A 1 483 ? -30.565 9.545 8.761 1.00 88.94 483 PRO A CA 1
ATOM 4015 C C . PRO A 1 483 ? -31.268 8.930 9.972 1.00 88.94 483 PRO A C 1
ATOM 4017 O O . PRO A 1 483 ? -31.161 7.727 10.222 1.00 88.94 483 PRO A O 1
ATOM 4020 N N . ILE A 1 484 ? -32.039 9.757 10.679 1.00 91.31 484 ILE A N 1
ATOM 4021 C CA . ILE A 1 484 ? -32.980 9.302 11.702 1.00 91.31 484 ILE A CA 1
ATOM 4022 C C . ILE A 1 484 ? -34.239 8.727 11.046 1.00 91.31 484 ILE A C 1
ATOM 4024 O O . ILE A 1 484 ? -34.742 9.242 10.044 1.00 91.31 484 ILE A O 1
ATOM 4028 N N . SER A 1 485 ? -34.763 7.645 11.610 1.00 91.31 485 SER A N 1
ATOM 4029 C CA . SER A 1 485 ? -35.933 6.942 11.097 1.00 91.31 485 SER A CA 1
ATOM 4030 C C . SER A 1 485 ? -37.101 6.969 12.086 1.00 91.31 485 SER A C 1
ATOM 4032 O O . SER A 1 485 ? -36.983 7.378 13.238 1.00 91.31 485 SER A O 1
ATOM 4034 N N . ASN A 1 486 ? -38.263 6.482 11.647 1.00 92.00 486 ASN A N 1
ATOM 4035 C CA . ASN A 1 486 ? -39.455 6.404 12.496 1.00 92.00 486 ASN A CA 1
ATOM 4036 C C . ASN A 1 486 ? -39.310 5.441 13.682 1.00 92.00 486 ASN A C 1
ATOM 4038 O O . ASN A 1 486 ? -40.120 5.510 14.603 1.00 92.00 486 ASN A O 1
ATOM 4042 N N . THR A 1 487 ? -38.309 4.552 13.690 1.00 93.50 487 THR A N 1
ATOM 4043 C CA . THR A 1 487 ? -38.087 3.664 14.840 1.00 93.50 487 THR A CA 1
ATOM 4044 C C . THR A 1 487 ? -37.581 4.418 16.065 1.00 93.50 487 THR A C 1
ATOM 4046 O O . THR A 1 487 ? -37.732 3.911 17.170 1.00 93.50 487 THR A O 1
ATOM 4049 N N . ALA A 1 488 ? -37.061 5.639 15.891 1.00 93.88 488 ALA A N 1
ATOM 4050 C CA . ALA A 1 488 ? -36.639 6.502 16.989 1.00 93.88 488 ALA A CA 1
ATOM 4051 C C . ALA A 1 488 ? -37.785 6.828 17.964 1.00 93.88 488 ALA A C 1
ATOM 4053 O O . ALA A 1 488 ? -37.527 7.023 19.145 1.00 93.88 488 ALA A O 1
ATOM 4054 N N . ILE A 1 489 ? -39.045 6.844 17.500 1.00 94.31 489 ILE A N 1
ATOM 4055 C CA . ILE A 1 489 ? -40.220 7.119 18.349 1.00 94.31 489 ILE A CA 1
ATOM 4056 C C . ILE A 1 489 ? -40.346 6.083 19.473 1.00 94.31 489 ILE A C 1
ATOM 4058 O O . ILE A 1 489 ? -40.691 6.436 20.602 1.00 94.31 489 ILE A O 1
ATOM 4062 N N . ASP A 1 490 ? -40.074 4.812 19.163 1.00 94.62 490 ASP A N 1
ATOM 4063 C CA . ASP A 1 490 ? -40.127 3.735 20.151 1.00 94.62 490 ASP A CA 1
ATOM 4064 C C . ASP A 1 490 ? -39.028 3.933 21.201 1.00 94.62 490 ASP A C 1
ATOM 4066 O O . ASP A 1 490 ? -39.292 3.844 22.395 1.00 94.62 490 ASP A O 1
ATOM 4070 N N . ASP A 1 491 ? -37.821 4.288 20.759 1.00 96.62 491 ASP A N 1
ATOM 4071 C CA . ASP A 1 491 ? -36.647 4.452 21.620 1.00 96.62 491 ASP A CA 1
ATOM 4072 C C . ASP A 1 491 ? -36.745 5.655 22.580 1.00 96.62 491 ASP A C 1
ATOM 4074 O O . ASP A 1 491 ? -36.021 5.706 23.577 1.00 96.62 491 ASP A O 1
ATOM 4078 N N . LEU A 1 492 ? -37.658 6.608 22.340 1.00 95.62 492 LEU A N 1
ATOM 4079 C CA . LEU A 1 492 ? -37.924 7.710 23.278 1.00 95.62 492 LEU A CA 1
ATOM 4080 C C . LEU A 1 492 ? -38.405 7.213 24.648 1.00 95.62 492 LEU A C 1
ATOM 4082 O O . LEU A 1 492 ? -38.262 7.930 25.636 1.00 95.62 492 LEU A O 1
ATOM 4086 N N . GLU A 1 493 ? -38.940 5.989 24.741 1.00 95.19 493 GLU A N 1
ATOM 4087 C CA . GLU A 1 493 ? -39.312 5.385 26.028 1.00 95.19 493 GLU A CA 1
ATOM 4088 C C . GLU A 1 493 ? -38.120 5.235 26.985 1.00 95.19 493 GLU A C 1
ATOM 4090 O O . GLU A 1 493 ? -38.299 5.242 28.204 1.00 95.19 493 GLU A O 1
ATOM 4095 N N . PHE A 1 494 ? -36.900 5.162 26.443 1.00 96.62 494 PHE A N 1
ATOM 4096 C CA . PHE A 1 494 ? -35.673 5.072 27.227 1.00 96.62 494 PHE A CA 1
ATOM 4097 C C . PHE A 1 494 ? -35.214 6.420 27.792 1.00 96.62 494 PHE A C 1
ATOM 4099 O O . PHE A 1 494 ? -34.332 6.438 28.648 1.00 96.62 494 PHE A O 1
ATOM 4106 N N . LEU A 1 495 ? -35.798 7.538 27.350 1.00 97.56 495 LEU A N 1
ATOM 4107 C CA . LEU A 1 495 ? -35.391 8.902 27.701 1.00 97.56 495 LEU A CA 1
ATOM 4108 C C . LEU A 1 495 ? -36.526 9.645 28.436 1.00 97.56 495 LEU A C 1
ATOM 4110 O O . LEU A 1 495 ? -37.036 10.650 27.938 1.00 97.56 495 LEU A O 1
ATOM 4114 N N . PRO A 1 496 ? -36.944 9.198 29.637 1.00 96.06 496 PRO A N 1
ATOM 4115 C CA . PRO A 1 496 ? -38.162 9.690 30.295 1.00 96.06 496 PRO A CA 1
ATOM 4116 C C . PRO A 1 496 ? -38.116 11.172 30.700 1.00 96.06 496 PRO A C 1
ATOM 4118 O O . PRO A 1 496 ? -39.156 11.756 30.992 1.00 96.06 496 PRO A O 1
ATOM 4121 N N . ASN A 1 497 ? -36.924 11.775 30.742 1.00 97.50 497 ASN A N 1
ATOM 4122 C CA . ASN A 1 497 ? -36.715 13.173 31.116 1.00 97.50 497 ASN A CA 1
ATOM 4123 C C . ASN A 1 497 ? -36.401 14.086 29.920 1.00 97.50 497 ASN A C 1
ATOM 4125 O O . ASN A 1 497 ? -36.160 15.279 30.135 1.00 97.50 497 ASN A O 1
ATOM 4129 N N . LEU A 1 498 ? -36.415 13.562 28.687 1.00 98.12 498 LEU A N 1
ATOM 4130 C CA . LEU A 1 498 ? -36.190 14.350 27.479 1.00 98.12 498 LEU A CA 1
ATOM 4131 C C . LEU A 1 498 ? -37.336 15.347 27.290 1.00 98.12 498 LEU A C 1
ATOM 4133 O O . LEU A 1 498 ? -38.505 14.975 27.272 1.00 98.12 498 LEU A O 1
ATOM 4137 N N . LYS A 1 499 ? -36.995 16.628 27.150 1.00 96.50 499 LYS A N 1
ATOM 4138 C CA . LYS A 1 499 ? -37.962 17.724 27.000 1.00 96.50 499 LYS A CA 1
ATOM 4139 C C . LYS A 1 499 ? -37.901 18.377 25.634 1.00 96.50 499 LYS A C 1
ATOM 4141 O O . LYS A 1 499 ? -38.918 18.894 25.182 1.00 96.50 499 LYS A O 1
ATOM 4146 N N . LYS A 1 500 ? -36.726 18.400 25.001 1.00 95.62 500 LYS A N 1
ATOM 4147 C CA . LYS A 1 500 ? -36.545 19.086 23.722 1.00 95.62 500 LYS A CA 1
ATOM 4148 C C . LYS A 1 500 ? -35.522 18.419 22.808 1.00 95.62 500 LYS A C 1
ATOM 4150 O O . LYS A 1 500 ? -34.534 17.869 23.290 1.00 95.62 500 LYS A O 1
ATOM 4155 N N . ILE A 1 501 ? -35.757 18.520 21.503 1.00 94.38 501 ILE A N 1
ATOM 4156 C CA . ILE A 1 501 ? -34.800 18.182 20.444 1.00 94.38 501 ILE A CA 1
ATOM 4157 C C . ILE A 1 501 ? -34.630 19.419 19.562 1.00 94.38 501 ILE A C 1
ATOM 4159 O O . ILE A 1 501 ? -35.620 20.015 19.144 1.00 94.38 501 ILE A O 1
ATOM 4163 N N . ILE A 1 502 ? -33.386 19.812 19.305 1.00 90.44 502 ILE A N 1
ATOM 4164 C CA . ILE A 1 502 ? -33.044 20.979 18.485 1.00 90.44 502 ILE A CA 1
ATOM 4165 C C . ILE A 1 502 ? -32.504 20.511 17.123 1.00 90.44 502 ILE A C 1
ATOM 4167 O O . ILE A 1 502 ? -31.698 19.580 17.085 1.00 90.44 502 ILE A O 1
ATOM 4171 N N . GLY A 1 503 ? -32.924 21.152 16.027 1.00 85.50 503 GLY A N 1
ATOM 4172 C CA . GLY A 1 503 ? -32.362 21.001 14.676 1.00 85.50 503 GLY A CA 1
ATOM 4173 C C . GLY A 1 503 ? -33.116 20.034 13.755 1.00 85.50 503 GLY A C 1
ATOM 4174 O O . GLY A 1 503 ? -32.972 20.102 12.534 1.00 85.50 503 GLY A O 1
ATOM 4175 N N . LEU A 1 504 ? -33.949 19.135 14.292 1.00 82.81 504 LEU A N 1
ATOM 4176 C CA . LEU A 1 504 ? -34.621 18.078 13.517 1.00 82.81 504 LEU A CA 1
ATOM 4177 C C . LEU A 1 504 ? -35.638 18.622 12.497 1.00 82.81 504 LEU A C 1
ATOM 4179 O O . LEU A 1 504 ? -35.801 18.077 11.405 1.00 82.81 504 LEU A O 1
ATOM 4183 N N . GLU A 1 505 ? -36.324 19.703 12.839 1.00 65.62 505 GLU A N 1
ATOM 4184 C CA . GLU A 1 505 ? -37.325 20.376 12.004 1.00 65.62 505 GLU A CA 1
ATOM 4185 C C . GLU A 1 505 ? -36.761 20.985 10.709 1.00 65.62 505 GLU A C 1
ATOM 4187 O O . GLU A 1 505 ? -37.522 21.223 9.769 1.00 65.62 505 GLU A O 1
ATOM 4192 N N . SER A 1 506 ? -35.438 21.162 10.609 1.00 61.34 506 SER A N 1
ATOM 4193 C CA . SER A 1 506 ? -34.759 21.534 9.359 1.00 61.34 506 SER A CA 1
ATOM 4194 C C . SER A 1 506 ? -34.828 20.442 8.273 1.00 61.34 506 SER A C 1
ATOM 4196 O O . SER A 1 506 ? -34.567 20.725 7.100 1.00 61.34 506 SER A O 1
ATOM 4198 N N . LYS A 1 507 ? -35.233 19.207 8.625 1.00 64.75 507 LYS A N 1
ATOM 4199 C CA . LYS A 1 507 ? -35.416 18.070 7.704 1.00 64.75 507 LYS A CA 1
ATOM 4200 C C . LYS A 1 507 ? -36.896 17.649 7.603 1.00 64.75 507 LYS A C 1
ATOM 4202 O O . LYS A 1 507 ? -37.307 16.662 8.215 1.00 64.75 507 LYS A O 1
ATOM 4207 N N . PRO A 1 508 ? -37.718 18.359 6.802 1.00 54.81 508 PRO A N 1
ATOM 4208 C CA . PRO A 1 508 ? -39.184 18.233 6.790 1.00 54.81 508 PRO A CA 1
ATOM 4209 C C . PRO A 1 508 ? -39.740 16.925 6.195 1.00 54.81 508 PRO A C 1
ATOM 4211 O O . PRO A 1 508 ? -40.956 16.722 6.186 1.00 54.81 508 PRO A O 1
ATOM 4214 N N . ASP A 1 509 ? -38.888 16.017 5.720 1.00 64.94 509 ASP A N 1
ATOM 4215 C CA . ASP A 1 509 ? -39.310 14.848 4.942 1.00 64.94 509 ASP A CA 1
ATOM 4216 C C . ASP A 1 509 ? -39.933 13.716 5.784 1.00 64.94 509 ASP A C 1
ATOM 4218 O O . ASP A 1 509 ? -40.431 12.737 5.224 1.00 64.94 509 ASP A O 1
ATOM 4222 N N . ASN A 1 510 ? -39.966 13.829 7.122 1.00 73.62 510 ASN A N 1
ATOM 4223 C CA . ASN A 1 510 ? -40.489 12.776 7.999 1.00 73.62 510 ASN A CA 1
ATOM 4224 C C . ASN A 1 510 ? -41.561 13.262 8.997 1.00 73.62 510 ASN A C 1
ATOM 4226 O O . ASN A 1 510 ? -41.386 13.211 10.214 1.00 73.62 510 ASN A O 1
ATOM 4230 N N . GLN A 1 511 ? -42.719 13.689 8.478 1.00 83.31 511 GLN A N 1
ATOM 4231 C CA . GLN A 1 511 ? -43.867 14.162 9.278 1.00 83.31 511 GLN A CA 1
ATOM 4232 C C . GLN A 1 511 ? -44.321 13.177 10.367 1.00 83.31 511 GLN A C 1
ATOM 4234 O O . GLN A 1 511 ? -44.748 13.598 11.439 1.00 83.31 511 GLN A O 1
ATOM 4239 N N . ARG A 1 512 ? -44.216 11.866 10.113 1.00 88.81 512 ARG A N 1
ATOM 4240 C CA . ARG A 1 512 ? -44.574 10.836 11.097 1.00 88.81 512 ARG A CA 1
ATOM 4241 C C . ARG A 1 512 ? -43.646 10.864 12.312 1.00 88.81 512 ARG A C 1
ATOM 4243 O O . ARG A 1 512 ? -44.126 10.696 13.428 1.00 88.81 512 ARG A O 1
ATOM 4250 N N . LEU A 1 513 ? -42.347 11.070 12.094 1.00 88.75 513 LEU A N 1
ATOM 4251 C CA . LEU A 1 513 ? -41.364 11.199 13.167 1.00 88.75 513 LEU A CA 1
ATOM 4252 C C . LEU A 1 513 ? -41.658 12.426 14.027 1.00 88.75 513 LEU A C 1
ATOM 4254 O O . LEU A 1 513 ? -41.739 12.301 15.242 1.00 88.75 513 LEU A O 1
ATOM 4258 N N . VAL A 1 514 ? -41.885 13.575 13.386 1.00 88.44 514 VAL A N 1
ATOM 4259 C CA . VAL A 1 514 ? -42.233 14.838 14.057 1.00 88.44 514 VAL A CA 1
ATOM 4260 C C . VAL A 1 514 ? -43.457 14.658 14.956 1.00 88.44 514 VAL A C 1
ATOM 4262 O O . VAL A 1 514 ? -43.366 14.883 16.160 1.00 88.44 514 VAL A O 1
ATOM 4265 N N . GLN A 1 515 ? -44.564 14.153 14.401 1.00 89.06 515 GLN A N 1
ATOM 4266 C CA . GLN A 1 515 ? -45.795 13.912 15.161 1.00 89.06 515 GLN A CA 1
ATOM 4267 C C . GLN A 1 515 ? -45.571 12.937 16.323 1.00 89.06 515 GLN A C 1
ATOM 4269 O O . GLN A 1 515 ? -46.009 13.197 17.439 1.00 89.06 515 GLN A O 1
ATOM 4274 N N . GLY A 1 516 ? -44.844 11.839 16.088 1.00 90.94 516 GLY A N 1
ATOM 4275 C CA . GLY A 1 516 ? -44.559 10.852 17.129 1.00 90.94 516 GLY A CA 1
ATOM 4276 C C . GLY A 1 516 ? -43.690 11.389 18.272 1.00 90.94 516 GLY A C 1
ATOM 4277 O O . GLY A 1 516 ? -43.874 10.975 19.414 1.00 90.94 516 GLY A O 1
ATOM 4278 N N . ILE A 1 517 ? -42.769 12.318 17.993 1.00 91.81 517 ILE A N 1
ATOM 4279 C CA . ILE A 1 517 ? -41.958 12.993 19.019 1.00 91.81 517 ILE A CA 1
ATOM 4280 C C . ILE A 1 517 ? -42.829 13.954 19.844 1.00 91.81 517 ILE A C 1
ATOM 4282 O O . ILE A 1 517 ? -42.784 13.927 21.076 1.00 91.81 517 ILE A O 1
ATOM 4286 N N . GLU A 1 518 ? -43.662 14.761 19.183 1.00 90.62 518 GLU A N 1
ATOM 4287 C CA . GLU A 1 518 ? -44.554 15.718 19.849 1.00 90.62 518 GLU A CA 1
ATOM 4288 C C . GLU A 1 518 ? -45.610 15.018 20.723 1.00 90.62 518 GLU A C 1
ATOM 4290 O O . GLU A 1 518 ? -45.870 15.450 21.847 1.00 90.62 518 GLU A O 1
ATOM 4295 N N . GLU A 1 519 ? -46.171 13.890 20.267 1.00 93.25 519 GLU A N 1
ATOM 4296 C CA . GLU A 1 519 ? -47.114 13.060 21.038 1.00 93.25 519 GLU A CA 1
ATOM 4297 C C . GLU A 1 519 ? -46.497 12.488 22.326 1.00 93.25 519 GLU A C 1
ATOM 4299 O O . GLU A 1 519 ? -47.211 12.219 23.296 1.00 93.25 519 GLU A O 1
ATOM 4304 N N . LYS A 1 520 ? -45.169 12.330 22.368 1.00 90.75 520 LYS A N 1
ATOM 4305 C CA . LYS A 1 520 ? -44.416 11.936 23.569 1.00 90.75 520 LYS A CA 1
ATOM 4306 C C . LYS A 1 520 ? -44.102 13.118 24.495 1.00 90.75 520 LYS A C 1
ATOM 4308 O O . LYS A 1 520 ? -43.482 12.916 25.536 1.00 90.75 520 LYS A O 1
ATOM 4313 N N . GLY A 1 521 ? -44.556 14.327 24.159 1.00 91.69 521 GLY A N 1
ATOM 4314 C CA . GLY A 1 521 ? -44.382 15.535 24.967 1.00 91.69 521 GLY A CA 1
ATOM 4315 C C . GLY A 1 521 ? -43.015 16.206 24.817 1.00 91.69 521 GLY A C 1
ATOM 4316 O O . GLY A 1 521 ? -42.655 17.029 25.660 1.00 91.69 521 GLY A O 1
ATOM 4317 N N . VAL A 1 522 ? -42.256 15.868 23.771 1.00 94.19 522 VAL A N 1
ATOM 4318 C CA . VAL A 1 522 ? -40.939 16.449 23.480 1.00 94.19 522 VAL A CA 1
ATOM 4319 C C . VAL A 1 522 ? -41.096 17.605 22.490 1.00 94.19 522 VAL A C 1
ATOM 4321 O O . VAL A 1 522 ? -41.714 17.456 21.439 1.00 94.19 522 VAL A O 1
ATOM 4324 N N . VAL A 1 523 ? -40.532 18.768 22.819 1.00 93.44 523 VAL A N 1
ATOM 4325 C CA . VAL A 1 523 ? -40.616 19.989 22.002 1.00 93.44 523 VAL A CA 1
ATOM 4326 C C . VAL A 1 523 ? -39.522 20.002 20.931 1.00 93.44 523 VAL A C 1
ATOM 4328 O O . VAL A 1 523 ? -38.351 19.806 21.248 1.00 93.44 523 VAL A O 1
ATOM 4331 N N . LEU A 1 524 ? -39.882 20.288 19.679 1.00 90.44 524 LEU A N 1
ATOM 4332 C CA . LEU A 1 524 ? -38.929 20.490 18.580 1.00 90.44 524 LEU A CA 1
ATOM 4333 C C . LEU A 1 524 ? -38.600 21.981 18.410 1.00 90.44 524 LEU A C 1
ATOM 4335 O O . LEU A 1 524 ? -39.493 22.825 18.523 1.00 90.44 524 LEU A O 1
ATOM 4339 N N . MET A 1 525 ? -37.331 22.320 18.176 1.00 86.94 525 MET A N 1
ATOM 4340 C CA . MET A 1 525 ? -36.862 23.706 18.069 1.00 86.94 525 MET A CA 1
ATOM 4341 C C . MET A 1 525 ? -35.848 23.891 16.945 1.00 86.94 525 MET A C 1
ATOM 4343 O O . MET A 1 525 ? -34.873 23.151 16.878 1.00 86.94 525 MET A O 1
ATOM 4347 N N . LEU A 1 526 ? -36.025 24.964 16.166 1.00 79.50 526 LEU A N 1
ATOM 4348 C CA . LEU A 1 526 ? -35.056 25.410 15.164 1.00 79.50 526 LEU A CA 1
ATOM 4349 C C . LEU A 1 526 ? -33.682 25.679 15.770 1.00 79.50 526 LEU A C 1
ATOM 4351 O O . LEU A 1 526 ? -33.557 26.278 16.842 1.00 79.50 526 LEU A O 1
ATOM 4355 N N . GLU A 1 527 ? -32.662 25.251 15.039 1.00 69.44 527 GLU A N 1
ATOM 4356 C CA . GLU A 1 527 ? -31.298 25.713 15.234 1.00 69.44 527 GLU A CA 1
ATOM 4357 C C . GLU A 1 527 ? -31.222 27.220 14.922 1.00 69.44 527 GLU A C 1
ATOM 4359 O O . GLU A 1 527 ? -31.740 27.670 13.896 1.00 69.44 527 GLU A O 1
ATOM 4364 N N . ASN A 1 528 ? -30.671 28.008 15.854 1.00 59.69 528 ASN A N 1
ATOM 4365 C CA . ASN A 1 528 ? -30.637 29.478 15.787 1.00 59.69 528 ASN A CA 1
ATOM 4366 C C . ASN A 1 528 ? -29.377 30.017 15.119 1.00 59.69 528 ASN A C 1
ATOM 4368 O O . ASN A 1 528 ? -28.281 29.531 15.479 1.00 59.69 528 ASN A O 1
#

Sequence (528 aa):
MKFRNYFFRKKKSKLIVSPLILKHLELIEKAPYNDKSTRDKICRQWKECINKDVSFVYQLYNVLIHKLENFDGEASEETKNLYKFLTIFSSSDYISLSGEKTKHAISKNNEELIRHIKKLLEIPDFQIIEVNVKTYNKGNLGDLIQKIFALYFYHTSYLDEKYRSEISQYILPLYKAFPENKNTLITALLRYHPNAIDNYAELIMFYITQKNTKGILTGIALKMFGLNADREDFEHKNAVKIIKAILDNSDSWTEDVKSFFIDTFFFNCFDIKLNTKEEQLKEVNEKIEELKSIGIHQGVKHYKKEKKNIEDHFEAIKEKRWNDAVQRIAVSKTTSESIRLVIRAFTGNPKINYLTLLICDSNSYKNAPKKYTLSQSPKVIFKDFALKLWVIEELMYNQNLLTPKFDIAEFVKEHEKRQIDIESDGYNIIPEIKAYFQNLDIPQELLNQVTELYMDDGFGGGAQVYYQLWPFWDPGVGDEIIPISNTAIDDLEFLPNLKKIIGLESKPDNQRLVQGIEEKGVVLMLEN

InterPro domains:
  IPR054187 Domain of unknown function DUF6892 [PF21832] (380-522)

Foldseek 3Di:
DDPDDPDPPDDLDDLDADPVVVVLLVLLLPDDLPPPPSLVVNLVVLLVVCVVPVVSLLSLLSVLLSLLVVDPLDQDSSLLSSQSSLCSNLDLSNPPLLPPSQQCSCVVCLVSLVVSLVVLLVRAKDARDPQDPVDPDRRISLSSSVSSLSCVVRRHHPVVLVSLQVCLVCLLSSCLRVVLAADLVSLLSLLSHPPSLLSLLSSLLSCLQVLPPRYNLLVLLLCQQALPNDCPRPSVVCVLVSLVSNLVVCPPPDLVSLVSVCCRNACVSLVADPDDLVVVLVVLVVQLVVCVVVVVVVSNVVSVVVNVCSVPPVVVVNVVSLLSSLLSCLQRPSNVSSLVVSLVSSPPRPCSVVSVVSNVSNVCLLVPDAQQDLPAAAPQQQPWLLLLLQLCLCCCPVVVNQPDRDDLVRNQSNDRNHRDDCVPCLQDFNVSLSSSSNRRHDDLVSLQVAAETEDDQCPVPDRPSCCSRRVPQDVPVPRGDDDTDLSVLVSCVSNLNHAEYEDPVVPVPCVNSVVSCVVSNHYYYYDD

Radius of gyration: 30.63 Å; chains: 1; bounding box: 87×54×83 Å

pLDDT: mean 89.28, std 12.15, range [30.61, 98.75]

Organism: NCBI:txid2047982